Protein AF-0000000080268532 (afdb_homodimer)

Solvent-accessible surface area (backbone atoms only — not comparable to full-atom values): 33603 Å² total; per-residue (Å²): 131,53,47,67,63,55,32,11,63,66,38,71,45,50,55,66,54,42,50,38,32,74,73,31,83,79,40,68,53,75,70,54,37,52,36,39,50,55,24,31,62,74,49,64,43,68,85,44,73,67,58,54,36,58,72,70,67,46,59,48,26,32,36,40,35,30,42,43,37,65,31,68,65,42,7,45,30,49,42,29,29,43,53,40,27,44,77,72,67,29,43,33,32,55,42,63,33,66,92,40,83,68,53,62,52,59,54,51,51,32,38,75,68,50,69,24,47,31,36,42,39,46,47,89,64,88,68,39,71,81,51,58,86,62,83,67,42,51,35,24,37,48,39,73,56,40,96,87,41,53,50,38,36,60,35,25,50,59,36,10,42,52,53,35,51,57,44,63,76,65,74,55,55,28,32,40,33,49,39,64,39,79,88,57,80,35,56,68,59,38,18,56,54,34,21,48,55,54,31,51,74,70,71,30,46,74,47,81,45,67,44,60,73,87,65,70,66,68,63,63,31,36,56,47,31,54,46,47,61,70,74,39,81,72,52,26,29,40,40,20,38,50,66,39,39,44,25,35,52,26,53,32,53,75,70,68,48,48,68,38,86,57,31,28,39,37,23,43,48,45,47,72,72,33,70,59,41,81,62,32,39,14,18,32,23,46,52,45,57,59,50,16,39,46,49,35,52,49,51,51,28,48,57,69,73,44,86,77,87,70,70,48,58,45,70,46,45,79,42,87,33,60,18,86,132,52,48,67,64,55,31,12,64,66,38,73,47,53,55,65,53,43,50,39,31,74,73,30,83,77,37,68,54,73,70,55,38,51,36,39,51,54,25,29,62,74,51,64,43,69,86,45,74,72,58,55,36,58,73,69,69,46,60,49,27,33,36,39,33,29,43,46,37,64,31,67,66,42,7,44,30,50,43,29,29,45,53,40,28,44,76,71,66,27,43,34,32,56,42,63,33,64,91,39,82,68,52,63,52,60,54,52,50,34,39,73,67,52,70,23,46,31,36,42,39,47,47,89,64,88,69,40,70,81,52,58,86,63,81,65,41,53,34,24,37,49,39,76,54,40,96,86,42,53,50,37,37,62,35,26,50,60,35,11,42,51,51,36,52,57,44,64,75,66,74,54,55,29,33,41,32,49,40,63,40,80,87,56,82,35,56,67,59,38,17,57,54,34,20,48,54,54,32,52,74,72,72,29,45,74,47,80,46,65,44,59,73,88,67,68,65,68,64,64,33,37,56,49,32,54,47,46,60,70,73,39,82,72,51,24,29,39,38,19,38,49,68,40,38,45,24,34,50,26,52,31,53,75,70,67,49,48,67,38,85,57,32,27,39,36,22,43,48,44,47,71,72,34,69,57,41,79,61,32,39,14,18,33,22,48,52,46,58,58,51,16,38,44,48,35,51,48,50,50,28,49,57,68,72,45,86,78,87,70,71,49,59,46,70,45,47,75,42,87,32,60,18,86

Nearest PDB structures (foldseek):
  2rgy-assembly1_A-2  TM=8.779E-01  e=1.119E-17  Paraburkholderia phymatum STM815
  2pe5-assembly2_C-2  TM=7.511E-01  e=2.180E-19  Escherichia coli
  3k9c-assembly1_A  TM=8.598E-01  e=9.599E-16  Rhodococcus jostii RHA1
  1lbi-assembly1_D  TM=8.588E-01  e=2.173E-13  Escherichia coli
  7ce1-assembly5_P  TM=7.467E-01  e=2.093E-14  Agrobacterium tumefaciens A6

InterPro domains:
  IPR000843 LacI-type HTH domain [PF00356] (3-48)
  IPR000843 LacI-type HTH domain [PS50932] (2-56)
  IPR000843 LacI-type HTH domain [SM00354] (1-71)
  IPR000843 LacI-type HTH domain [cd01392] (5-55)
  IPR010982 Lambda repressor-like, DNA-binding domain superfamily [G3DSA:1.10.260.40] (1-57)
  IPR010982 Lambda repressor-like, DNA-binding domain superfamily [SSF47413] (1-59)
  IPR028082 Periplasmic binding protein-like I [SSF53822] (58-318)
  IPR046335 Transcriptional regulator LacI/GalR-like, sensor domain [PF13377] (165-324)

Secondary structure (DSSP, 8-state):
---HHHHHHHHTS-HHHHHHHHH-TT-S-HHHHHHHHHHHHHHT----HHHHHHHH----EEEEEES-SSSHHHHHHHHHHHHHHHHTT-EEEEEE-TT-SSHHHHHHHHHHTTSSSEEEE-S--S-GGGGTT--S-EEEESS---TTS-EEEE-HHHHHHHHHHHHHTTT--EEEEEE--TTS--GGGHHHHHHHHHHHHTT-EEEEEEPPTT--SSHHHHHHHHHHHHH-TT--EEEEEHHHHHHHHHHHHHTT--TTTT-EEEEEE--GGGTSSSSPPEEEEP-HHHHHHHHHHHHHHHHTT------SEE--EEEP-S--/---HHHHHHHHTS-HHHHHHHHH-TT-S-HHHHHHHHHHHHHHT----HHHHHHHH----EEEEEES-SSSHHHHHHHHHHHHHHHHTT-EEEEEE-TT-SSHHHHHHHHHHTTSSSEEEE-S--S-GGGGTT--S-EEEESS---TTS-EEEE-HHHHHHHHHHHHHTTT--EEEEEE--TTS--GGGHHHHHHHHHHHHTT-EEEEEEPPTT--SSHHHHHHHHHHHHH-TT--EEEEEHHHHHHHHHHHHHTT--TTTT-EEEEEE--GGGTSSSSPPEEEEP-HHHHHHHHHHHHHHHHTT------SEE--EEEP-S--

Organism: Selenomonas ruminantium (NCBI:txid971)

Foldseek 3Di:
DDDLVQLCVQLVHDSVLLVCCVVPVPPDDPSSNVSSVVSCVVVVDDHPVVVSCVPVLAQLEEEEEAQDCVFQLNVLLVVLLQVLSVVVVHHYDYHHPLPHDPSVVVVLVCQVVSVHLEYEAEYDDPDLVSVPPDPGQYAYEQADRDPVHHYFYAQLLLLLQQQLVVVVVPPFAEEEEEEEDPPGDTSNCVSVVSNCVSCVVVNHHYHYDYFYHSPRDLVRLLVVLVVCVVPPVQGAEYEEALSNQVSNVVVCVVVVNDANVRHAYEHEQPGPSQCPDPWRHWYWHDPSSVSSNLSNVVSVCVSVVHDDPDDSYHYTDIDDIRRD/DDDLVQLCVQLVHDSVLLVCCVVPVPPDDPSSNVSSVVSCVVVVDDHPVVVSCVPVLAQLEEEEEAQDCVFQLNVLLVVLLQVLSVVVVHHYDYHHPLPHDPSVVVVLVCQVVSVHLEYEAEYDDPDLVSVPPDPGQYAYEQADRDPVHHYFYAQLLLLLQQQLVVVVVPPFAEEEEEEEDPPGDTSNCVSVVSNCVSCVVVNHHYHYDYFYHSPRDLVRLLVVLVVCVVPPVQGAEYEEALSNQVSNVVVCVVVVNDANVRHAYEHEQPGPSQCPDPWRHWYWHDPSSVSSNLSNVVSVCVSVVHDDPDDSYHYTDIDDIRRD

pLDDT: mean 88.11, std 12.93, range [36.73, 98.7]

Radius of gyration: 26.65 Å; Cα contacts (8 Å, |Δi|>4): 1306; chains: 2; bounding box: 67×79×65 Å

Structure (mmCIF, N/CA/C/O backbone):
data_AF-0000000080268532-model_v1
#
loop_
_entity.id
_entity.type
_entity.pdbx_description
1 polymer 'LacI family transcriptional regulator, sucrose operon repressor'
#
loop_
_atom_site.group_PDB
_atom_site.id
_atom_site.type_symbol
_atom_site.label_atom_id
_atom_site.label_alt_id
_atom_site.label_comp_id
_atom_site.label_asym_id
_atom_site.label_entity_id
_atom_site.label_seq_id
_atom_site.pdbx_PDB_ins_code
_atom_site.Cartn_x
_atom_site.Cartn_y
_atom_site.Cartn_z
_atom_site.occupancy
_atom_site.B_iso_or_equiv
_atom_site.auth_seq_id
_atom_site.auth_comp_id
_atom_site.auth_asym_id
_atom_site.auth_atom_id
_atom_site.pdbx_PDB_model_num
ATOM 1 N N . MET A 1 1 ? -0.477 46.621 8.264 1 51.6 1 MET A N 1
ATOM 2 C CA . MET A 1 1 ? 0.072 45.659 7.312 1 51.6 1 MET A CA 1
ATOM 3 C C . MET A 1 1 ? -1.036 45.03 6.473 1 51.6 1 MET A C 1
ATOM 5 O O . MET A 1 1 ? -2.129 44.767 6.977 1 51.6 1 MET A O 1
ATOM 9 N N . ALA A 1 2 ? -0.918 45.035 5.126 1 69.19 2 ALA A N 1
ATOM 10 C CA . ALA A 1 2 ? -1.992 44.594 4.239 1 69.19 2 ALA A CA 1
ATOM 11 C C . ALA A 1 2 ? -2.305 43.115 4.452 1 69.19 2 ALA A C 1
ATOM 13 O O . ALA A 1 2 ? -1.406 42.316 4.723 1 69.19 2 ALA A O 1
ATOM 14 N N . LYS A 1 3 ? -3.586 42.818 4.543 1 71.73 3 LYS A N 1
ATOM 15 C CA . LYS A 1 3 ? -4.045 41.437 4.666 1 71.73 3 LYS A CA 1
ATOM 16 C C . LYS A 1 3 ? -4.452 40.871 3.309 1 71.73 3 LYS A C 1
ATOM 18 O O . LYS A 1 3 ? -4.599 41.616 2.338 1 71.73 3 LYS A O 1
ATOM 23 N N . ILE A 1 4 ? -4.563 39.564 3.24 1 72.36 4 ILE A N 1
ATOM 24 C CA . ILE A 1 4 ? -4.87 38.932 1.961 1 72.36 4 ILE A CA 1
ATOM 25 C C . ILE A 1 4 ? -6.196 39.467 1.426 1 72.36 4 ILE A C 1
ATOM 27 O O . ILE A 1 4 ? -6.381 39.584 0.212 1 72.36 4 ILE A O 1
ATOM 31 N N . ARG A 1 5 ? -7.161 39.885 2.339 1 77.02 5 ARG A N 1
ATOM 32 C CA . ARG A 1 5 ? -8.431 40.462 1.91 1 77.02 5 ARG A CA 1
ATOM 33 C C . ARG A 1 5 ? -8.217 41.797 1.206 1 77.02 5 ARG A C 1
ATOM 35 O O . ARG A 1 5 ? -8.937 42.131 0.263 1 77.02 5 ARG A O 1
ATOM 42 N N . ASP A 1 6 ? -7.205 42.492 1.658 1 79.15 6 ASP A N 1
ATOM 43 C CA . ASP A 1 6 ? -6.899 43.778 1.039 1 79.15 6 ASP A CA 1
ATOM 44 C C . ASP A 1 6 ? -6.367 43.591 -0.38 1 79.15 6 ASP A C 1
ATOM 46 O O . ASP A 1 6 ? -6.705 44.361 -1.282 1 79.15 6 ASP A O 1
ATOM 50 N N . VAL A 1 7 ? -5.647 42.468 -0.566 1 80.1 7 VAL A N 1
ATOM 51 C CA . VAL A 1 7 ? -5.098 42.136 -1.876 1 80.1 7 VAL A CA 1
ATOM 52 C C . VAL A 1 7 ? -6.223 41.7 -2.812 1 80.1 7 VAL A C 1
ATOM 54 O O . VAL A 1 7 ? -6.263 42.105 -3.976 1 80.1 7 VAL A O 1
ATOM 57 N N . ALA A 1 8 ? -7.114 40.939 -2.292 1 79.76 8 ALA A N 1
ATOM 58 C CA . ALA A 1 8 ? -8.259 40.463 -3.063 1 79.76 8 ALA A CA 1
ATOM 59 C C . ALA A 1 8 ? -9.134 41.626 -3.521 1 79.76 8 ALA A C 1
ATOM 61 O O . ALA A 1 8 ? -9.563 41.671 -4.676 1 79.76 8 ALA A O 1
ATOM 62 N N . GLN A 1 9 ? -9.354 42.49 -2.626 1 82.6 9 GLN A N 1
ATOM 63 C CA . GLN A 1 9 ? -10.146 43.677 -2.931 1 82.6 9 GLN A CA 1
ATOM 64 C C . GLN A 1 9 ? -9.454 44.546 -3.978 1 82.6 9 GLN A C 1
ATOM 66 O O . GLN A 1 9 ? -10.094 45.024 -4.917 1 82.6 9 GLN A O 1
ATOM 71 N N . GLU A 1 10 ? -8.184 44.642 -3.862 1 83.65 10 GLU A N 1
ATOM 72 C CA . GLU A 1 10 ? -7.402 45.458 -4.786 1 83.65 10 GLU A CA 1
ATOM 73 C C . GLU A 1 10 ? -7.332 44.812 -6.167 1 83.65 10 GLU A C 1
ATOM 75 O O . GLU A 1 10 ? -7.402 45.504 -7.186 1 83.65 10 GLU A O 1
ATOM 80 N N . ALA A 1 11 ? -7.264 43.44 -6.227 1 82.87 11 ALA A N 1
ATOM 81 C CA . ALA A 1 11 ? -7.112 42.689 -7.471 1 82.87 11 ALA A CA 1
ATOM 82 C C . ALA A 1 11 ? -8.47 42.387 -8.099 1 82.87 11 ALA A C 1
ATOM 84 O O . ALA A 1 11 ? -8.547 41.989 -9.263 1 82.87 11 ALA A O 1
ATOM 85 N N . GLY A 1 12 ? -9.546 42.557 -7.322 1 82.56 12 GLY A N 1
ATOM 86 C CA . GLY A 1 12 ? -10.886 42.276 -7.813 1 82.56 12 GLY A CA 1
ATOM 87 C C . GLY A 1 12 ? -11.17 40.793 -7.957 1 82.56 12 GLY A C 1
ATOM 88 O O . GLY A 1 12 ? -11.857 40.375 -8.891 1 82.56 12 GLY A O 1
ATOM 89 N N . VAL A 1 13 ? -10.468 40.062 -7.192 1 78.99 13 VAL A N 1
ATOM 90 C CA . VAL A 1 13 ? -10.648 38.615 -7.239 1 78.99 13 VAL A CA 1
ATOM 91 C C . VAL A 1 13 ? -10.982 38.09 -5.845 1 78.99 13 VAL A C 1
ATOM 93 O O . VAL A 1 13 ? -10.943 38.84 -4.866 1 78.99 13 VAL A O 1
ATOM 96 N N . SER A 1 14 ? -11.365 36.901 -5.763 1 74.77 14 SER A N 1
ATOM 97 C CA . SER A 1 14 ? -11.672 36.304 -4.468 1 74.77 14 SER A CA 1
ATOM 98 C C . SER A 1 14 ? -10.403 36.063 -3.656 1 74.77 14 SER A C 1
ATOM 100 O O . SER A 1 14 ? -9.308 35.984 -4.216 1 74.77 14 SER A O 1
ATOM 102 N N . VAL A 1 15 ? -10.469 35.997 -2.385 1 72.24 15 VAL A N 1
ATOM 103 C CA . VAL A 1 15 ? -9.357 35.678 -1.496 1 72.24 15 VAL A CA 1
ATOM 104 C C . VAL A 1 15 ? -8.747 34.336 -1.892 1 72.24 15 VAL A C 1
ATOM 106 O O . VAL A 1 15 ? -7.525 34.172 -1.873 1 72.24 15 VAL A O 1
ATOM 109 N N . GLY A 1 16 ? -9.519 33.339 -2.337 1 68.62 16 GLY A N 1
ATOM 110 C CA . GLY A 1 16 ? -9.041 32.046 -2.799 1 68.62 16 GLY A CA 1
ATOM 111 C C . GLY A 1 16 ? -8.171 32.138 -4.038 1 68.62 16 GLY A C 1
ATOM 112 O O . GLY A 1 16 ? -7.141 31.467 -4.132 1 68.62 16 GLY A O 1
ATOM 113 N N . THR A 1 17 ? -8.666 33.015 -4.929 1 71.6 17 THR A N 1
ATOM 114 C CA . THR A 1 17 ? -7.904 33.219 -6.156 1 71.6 17 THR A CA 1
ATOM 115 C C . THR A 1 17 ? -6.537 33.826 -5.849 1 71.6 17 THR A C 1
ATOM 117 O O . THR A 1 17 ? -5.527 33.418 -6.427 1 71.6 17 THR A O 1
ATOM 120 N N . VAL A 1 18 ? -6.513 34.843 -4.914 1 72.23 18 VAL A N 1
ATOM 121 C CA . VAL A 1 18 ? -5.239 35.445 -4.533 1 72.23 18 VAL A CA 1
ATOM 122 C C . VAL A 1 18 ? -4.335 34.387 -3.905 1 72.23 18 VAL A C 1
ATOM 124 O O . VAL A 1 18 ? -3.155 34.285 -4.251 1 72.23 18 VAL A O 1
ATOM 127 N N . SER A 1 19 ? -4.882 33.621 -3.139 1 66.61 19 SER A N 1
ATOM 128 C CA . SER A 1 19 ? -4.128 32.568 -2.467 1 66.61 19 SER A CA 1
ATOM 129 C C . SER A 1 19 ? -3.573 31.561 -3.468 1 66.61 19 SER A C 1
ATOM 131 O O . SER A 1 19 ? -2.405 31.175 -3.386 1 66.61 19 SER A O 1
ATOM 133 N N . MET A 1 20 ? -4.377 31.204 -4.405 1 68.8 20 MET A N 1
ATOM 134 C CA . MET A 1 20 ? -3.967 30.251 -5.433 1 68.8 20 MET A CA 1
ATOM 135 C C . MET A 1 20 ? -2.879 30.844 -6.321 1 68.8 20 MET A C 1
ATOM 137 O O . MET A 1 20 ? -1.898 30.171 -6.641 1 68.8 20 MET A O 1
ATOM 141 N N . VAL A 1 21 ? -3.098 32.012 -6.718 1 70.54 21 VAL A N 1
ATOM 142 C CA . VAL A 1 21 ? -2.147 32.683 -7.598 1 70.54 21 VAL A CA 1
ATOM 143 C C . VAL A 1 21 ? -0.814 32.865 -6.876 1 70.54 21 VAL A C 1
ATOM 145 O O . VAL A 1 21 ? 0.251 32.692 -7.473 1 70.54 21 VAL A O 1
ATOM 148 N N . LEU A 1 22 ? -0.936 33.112 -5.589 1 68.89 22 LEU A N 1
ATOM 149 C CA . LEU A 1 22 ? 0.287 33.39 -4.843 1 68.89 22 LEU A CA 1
ATOM 150 C C . LEU A 1 22 ? 1.009 32.097 -4.482 1 68.89 22 LEU A C 1
ATOM 152 O O . LEU A 1 22 ? 2.236 32.079 -4.361 1 68.89 22 LEU A O 1
ATOM 156 N N . ASN A 1 23 ? 0.26 31.017 -4.485 1 60.58 23 ASN A N 1
ATOM 157 C CA . ASN A 1 23 ? 0.846 29.756 -4.043 1 60.58 23 ASN A CA 1
ATOM 158 C C . ASN A 1 23 ? 1.116 28.821 -5.219 1 60.58 23 ASN A C 1
ATOM 160 O O . ASN A 1 23 ? 1.874 27.858 -5.09 1 60.58 23 ASN A O 1
ATOM 164 N N . HIS A 1 24 ? 0.387 29.053 -6.273 1 59.04 24 HIS A N 1
ATOM 165 C CA . HIS A 1 24 ? 0.552 28.326 -7.527 1 59.04 24 HIS A CA 1
ATOM 166 C C . HIS A 1 24 ? 0.766 29.284 -8.694 1 59.04 24 HIS A C 1
ATOM 168 O O . HIS A 1 24 ? -0.194 29.853 -9.219 1 59.04 24 HIS A O 1
ATOM 174 N N . PRO A 1 25 ? 1.986 29.429 -9.069 1 57.28 25 PRO A N 1
ATOM 175 C CA . PRO A 1 25 ? 2.27 30.42 -10.109 1 57.28 25 PRO A CA 1
ATOM 176 C C . PRO A 1 25 ? 1.497 30.158 -11.4 1 57.28 25 PRO A C 1
ATOM 178 O O . PRO A 1 25 ? 1.244 31.087 -12.171 1 57.28 25 PRO A O 1
ATOM 181 N N . ASP A 1 26 ? 1.113 28.982 -11.588 1 61.54 26 ASP A N 1
ATOM 182 C CA . ASP A 1 26 ? 0.465 28.696 -12.864 1 61.54 26 ASP A CA 1
ATOM 183 C C . ASP A 1 26 ? -1.052 28.632 -12.707 1 61.54 26 ASP A C 1
ATOM 185 O O . ASP A 1 26 ? -1.766 28.302 -13.657 1 61.54 26 ASP A O 1
ATOM 189 N N . TYR A 1 27 ? -1.509 29.033 -11.672 1 64.35 27 TYR A N 1
ATOM 190 C CA . TYR A 1 27 ? -2.948 29.042 -11.433 1 64.35 27 TYR A CA 1
ATOM 191 C C . TYR A 1 27 ? -3.588 30.303 -12.002 1 64.35 27 TYR A C 1
ATOM 193 O O . TYR A 1 27 ? -3.058 31.404 -11.837 1 64.35 27 TYR A O 1
ATOM 201 N N . GLY A 1 28 ? -4.611 30.103 -12.751 1 64.69 28 GLY A N 1
ATOM 202 C CA . GLY A 1 28 ? -5.366 31.219 -13.298 1 64.69 28 GLY A CA 1
ATOM 203 C C . GLY A 1 28 ? -4.848 31.686 -14.645 1 64.69 28 GLY A C 1
ATOM 204 O O . GLY A 1 28 ? -3.752 31.305 -15.061 1 64.69 28 GLY A O 1
ATOM 205 N N . SER A 1 29 ? -5.605 32.365 -15.294 1 74.27 29 SER A N 1
ATOM 206 C CA . SER A 1 29 ? -5.206 32.977 -16.557 1 74.27 29 SER A CA 1
ATOM 207 C C . SER A 1 29 ? -4.101 34.007 -16.347 1 74.27 29 SER A C 1
ATOM 209 O O . SER A 1 29 ? -3.944 34.542 -15.248 1 74.27 29 SER A O 1
ATOM 211 N N . PRO A 1 30 ? -3.301 34.209 -17.347 1 77.98 30 PRO A N 1
ATOM 212 C CA . PRO A 1 30 ? -2.265 35.239 -17.238 1 77.98 30 PRO A CA 1
ATOM 213 C C . PRO A 1 30 ? -2.812 36.575 -16.74 1 77.98 30 PRO A C 1
ATOM 215 O O . PRO A 1 30 ? -2.137 37.281 -15.986 1 77.98 30 PRO A O 1
ATOM 218 N N . ALA A 1 31 ? -4.021 36.955 -17.099 1 80.2 31 ALA A N 1
ATOM 219 C CA . ALA A 1 31 ? -4.653 38.212 -16.705 1 80.2 31 ALA A CA 1
ATOM 220 C C . ALA A 1 31 ? -4.909 38.249 -15.201 1 80.2 31 ALA A C 1
ATOM 222 O O . ALA A 1 31 ? -4.641 39.258 -14.544 1 80.2 31 ALA A O 1
ATOM 223 N N . ILE A 1 32 ? -5.26 37.096 -14.632 1 78.89 32 ILE A N 1
ATOM 224 C CA . ILE A 1 32 ? -5.58 37.015 -13.211 1 78.89 32 ILE A CA 1
ATOM 225 C C . ILE A 1 32 ? -4.292 37.031 -12.391 1 78.89 32 ILE A C 1
ATOM 227 O O . ILE A 1 32 ? -4.215 37.702 -11.359 1 78.89 32 ILE A O 1
ATOM 231 N N . ARG A 1 33 ? -3.321 36.482 -12.828 1 80.8 33 ARG A N 1
ATOM 232 C CA . ARG A 1 33 ? -2.027 36.437 -12.155 1 80.8 33 ARG A CA 1
ATOM 233 C C . ARG A 1 33 ? -1.412 37.829 -12.06 1 80.8 33 ARG A C 1
ATOM 235 O O . ARG A 1 33 ? -0.872 38.205 -11.017 1 80.8 33 ARG A O 1
ATOM 242 N N . GLN A 1 34 ? -1.507 38.492 -13.158 1 81.3 34 GLN A N 1
ATOM 243 C CA . GLN A 1 34 ? -0.946 39.838 -13.215 1 81.3 34 GLN A CA 1
ATOM 244 C C . GLN A 1 34 ? -1.674 40.778 -12.259 1 81.3 34 GLN A C 1
ATOM 246 O O . GLN A 1 34 ? -1.046 41.609 -11.598 1 81.3 34 GLN A O 1
ATOM 251 N N . LYS A 1 35 ? -2.978 40.664 -12.144 1 83.18 35 LYS A N 1
ATOM 252 C CA . LYS A 1 35 ? -3.777 41.499 -11.251 1 83.18 35 LYS A CA 1
ATOM 253 C C . LYS A 1 35 ? -3.403 41.257 -9.791 1 83.18 35 LYS A C 1
ATOM 255 O O . LYS A 1 35 ? -3.259 42.205 -9.017 1 83.18 35 LYS A O 1
ATOM 260 N N . VAL A 1 36 ? -3.177 40.004 -9.484 1 80.92 36 VAL A N 1
ATOM 261 C CA . VAL A 1 36 ? -2.867 39.628 -8.109 1 80.92 36 VAL A CA 1
ATOM 262 C C . VAL A 1 36 ? -1.453 40.082 -7.755 1 80.92 36 VAL A C 1
ATOM 264 O O . VAL A 1 36 ? -1.224 40.641 -6.68 1 80.92 36 VAL A O 1
ATOM 267 N N . GLN A 1 37 ? -0.579 39.902 -8.633 1 79.95 37 GLN A N 1
ATOM 268 C CA . GLN A 1 37 ? 0.8 40.311 -8.392 1 79.95 37 GLN A CA 1
ATOM 269 C C . GLN A 1 37 ? 0.904 41.824 -8.224 1 79.95 37 GLN A C 1
ATOM 271 O O . GLN A 1 37 ? 1.648 42.31 -7.37 1 79.95 37 GLN A O 1
ATOM 276 N N . ALA A 1 38 ? 0.263 42.606 -9.033 1 81.78 38 ALA A N 1
ATOM 277 C CA . ALA A 1 38 ? 0.26 44.065 -8.962 1 81.78 38 ALA A CA 1
ATOM 278 C C . ALA A 1 38 ? -0.302 44.548 -7.628 1 81.78 38 ALA A C 1
ATOM 280 O O . ALA A 1 38 ? 0.216 45.498 -7.037 1 81.78 38 ALA A O 1
ATOM 281 N N . ALA A 1 39 ? -1.312 43.85 -7.094 1 81.98 39 ALA A N 1
ATOM 282 C CA . ALA A 1 39 ? -1.927 44.206 -5.818 1 81.98 39 ALA A CA 1
ATOM 283 C C . ALA A 1 39 ? -0.986 43.912 -4.654 1 81.98 39 ALA A C 1
ATOM 285 O O . ALA A 1 39 ? -0.893 44.699 -3.709 1 81.98 39 ALA A O 1
ATOM 286 N N . VAL A 1 40 ? -0.246 42.841 -4.753 1 75.6 40 VAL A N 1
ATOM 287 C CA . VAL A 1 40 ? 0.72 42.432 -3.739 1 75.6 40 VAL A CA 1
ATOM 288 C C . VAL A 1 40 ? 1.838 43.468 -3.643 1 75.6 40 VAL A C 1
ATOM 290 O O . VAL A 1 40 ? 2.238 43.859 -2.544 1 75.6 40 VAL A O 1
ATOM 293 N N . GLU A 1 41 ? 2.29 43.82 -4.69 1 76.18 41 GLU A N 1
ATOM 294 C CA . GLU A 1 41 ? 3.358 44.814 -4.749 1 76.18 41 GLU A CA 1
ATOM 295 C C . GLU A 1 41 ? 2.885 46.164 -4.218 1 76.18 41 GLU A C 1
ATOM 297 O O . GLU A 1 41 ? 3.593 46.816 -3.448 1 76.18 41 GLU A O 1
ATOM 302 N N . LYS A 1 42 ? 1.727 46.559 -4.603 1 79.31 42 LYS A N 1
ATOM 303 C CA . LYS A 1 42 ? 1.181 47.858 -4.218 1 79.31 42 LYS A CA 1
ATOM 304 C C . LYS A 1 42 ? 0.952 47.933 -2.711 1 79.31 42 LYS A C 1
ATOM 306 O O . LYS A 1 42 ? 1.251 48.95 -2.083 1 79.31 42 LYS A O 1
ATOM 311 N N . LEU A 1 43 ? 0.525 46.767 -2.137 1 79.7 43 LEU A N 1
ATOM 312 C CA . LEU A 1 43 ? 0.151 46.775 -0.727 1 79.7 43 LEU A CA 1
ATOM 313 C C . LEU A 1 43 ? 1.3 46.277 0.143 1 79.7 43 LEU A C 1
ATOM 315 O O . LEU A 1 43 ? 1.172 46.208 1.367 1 79.7 43 LEU A O 1
ATOM 319 N N . GLN A 1 44 ? 2.435 45.92 -0.479 1 72.75 44 GLN A N 1
ATOM 320 C CA . GLN A 1 44 ? 3.575 45.322 0.207 1 72.75 44 GLN A CA 1
ATOM 321 C C . GLN A 1 44 ? 3.136 44.162 1.096 1 72.75 44 GLN A C 1
ATOM 323 O O . GLN A 1 44 ? 3.538 44.078 2.259 1 72.75 44 GLN A O 1
ATOM 328 N N . TYR A 1 45 ? 2.225 43.54 0.527 1 64.41 45 TYR A N 1
ATOM 329 C CA . TYR A 1 45 ? 1.649 42.404 1.238 1 64.41 45 TYR A CA 1
ATOM 330 C C . TYR A 1 45 ? 2.634 41.243 1.299 1 64.41 45 TYR A C 1
ATOM 332 O O . TYR A 1 45 ? 3.221 40.864 0.282 1 64.41 45 TYR A O 1
ATOM 340 N N . VAL A 1 46 ? 3.071 40.838 2.575 1 55.09 46 VAL A N 1
ATOM 341 C CA . VAL A 1 46 ? 3.862 39.632 2.798 1 55.09 46 VAL A CA 1
ATOM 342 C C . VAL A 1 46 ? 2.951 38.495 3.254 1 55.09 46 VAL A C 1
ATOM 344 O O . VAL A 1 46 ? 2.277 38.605 4.281 1 55.09 46 VAL A O 1
ATOM 347 N N . PRO A 1 47 ? 2.6 37.497 2.372 1 47.96 47 PRO A N 1
ATOM 348 C CA . PRO A 1 47 ? 1.648 36.433 2.7 1 47.96 47 PRO A CA 1
ATOM 349 C C . PRO A 1 47 ? 2.005 35.698 3.989 1 47.96 47 PRO A C 1
ATOM 351 O O . PRO A 1 47 ? 3.161 35.314 4.186 1 47.96 47 PRO A O 1
ATOM 354 N N . SER A 1 48 ? 1.582 36.038 5.101 1 43.34 48 SER A N 1
ATOM 355 C CA . SER A 1 48 ? 1.849 35.242 6.295 1 43.34 48 SER A CA 1
ATOM 356 C C . SER A 1 48 ? 1.283 33.833 6.159 1 43.34 48 SER A C 1
ATOM 358 O O . SER A 1 48 ? 0.127 33.658 5.766 1 43.34 48 SER A O 1
ATOM 360 N N . GLU A 1 49 ? 1.949 32.829 5.842 1 41.73 49 GLU A N 1
ATOM 361 C CA . GLU A 1 49 ? 1.355 31.505 5.688 1 41.73 49 GLU A CA 1
ATOM 362 C C . GLU A 1 49 ? 0.415 31.183 6.846 1 41.73 49 GLU A C 1
ATOM 364 O O . GLU A 1 49 ? -0.636 30.57 6.648 1 41.73 49 GLU A O 1
ATOM 369 N N . MET A 1 50 ? 0.771 31.358 8.123 1 37.65 50 MET A N 1
ATOM 370 C CA . MET A 1 50 ? -0.049 31.13 9.309 1 37.65 50 MET A CA 1
ATOM 371 C C . MET A 1 50 ? -1.244 32.078 9.334 1 37.65 50 MET A C 1
ATOM 373 O O . MET A 1 50 ? -2.35 31.679 9.702 1 37.65 50 MET A O 1
ATOM 377 N N . ALA A 1 51 ? -1.081 33.302 9.131 1 39.45 51 ALA A N 1
ATOM 378 C CA . ALA A 1 51 ? -2.11 34.338 9.154 1 39.45 51 ALA A CA 1
ATOM 379 C C . ALA A 1 51 ? -3.087 34.166 7.995 1 39.45 51 ALA A C 1
ATOM 381 O O . ALA A 1 51 ? -4.258 34.538 8.102 1 39.45 51 ALA A O 1
ATOM 382 N N . ARG A 1 52 ? -2.528 33.798 6.852 1 38.44 52 ARG A N 1
ATOM 383 C CA . ARG A 1 52 ? -3.428 33.534 5.734 1 38.44 52 ARG A CA 1
ATOM 384 C C . ARG A 1 52 ? -4.463 32.476 6.102 1 38.44 52 ARG A C 1
ATOM 386 O O . ARG A 1 52 ? -5.625 32.572 5.703 1 38.44 52 ARG A O 1
ATOM 393 N N . ASN A 1 53 ? -4.041 31.277 6.728 1 40.08 53 ASN A N 1
ATOM 394 C CA . ASN A 1 53 ? -4.955 30.276 7.267 1 40.08 53 ASN A CA 1
ATOM 395 C C . ASN A 1 53 ? -5.852 30.863 8.354 1 40.08 53 ASN A C 1
ATOM 397 O O . ASN A 1 53 ? -6.916 30.316 8.648 1 40.08 53 ASN A O 1
ATOM 401 N N . LEU A 1 54 ? -5.498 31.884 9.046 1 36.87 54 LEU A N 1
ATOM 402 C CA . LEU A 1 54 ? -6.324 32.479 10.092 1 36.87 54 LEU A CA 1
ATOM 403 C C . LEU A 1 54 ? -7.62 33.034 9.511 1 36.87 54 LEU A C 1
ATOM 405 O O . LEU A 1 54 ? -8.68 32.925 10.131 1 36.87 54 LEU A O 1
ATOM 409 N N . SER A 1 55 ? -7.476 33.891 8.467 1 37.5 55 SER A N 1
ATOM 410 C CA . SER A 1 55 ? -8.735 34.503 8.054 1 37.5 55 SER A CA 1
ATOM 411 C C . SER A 1 55 ? -9.643 33.489 7.365 1 37.5 55 SER A C 1
ATOM 413 O O . SER A 1 55 ? -10.868 33.608 7.42 1 37.5 55 SER A O 1
ATOM 415 N N . LEU A 1 56 ? -9.212 32.77 6.342 1 44.31 56 LEU A N 1
ATOM 416 C CA . LEU A 1 56 ? -10.136 31.931 5.586 1 44.31 56 LEU A CA 1
ATOM 417 C C . LEU A 1 56 ? -10.516 30.687 6.382 1 44.31 56 LEU A C 1
ATOM 419 O O . LEU A 1 56 ? -11.422 29.948 5.992 1 44.31 56 LEU A O 1
ATOM 423 N N . LYS A 1 57 ? -10.279 30.583 7.612 1 57.97 57 LYS A N 1
ATOM 424 C CA . LYS A 1 57 ? -10.68 29.508 8.515 1 57.97 57 LYS A CA 1
ATOM 425 C C . LYS A 1 57 ? -10.468 28.141 7.872 1 57.97 57 LYS A C 1
ATOM 427 O O . LYS A 1 57 ? -11.317 27.255 7.991 1 57.97 57 LYS A O 1
ATOM 432 N N . ARG A 1 58 ? -9.5 27.999 6.71 1 80.12 58 ARG A N 1
ATOM 433 C CA . ARG A 1 58 ? -9.3 26.699 6.078 1 80.12 58 ARG A CA 1
ATOM 434 C C . ARG A 1 58 ? -7.865 26.217 6.26 1 80.12 58 ARG A C 1
ATOM 436 O O . ARG A 1 58 ? -6.925 27.012 6.197 1 80.12 58 ARG A O 1
ATOM 443 N N . THR A 1 59 ? -7.645 24.997 6.481 1 86.4 59 THR A N 1
ATOM 444 C CA . THR A 1 59 ? -6.342 24.368 6.669 1 86.4 59 THR A CA 1
ATOM 445 C C . THR A 1 59 ? -5.858 23.728 5.372 1 86.4 59 THR A C 1
ATOM 447 O O . THR A 1 59 ? -4.685 23.37 5.25 1 86.4 59 THR A O 1
ATOM 450 N N . MET A 1 60 ? -6.699 23.603 4.342 1 92.92 60 MET A N 1
ATOM 451 C CA . MET A 1 60 ? -6.449 22.895 3.09 1 92.92 60 MET A CA 1
ATOM 452 C C . MET A 1 60 ? -5.941 21.482 3.356 1 92.92 60 MET A C 1
ATOM 454 O O . MET A 1 60 ? -5.027 21.008 2.679 1 92.92 60 MET A O 1
ATOM 458 N N . THR A 1 61 ? -6.466 20.908 4.38 1 94.89 61 THR A N 1
ATOM 459 C CA . THR A 1 61 ? -6.109 19.553 4.785 1 94.89 61 THR A CA 1
ATOM 460 C C . THR A 1 61 ? -7.349 18.666 4.856 1 94.89 61 THR A C 1
ATOM 462 O O . THR A 1 61 ? -8.383 19.077 5.386 1 94.89 61 THR A O 1
ATOM 465 N N . VAL A 1 62 ? -7.246 17.546 4.231 1 97.53 62 VAL A N 1
ATOM 466 C CA . VAL A 1 62 ? -8.304 16.545 4.308 1 97.53 62 VAL A CA 1
ATOM 467 C C . VAL A 1 62 ? -7.77 15.277 4.971 1 97.53 62 VAL A C 1
ATOM 469 O O . VAL A 1 62 ? -6.687 14.799 4.626 1 97.53 62 VAL A O 1
ATOM 472 N N . GLY A 1 63 ? -8.476 14.798 5.978 1 97.46 63 GLY A N 1
ATOM 473 C CA . GLY A 1 63 ? -8.146 13.529 6.608 1 97.46 63 GLY A CA 1
ATOM 474 C C . GLY A 1 63 ? -8.649 12.328 5.83 1 97.46 63 GLY A C 1
ATOM 475 O O . GLY A 1 63 ? -9.784 12.324 5.35 1 97.46 63 GLY A O 1
ATOM 476 N N . VAL A 1 64 ? -7.794 11.391 5.644 1 97.87 64 VAL A N 1
ATOM 477 C CA . VAL A 1 64 ? -8.145 10.117 5.025 1 97.87 64 VAL A CA 1
ATOM 478 C C . VAL A 1 64 ? -7.958 8.985 6.033 1 97.87 64 VAL A C 1
ATOM 480 O O . VAL A 1 64 ? -6.848 8.753 6.516 1 97.87 64 VAL A O 1
ATOM 483 N N . ILE A 1 65 ? -9.027 8.287 6.335 1 96.11 65 ILE A N 1
ATOM 484 C CA . ILE A 1 65 ? -9.025 7.222 7.332 1 96.11 65 ILE A CA 1
ATOM 485 C C . ILE A 1 65 ? -9.297 5.881 6.654 1 96.11 65 ILE A C 1
ATOM 487 O O . ILE A 1 65 ? -10.34 5.698 6.023 1 96.11 65 ILE A O 1
ATOM 491 N N . VAL A 1 66 ? -8.372 4.984 6.741 1 95.56 66 VAL A N 1
ATOM 492 C CA . VAL A 1 66 ? -8.497 3.642 6.18 1 95.56 66 VAL A CA 1
ATOM 493 C C . VAL A 1 66 ? -7.995 2.611 7.188 1 95.56 66 VAL A C 1
ATOM 495 O O . VAL A 1 66 ? -7.303 2.958 8.148 1 95.56 66 VAL A O 1
ATOM 498 N N . PRO A 1 67 ? -8.305 1.368 6.992 1 93.19 67 PRO A N 1
ATOM 499 C CA . PRO A 1 67 ? -7.786 0.366 7.925 1 93.19 67 PRO A CA 1
ATOM 500 C C . PRO A 1 67 ? -6.268 0.222 7.853 1 93.19 67 PRO A C 1
ATOM 502 O O . PRO A 1 67 ? -5.604 0.114 8.887 1 93.19 67 PRO A O 1
ATOM 505 N N . THR A 1 68 ? -5.781 0.171 6.651 1 93.92 68 THR A N 1
ATOM 506 C CA . THR A 1 68 ? -4.356 -0.02 6.406 1 93.92 68 THR A CA 1
ATOM 507 C C . THR A 1 68 ? -3.994 0.382 4.979 1 93.92 68 THR A C 1
ATOM 509 O O . THR A 1 68 ? -4.805 0.236 4.063 1 93.92 68 THR A O 1
ATOM 512 N N . VAL A 1 69 ? -2.791 0.817 4.771 1 94.91 69 VAL A N 1
ATOM 513 C CA . VAL A 1 69 ? -2.338 1.098 3.413 1 94.91 69 VAL A CA 1
ATOM 514 C C . VAL A 1 69 ? -1.495 -0.067 2.897 1 94.91 69 VAL A C 1
ATOM 516 O O . VAL A 1 69 ? -1.02 -0.042 1.76 1 94.91 69 VAL A O 1
ATOM 519 N N . ALA A 1 70 ? -1.377 -1.102 3.727 1 92.75 70 ALA A N 1
ATOM 520 C CA . ALA A 1 70 ? -0.614 -2.277 3.316 1 92.75 70 ALA A CA 1
ATOM 521 C C . ALA A 1 70 ? -1.47 -3.223 2.478 1 92.75 70 ALA A C 1
ATOM 523 O O . ALA A 1 70 ? -0.948 -4.13 1.827 1 92.75 70 ALA A O 1
ATOM 524 N N . HIS A 1 71 ? -2.722 -3.057 2.582 1 92.91 71 HIS A N 1
ATOM 525 C CA . HIS A 1 71 ? -3.633 -3.809 1.727 1 92.91 71 HIS A CA 1
ATOM 526 C C . HIS A 1 71 ? -3.74 -3.176 0.344 1 92.91 71 HIS A C 1
ATOM 528 O O . HIS A 1 71 ? -3.935 -1.964 0.224 1 92.91 71 HIS A O 1
ATOM 534 N N . PRO A 1 72 ? -3.672 -3.997 -0.685 1 93.25 72 PRO A N 1
ATOM 535 C CA . PRO A 1 72 ? -3.582 -3.458 -2.044 1 93.25 72 PRO A CA 1
ATOM 536 C C . PRO A 1 72 ? -4.76 -2.555 -2.4 1 93.25 72 PRO A C 1
ATOM 538 O O . PRO A 1 72 ? -4.583 -1.543 -3.083 1 93.25 72 PRO A O 1
ATOM 541 N N . PHE A 1 73 ? -5.943 -2.877 -1.973 1 94.86 73 PHE A N 1
ATOM 542 C CA . PHE A 1 73 ? -7.109 -2.061 -2.291 1 94.86 73 PHE A CA 1
ATOM 543 C C . PHE A 1 73 ? -6.979 -0.67 -1.682 1 94.86 73 PHE A C 1
ATOM 545 O O . PHE A 1 73 ? -7.147 0.335 -2.376 1 94.86 73 PHE A O 1
ATOM 552 N N . PHE A 1 74 ? -6.627 -0.628 -0.505 1 96.11 74 PHE A N 1
ATOM 553 C CA . PHE A 1 74 ? -6.546 0.648 0.194 1 96.11 74 PHE A CA 1
ATOM 554 C C . PHE A 1 74 ? -5.308 1.425 -0.238 1 96.11 74 PHE A C 1
ATOM 556 O O . PHE A 1 74 ? -5.326 2.657 -0.286 1 96.11 74 PHE A O 1
ATOM 563 N N . ALA A 1 75 ? -4.284 0.727 -0.558 1 95.6 75 ALA A N 1
ATOM 564 C CA . ALA A 1 75 ? -3.095 1.392 -1.086 1 95.6 75 ALA A CA 1
ATOM 565 C C . ALA A 1 75 ? -3.42 2.164 -2.361 1 95.6 75 ALA A C 1
ATOM 567 O O . ALA A 1 75 ? -3.08 3.343 -2.484 1 95.6 75 ALA A O 1
ATOM 568 N N . GLU A 1 76 ? -4.105 1.498 -3.262 1 95.57 76 GLU A N 1
ATOM 569 C CA . GLU A 1 76 ? -4.507 2.138 -4.511 1 95.57 76 GLU A CA 1
ATOM 570 C C . GLU A 1 76 ? -5.462 3.3 -4.254 1 95.57 76 GLU A C 1
ATOM 572 O O . GLU A 1 76 ? -5.344 4.356 -4.878 1 95.57 76 GLU A O 1
ATOM 577 N N . LEU A 1 77 ? -6.354 3.066 -3.333 1 97.44 77 LEU A N 1
ATOM 578 C CA . LEU A 1 77 ? -7.33 4.098 -3 1 97.44 77 LEU A CA 1
ATOM 579 C C . LEU A 1 77 ? -6.64 5.338 -2.439 1 97.44 77 LEU A C 1
ATOM 581 O O . LEU A 1 77 ? -6.879 6.452 -2.909 1 97.44 77 LEU A O 1
ATOM 585 N N . VAL A 1 78 ? -5.772 5.135 -1.481 1 98.01 78 VAL A N 1
ATOM 586 C CA . VAL A 1 78 ? -5.115 6.249 -0.805 1 98.01 78 VAL A CA 1
ATOM 587 C C . VAL A 1 78 ? -4.193 6.975 -1.781 1 98.01 78 VAL A C 1
ATOM 589 O O . VAL A 1 78 ? -4.099 8.204 -1.759 1 98.01 78 VAL A O 1
ATOM 592 N N . GLU A 1 79 ? -3.544 6.258 -2.619 1 96.46 79 GLU A N 1
ATOM 593 C CA . GLU A 1 79 ? -2.721 6.887 -3.647 1 96.46 79 GLU A CA 1
ATOM 594 C C . GLU A 1 79 ? -3.555 7.806 -4.536 1 96.46 79 GLU A C 1
ATOM 596 O O . GLU A 1 79 ? -3.176 8.954 -4.78 1 96.46 79 GLU A O 1
ATOM 601 N N . GLY A 1 80 ? -4.646 7.288 -5.04 1 97.13 80 GLY A N 1
ATOM 602 C CA . GLY A 1 80 ? -5.536 8.078 -5.876 1 97.13 80 GLY A CA 1
ATOM 603 C C . GLY A 1 80 ? -6.1 9.294 -5.164 1 97.13 80 GLY A C 1
ATOM 604 O O . GLY A 1 80 ? -6.194 10.374 -5.75 1 97.13 80 GLY A O 1
ATOM 605 N N . LEU A 1 81 ? -6.472 9.093 -3.897 1 98.15 81 LEU A N 1
ATOM 606 C CA . LEU A 1 81 ? -7.002 10.196 -3.103 1 98.15 81 LEU A CA 1
ATOM 607 C C . LEU A 1 81 ? -5.948 11.28 -2.906 1 98.15 81 LEU A C 1
ATOM 609 O O . LEU A 1 81 ? -6.232 12.467 -3.08 1 98.15 81 LEU A O 1
ATOM 613 N N . GLU A 1 82 ? -4.753 10.828 -2.516 1 97.66 82 GLU A N 1
ATOM 614 C CA . GLU A 1 82 ? -3.667 11.776 -2.286 1 97.66 82 GLU A CA 1
ATOM 615 C C . GLU A 1 82 ? -3.363 12.583 -3.545 1 97.66 82 GLU A C 1
ATOM 617 O O . GLU A 1 82 ? -3.22 13.806 -3.486 1 97.66 82 GLU A O 1
ATOM 622 N N . GLU A 1 83 ? -3.31 11.935 -4.657 1 95.71 83 GLU A N 1
ATOM 623 C CA . GLU A 1 83 ? -3.032 12.605 -5.924 1 95.71 83 GLU A CA 1
ATOM 624 C C . GLU A 1 83 ? -4.139 13.593 -6.28 1 95.71 83 GLU A C 1
ATOM 626 O O . GLU A 1 83 ? -3.862 14.737 -6.647 1 95.71 83 GLU A O 1
ATOM 631 N N . SER A 1 84 ? -5.342 13.19 -6.179 1 97.05 84 SER A N 1
ATOM 632 C CA . SER A 1 84 ? -6.481 14.026 -6.543 1 97.05 84 SER A CA 1
ATOM 633 C C . SER A 1 84 ? -6.589 15.242 -5.629 1 97.05 84 SER A C 1
ATOM 635 O O . SER A 1 84 ? -6.811 16.36 -6.098 1 97.05 84 SER A O 1
ATOM 637 N N . LEU A 1 85 ? -6.442 15 -4.334 1 96.81 85 LEU A N 1
ATOM 638 C CA . LEU A 1 85 ? -6.503 16.098 -3.375 1 96.81 85 LEU A CA 1
ATOM 639 C C . LEU A 1 85 ? -5.371 17.092 -3.614 1 96.81 85 LEU A C 1
ATOM 641 O O . LEU A 1 85 ? -5.576 18.304 -3.529 1 96.81 85 LEU A O 1
ATOM 645 N N . TYR A 1 86 ? -4.2 16.543 -3.932 1 94.22 86 TYR A N 1
ATOM 646 C CA . TYR A 1 86 ? -3.059 17.395 -4.249 1 94.22 86 TYR A CA 1
ATOM 647 C C . TYR A 1 86 ? -3.387 18.339 -5.399 1 94.22 86 TYR A C 1
ATOM 649 O O . TYR A 1 86 ? -3.143 19.545 -5.31 1 94.22 86 TYR A O 1
ATOM 657 N N . HIS A 1 87 ? -3.975 17.825 -6.424 1 93.97 87 HIS A N 1
ATOM 658 C CA . HIS A 1 87 ? -4.282 18.611 -7.613 1 93.97 87 HIS A CA 1
ATOM 659 C C . HIS A 1 87 ? -5.399 19.613 -7.337 1 93.97 87 HIS A C 1
ATOM 661 O O . HIS A 1 87 ? -5.56 20.588 -8.076 1 93.97 87 HIS A O 1
ATOM 667 N N . LEU A 1 88 ? -6.139 19.385 -6.266 1 94.14 88 LEU A N 1
ATOM 668 C CA . LEU A 1 88 ? -7.194 20.312 -5.87 1 94.14 88 LEU A CA 1
ATOM 669 C C . LEU A 1 88 ? -6.682 21.308 -4.835 1 94.14 88 LEU A C 1
ATOM 671 O O . LEU A 1 88 ? -7.451 22.122 -4.317 1 94.14 88 LEU A O 1
ATOM 675 N N . GLY A 1 89 ? -5.371 21.17 -4.501 1 92.32 89 GLY A N 1
ATOM 676 C CA . GLY A 1 89 ? -4.737 22.129 -3.611 1 92.32 89 GLY A CA 1
ATOM 677 C C . GLY A 1 89 ? -4.803 21.721 -2.151 1 92.32 89 GLY A C 1
ATOM 678 O O . GLY A 1 89 ? -4.567 22.541 -1.261 1 92.32 89 GLY A O 1
ATOM 679 N N . TYR A 1 90 ? -5.163 20.468 -1.866 1 94.51 90 TYR A N 1
ATOM 680 C CA . TYR A 1 90 ? -5.307 19.996 -0.493 1 94.51 90 TYR A CA 1
ATOM 681 C C . TYR A 1 90 ? -4.188 19.027 -0.13 1 94.51 90 TYR A C 1
ATOM 683 O O . TYR A 1 90 ? -3.661 18.325 -0.996 1 94.51 90 TYR A O 1
ATOM 691 N N . LYS A 1 91 ? -3.879 18.972 1.175 1 95.02 91 LYS A N 1
ATOM 692 C CA . LYS A 1 91 ? -2.962 17.985 1.736 1 95.02 91 LYS A CA 1
ATOM 693 C C . LYS A 1 91 ? -3.724 16.823 2.367 1 95.02 91 LYS A C 1
ATOM 695 O O . LYS A 1 91 ? -4.853 16.993 2.831 1 95.02 91 LYS A O 1
ATOM 700 N N . THR A 1 92 ? -3.052 15.742 2.358 1 97.48 92 THR A N 1
ATOM 701 C CA . THR A 1 92 ? -3.676 14.534 2.885 1 97.48 92 THR A CA 1
ATOM 702 C C . THR A 1 92 ? -3.083 14.166 4.242 1 97.48 92 THR A C 1
ATOM 704 O O . THR A 1 92 ? -1.873 13.963 4.362 1 97.48 92 THR A O 1
ATOM 707 N N . MET A 1 93 ? -3.899 14.11 5.227 1 97.58 93 MET A N 1
ATOM 708 C CA . MET A 1 93 ? -3.518 13.547 6.518 1 97.58 93 MET A CA 1
ATOM 709 C C . MET A 1 93 ? -4.044 12.123 6.667 1 97.58 93 MET A C 1
ATOM 711 O O . MET A 1 93 ? -5.25 11.889 6.573 1 97.58 93 MET A O 1
ATOM 715 N N . LEU A 1 94 ? -3.148 11.186 6.926 1 97.68 94 LEU A N 1
ATOM 716 C CA . LEU A 1 94 ? -3.467 9.763 6.873 1 97.68 94 LEU A CA 1
ATOM 717 C C . LEU A 1 94 ? -3.679 9.201 8.274 1 97.68 94 LEU A C 1
ATOM 719 O O . LEU A 1 94 ? -2.919 9.511 9.194 1 97.68 94 LEU A O 1
ATOM 723 N N . CYS A 1 95 ? -4.704 8.39 8.412 1 95.2 95 CYS A N 1
ATOM 724 C CA . CYS A 1 95 ? -4.957 7.623 9.627 1 95.2 95 CYS A CA 1
ATOM 725 C C . CYS A 1 95 ? -5.281 6.171 9.296 1 95.2 95 CYS A C 1
ATOM 727 O O . CYS A 1 95 ? -6.274 5.889 8.623 1 95.2 95 CYS A O 1
ATOM 729 N N . CYS A 1 96 ? -4.461 5.286 9.759 1 93.42 96 CYS A N 1
ATOM 730 C CA . CYS A 1 96 ? -4.729 3.855 9.661 1 93.42 96 CYS A CA 1
ATOM 731 C C . CYS A 1 96 ? -5.314 3.32 10.962 1 93.42 96 CYS A C 1
ATOM 733 O O . CYS A 1 96 ? -4.731 3.505 12.032 1 93.42 96 CYS A O 1
ATOM 735 N N . THR A 1 97 ? -6.404 2.51 10.878 1 89.88 97 THR A N 1
ATOM 736 C CA . THR A 1 97 ? -7.155 2.221 12.095 1 89.88 97 THR A CA 1
ATOM 737 C C . THR A 1 97 ? -6.964 0.767 12.516 1 89.88 97 THR A C 1
ATOM 739 O O . THR A 1 97 ? -7.325 0.385 13.631 1 89.88 97 THR A O 1
ATOM 742 N N . GLN A 1 98 ? -6.478 -0.058 11.647 1 82.26 98 GLN A N 1
ATOM 743 C CA . GLN A 1 98 ? -6.473 -1.498 11.88 1 82.26 98 GLN A CA 1
ATOM 744 C C . GLN A 1 98 ? -5.885 -1.833 13.248 1 82.26 98 GLN A C 1
ATOM 746 O O . GLN A 1 98 ? -6.403 -2.696 13.958 1 82.26 98 GLN A O 1
ATOM 751 N N . GLN A 1 99 ? -4.862 -1.156 13.739 1 72.93 99 GLN A N 1
ATOM 752 C CA . GLN A 1 99 ? -4.211 -1.517 14.994 1 72.93 99 GLN A CA 1
ATOM 753 C C . GLN A 1 99 ? -4.494 -0.481 16.078 1 72.93 99 GLN A C 1
ATOM 755 O O . GLN A 1 99 ? -3.751 -0.381 17.057 1 72.93 99 GLN A O 1
ATOM 760 N N . LYS A 1 100 ? -5.548 0.261 15.825 1 76.43 100 LYS A N 1
ATOM 761 C CA . LYS A 1 100 ? -5.828 1.361 16.743 1 76.43 100 LYS A CA 1
ATOM 762 C C . LYS A 1 100 ? -7.301 1.384 17.141 1 76.43 100 LYS A C 1
ATOM 764 O O . LYS A 1 100 ? -8.182 1.301 16.284 1 76.43 100 LYS A O 1
ATOM 769 N N . GLU A 1 101 ? -7.417 1.455 18.37 1 72.49 101 GLU A N 1
ATOM 770 C CA . GLU A 1 101 ? -8.789 1.654 18.828 1 72.49 101 GLU A CA 1
ATOM 771 C C . GLU A 1 101 ? -9.182 3.127 18.77 1 72.49 101 GLU A C 1
ATOM 773 O O . GLU A 1 101 ? -8.433 3.993 19.226 1 72.49 101 GLU A O 1
ATOM 778 N N . ASN A 1 102 ? -10.175 3.472 18.18 1 69.22 102 ASN A N 1
ATOM 779 C CA . ASN A 1 102 ? -10.814 4.784 18.203 1 69.22 102 ASN A CA 1
ATOM 780 C C . ASN A 1 102 ? -9.928 5.851 17.568 1 69.22 102 ASN A C 1
ATOM 782 O O . ASN A 1 102 ? -9.974 7.018 17.963 1 69.22 102 ASN A O 1
ATOM 786 N N . ALA A 1 103 ? -9.025 5.5 16.713 1 78.82 103 ALA A N 1
ATOM 787 C CA . ALA A 1 103 ? -8.134 6.465 16.076 1 78.82 103 ALA A CA 1
ATOM 788 C C . ALA A 1 103 ? -8.925 7.515 15.3 1 78.82 103 ALA A C 1
ATOM 790 O O . ALA A 1 103 ? -8.494 8.664 15.181 1 78.82 103 ALA A O 1
ATOM 791 N N . GLU A 1 104 ? -10.069 7.168 14.919 1 85.33 104 GLU A N 1
ATOM 792 C CA . GLU A 1 104 ? -10.9 8.085 14.143 1 85.33 104 GLU A CA 1
ATOM 793 C C . GLU A 1 104 ? -11.37 9.259 14.997 1 85.33 104 GLU A C 1
ATOM 795 O O . GLU A 1 104 ? -11.63 10.347 14.477 1 85.33 104 GLU A O 1
ATOM 800 N N . HIS A 1 105 ? -11.398 9.061 16.282 1 84.02 105 HIS A N 1
ATOM 801 C CA . HIS A 1 105 ? -11.867 10.102 17.19 1 84.02 105 HIS A CA 1
ATOM 802 C C . HIS A 1 105 ? -10.977 11.338 17.118 1 84.02 105 HIS A C 1
ATOM 804 O O . HIS A 1 105 ? -11.473 12.466 17.12 1 84.02 105 HIS A O 1
ATOM 810 N N . VAL A 1 106 ? -9.77 11.066 17.047 1 83.89 106 VAL A N 1
ATOM 811 C CA . VAL A 1 106 ? -8.81 12.164 17.009 1 83.89 106 VAL A CA 1
ATOM 812 C C . VAL A 1 106 ? -9.041 13.01 15.76 1 83.89 106 VAL A C 1
ATOM 814 O O . VAL A 1 106 ? -8.999 14.241 15.82 1 83.89 106 VAL A O 1
ATOM 817 N N . PHE A 1 107 ? -9.338 12.418 14.702 1 89.03 107 PHE A N 1
ATOM 818 C CA . PHE A 1 107 ? -9.554 13.13 13.448 1 89.03 107 PHE A CA 1
ATOM 819 C C . PHE A 1 107 ? -10.871 13.895 13.479 1 89.03 107 PHE A C 1
ATOM 821 O O . PHE A 1 107 ? -10.955 15.018 12.979 1 89.03 107 PHE A O 1
ATOM 828 N N . ILE A 1 108 ? -11.833 13.295 14.07 1 87.96 108 ILE A N 1
ATOM 829 C CA . ILE A 1 108 ? -13.131 13.95 14.19 1 87.96 108 ILE A CA 1
ATOM 830 C C . ILE A 1 108 ? -13.004 15.189 15.074 1 87.96 108 ILE A C 1
ATOM 832 O O . ILE A 1 108 ? -13.559 16.244 14.758 1 87.96 108 ILE A O 1
ATOM 836 N N . GLU A 1 109 ? -12.273 15.013 16.087 1 85.05 109 GLU A N 1
ATOM 837 C CA . GLU A 1 109 ? -12.035 16.153 16.968 1 85.05 109 GLU A CA 1
ATOM 838 C C . GLU A 1 109 ? -11.306 17.275 16.235 1 85.05 109 GLU A C 1
ATOM 840 O O . GLU A 1 109 ? -11.649 18.449 16.387 1 85.05 109 GLU A O 1
ATOM 845 N N . MET A 1 110 ? -10.345 16.919 15.481 1 86.91 110 MET A N 1
ATOM 846 C CA . MET A 1 110 ? -9.608 17.905 14.697 1 86.91 110 MET A CA 1
ATOM 847 C C . MET A 1 110 ? -10.53 18.619 13.715 1 86.91 110 MET A C 1
ATOM 849 O O . MET A 1 110 ? -10.407 19.828 13.507 1 86.91 110 MET A O 1
ATOM 853 N N . LEU A 1 111 ? -11.358 17.879 13.154 1 88.91 111 LEU A N 1
ATOM 854 C CA . LEU A 1 111 ? -12.321 18.448 12.219 1 88.91 111 LEU A CA 1
ATOM 855 C C . LEU A 1 111 ? -13.249 19.431 12.925 1 88.91 111 LEU A C 1
ATOM 857 O O . LEU A 1 111 ? -13.493 20.53 12.423 1 88.91 111 LEU A O 1
ATOM 861 N N . GLN A 1 112 ? -13.664 19.076 14.047 1 85.55 112 GLN A N 1
ATOM 862 C CA . GLN A 1 112 ? -14.567 19.913 14.829 1 85.55 112 GLN A CA 1
ATOM 863 C C . GLN A 1 112 ? -13.875 21.196 15.282 1 85.55 112 GLN A C 1
ATOM 865 O O . GLN A 1 112 ? -14.51 22.248 15.38 1 85.55 112 GLN A O 1
ATOM 870 N N . ARG A 1 113 ? -12.618 21.081 15.455 1 82.26 113 ARG A N 1
ATOM 871 C CA . ARG A 1 113 ? -11.834 22.224 15.911 1 82.26 113 ARG A CA 1
ATOM 872 C C . ARG A 1 113 ? -11.312 23.036 14.731 1 82.26 113 ARG A C 1
ATOM 874 O O . ARG A 1 113 ? -10.521 23.964 14.91 1 82.26 113 ARG A O 1
ATOM 881 N N . GLN A 1 114 ? -11.629 22.577 13.544 1 83.81 114 GLN A N 1
ATOM 882 C CA . GLN A 1 114 ? -11.294 23.269 12.304 1 83.81 114 GLN A CA 1
ATOM 883 C C . GLN A 1 114 ? -9.791 23.233 12.043 1 83.81 114 GLN A C 1
ATOM 885 O O . GLN A 1 114 ? -9.224 24.19 11.512 1 83.81 114 GLN A O 1
ATOM 890 N N . ASN A 1 115 ? -9.187 22.187 12.584 1 84.4 115 ASN A N 1
ATOM 891 C CA . ASN A 1 115 ? -7.794 21.908 12.255 1 84.4 115 ASN A CA 1
ATOM 892 C C . ASN A 1 115 ? -7.675 21.086 10.974 1 84.4 115 ASN A C 1
ATOM 894 O O . ASN A 1 115 ? -6.571 20.72 10.567 1 84.4 115 ASN A O 1
ATOM 898 N N . MET A 1 116 ? -8.777 20.826 10.417 1 91.38 116 MET A N 1
ATOM 899 C CA . MET A 1 116 ? -8.946 20.091 9.167 1 91.38 116 MET A CA 1
ATOM 900 C C . MET A 1 116 ? -10.23 20.511 8.459 1 91.38 116 MET A C 1
ATOM 902 O O . MET A 1 116 ? -11.193 20.926 9.106 1 91.38 116 MET A O 1
ATOM 906 N N . ASP A 1 117 ? -10.17 20.366 7.168 1 94.69 117 ASP A N 1
ATOM 907 C CA . ASP A 1 117 ? -11.302 20.926 6.438 1 94.69 117 ASP A CA 1
ATOM 908 C C . ASP A 1 117 ? -12.335 19.85 6.115 1 94.69 117 ASP A C 1
ATOM 910 O O . ASP A 1 117 ? -13.497 20.159 5.842 1 94.69 117 ASP A O 1
ATOM 914 N N . GLY A 1 118 ? -11.935 18.622 6.081 1 96.61 118 GLY A N 1
ATOM 915 C CA . GLY A 1 118 ? -12.829 17.523 5.755 1 96.61 118 GLY A CA 1
ATOM 916 C C . GLY A 1 118 ? -12.216 16.159 6.013 1 96.61 118 GLY A C 1
ATOM 917 O O . GLY A 1 118 ? -11.023 16.054 6.306 1 96.61 118 GLY A O 1
ATOM 918 N N . ILE A 1 119 ? -13.074 15.108 5.996 1 96.78 119 ILE A N 1
ATOM 919 C CA . ILE A 1 119 ? -12.624 13.74 6.226 1 96.78 119 ILE A CA 1
ATOM 920 C C . ILE A 1 119 ? -13.247 12.81 5.188 1 96.78 119 ILE A C 1
ATOM 922 O O . ILE A 1 119 ? -14.433 12.928 4.871 1 96.78 119 ILE A O 1
ATOM 926 N N . ILE A 1 120 ? -12.427 12.027 4.623 1 97.55 120 ILE A N 1
ATOM 927 C CA . ILE A 1 120 ? -12.89 10.848 3.898 1 97.55 120 ILE A CA 1
ATOM 928 C C . ILE A 1 120 ? -12.689 9.602 4.757 1 97.55 120 ILE A C 1
ATOM 930 O O . ILE A 1 120 ? -11.555 9.228 5.063 1 97.55 120 ILE A O 1
ATOM 934 N N . MET A 1 121 ? -13.766 8.934 5.104 1 94.13 121 MET A N 1
ATOM 935 C CA . MET A 1 121 ? -13.743 7.825 6.054 1 94.13 121 MET A CA 1
ATOM 936 C C . MET A 1 121 ? -13.99 6.497 5.345 1 94.13 121 MET A C 1
ATOM 938 O O . MET A 1 121 ? -15.113 6.213 4.923 1 94.13 121 MET A O 1
ATOM 942 N N . GLY A 1 122 ? -12.883 5.718 5.271 1 89.97 122 GLY A N 1
ATOM 943 C CA . GLY A 1 122 ? -12.996 4.409 4.649 1 89.97 122 GLY A CA 1
ATOM 944 C C . GLY A 1 122 ? -12.735 3.266 5.611 1 89.97 122 GLY A C 1
ATOM 945 O O . GLY A 1 122 ? -12.378 2.163 5.192 1 89.97 122 GLY A O 1
ATOM 946 N N . ALA A 1 123 ? -12.777 3.497 6.956 1 76.55 123 ALA A N 1
ATOM 947 C CA . ALA A 1 123 ? -12.512 2.438 7.926 1 76.55 123 ALA A CA 1
ATOM 948 C C . ALA A 1 123 ? -13.799 1.986 8.611 1 76.55 123 ALA A C 1
ATOM 950 O O . ALA A 1 123 ? -14.794 2.714 8.619 1 76.55 123 ALA A O 1
ATOM 951 N N . HIS A 1 124 ? -13.668 0.803 9.062 1 68.23 124 HIS A N 1
ATOM 952 C CA . HIS A 1 124 ? -14.854 0.216 9.674 1 68.23 124 HIS A CA 1
ATOM 953 C C . HIS A 1 124 ? -14.905 0.509 11.17 1 68.23 124 HIS A C 1
ATOM 955 O O . HIS A 1 124 ? -14.064 0.023 11.93 1 68.23 124 HIS A O 1
ATOM 961 N N . SER A 1 125 ? -15.588 1.483 11.443 1 66.63 125 SER A N 1
ATOM 962 C CA . SER A 1 125 ? -15.821 1.754 12.858 1 66.63 125 SER A CA 1
ATOM 963 C C . SER A 1 125 ? -17.048 1.007 13.37 1 66.63 125 SER A C 1
ATOM 965 O O . SER A 1 125 ? -18.062 0.919 12.674 1 66.63 125 SER A O 1
ATOM 967 N N . LEU A 1 126 ? -16.779 0.473 14.453 1 65.16 126 LEU A N 1
ATOM 968 C CA . LEU A 1 126 ? -17.926 -0.217 15.034 1 65.16 126 LEU A CA 1
ATOM 969 C C . LEU A 1 126 ? -18.888 0.775 15.678 1 65.16 126 LEU A C 1
ATOM 971 O O . LEU A 1 126 ? -20.105 0.574 15.648 1 65.16 126 LEU A O 1
ATOM 975 N N . ASP A 1 127 ? -18.303 1.83 16.105 1 73.27 127 ASP A N 1
ATOM 976 C CA . ASP A 1 127 ? -19.139 2.832 16.76 1 73.27 127 ASP A CA 1
ATOM 977 C C . ASP A 1 127 ? -19.409 4.014 15.832 1 73.27 127 ASP A C 1
ATOM 979 O O . ASP A 1 127 ? -18.566 4.902 15.687 1 73.27 127 ASP A O 1
ATOM 983 N N . THR A 1 128 ? -20.623 4.01 15.27 1 79.32 128 THR A N 1
ATOM 984 C CA . THR A 1 128 ? -20.977 5.058 14.319 1 79.32 128 THR A CA 1
ATOM 985 C C . THR A 1 128 ? -21.651 6.228 15.029 1 79.32 128 THR A C 1
ATOM 987 O O . THR A 1 128 ? -22.005 7.225 14.396 1 79.32 128 THR A O 1
ATOM 990 N N . SER A 1 129 ? -21.756 6.085 16.329 1 80.28 129 SER A N 1
ATOM 991 C CA . SER A 1 129 ? -22.415 7.146 17.083 1 80.28 129 SER A CA 1
ATOM 992 C C . SER A 1 129 ? -21.603 8.436 17.048 1 80.28 129 SER A C 1
ATOM 994 O O . SER A 1 129 ? -22.16 9.53 17.168 1 80.28 129 SER A O 1
ATOM 996 N N . LEU A 1 130 ? -20.369 8.29 16.839 1 79.68 130 LEU A N 1
ATOM 997 C CA . LEU A 1 130 ? -19.468 9.437 16.808 1 79.68 130 LEU A CA 1
ATOM 998 C C . LEU A 1 130 ? -19.791 10.35 15.63 1 79.68 130 LEU A C 1
ATOM 1000 O O . LEU A 1 130 ? -19.425 11.527 15.633 1 79.68 130 LEU A O 1
ATOM 1004 N N . TYR A 1 131 ? -20.513 9.839 14.697 1 85.76 131 TYR A N 1
ATOM 1005 C CA . TYR A 1 131 ? -20.733 10.578 13.459 1 85.76 131 TYR A CA 1
ATOM 1006 C C . TYR A 1 131 ? -22.123 11.203 13.435 1 85.76 131 TYR A C 1
ATOM 1008 O O . TYR A 1 131 ? -22.45 11.971 12.527 1 85.76 131 TYR A O 1
ATOM 1016 N N . GLN A 1 132 ? -22.845 10.88 14.374 1 84.58 132 GLN A N 1
ATOM 1017 C CA . GLN A 1 132 ? -24.217 11.374 14.403 1 84.58 132 GLN A CA 1
ATOM 1018 C C . GLN A 1 132 ? -24.256 12.875 14.674 1 84.58 132 GLN A C 1
ATOM 1020 O O . GLN A 1 132 ? -23.621 13.359 15.613 1 84.58 132 GLN A O 1
ATOM 1025 N N . GLY A 1 133 ? -24.884 13.532 13.863 1 81.79 133 GLY A N 1
ATOM 1026 C CA . GLY A 1 133 ? -25.143 14.946 14.079 1 81.79 133 GLY A CA 1
ATOM 1027 C C . GLY A 1 133 ? -23.979 15.834 13.681 1 81.79 133 GLY A C 1
ATOM 1028 O O . GLY A 1 133 ? -24.009 17.045 13.909 1 81.79 133 GLY A O 1
ATOM 1029 N N . LEU A 1 134 ? -22.984 15.206 13.137 1 84.61 134 LEU A N 1
ATOM 1030 C CA . LEU A 1 134 ? -21.846 16.01 12.704 1 84.61 134 LEU A CA 1
ATOM 1031 C C . LEU A 1 134 ? -22.198 16.824 11.463 1 84.61 134 LEU A C 1
ATOM 1033 O O . LEU A 1 134 ? -22.829 16.311 10.537 1 84.61 134 LEU A O 1
ATOM 1037 N N . LYS A 1 135 ? -21.905 18.095 11.479 1 84.83 135 LYS A N 1
ATOM 1038 C CA . LYS A 1 135 ? -22.205 18.994 10.368 1 84.83 135 LYS A CA 1
ATOM 1039 C C . LYS A 1 135 ? -20.955 19.284 9.543 1 84.83 135 LYS A C 1
ATOM 1041 O O . LYS A 1 135 ? -21.035 19.912 8.485 1 84.83 135 LYS A O 1
ATOM 1046 N N . GLN A 1 136 ? -19.898 18.803 9.982 1 89.41 136 GLN A N 1
ATOM 1047 C CA . GLN A 1 136 ? -18.626 19.022 9.302 1 89.41 136 GLN A CA 1
ATOM 1048 C C . GLN A 1 136 ? -18.549 18.219 8.006 1 89.41 136 GLN A C 1
ATOM 1050 O O . GLN A 1 136 ? -19.33 17.288 7.8 1 89.41 136 GLN A O 1
ATOM 1055 N N . PRO A 1 137 ? -17.732 18.633 7.078 1 95.11 137 PRO A N 1
ATOM 1056 C CA . PRO A 1 137 ? -17.581 17.917 5.81 1 95.11 137 PRO A CA 1
ATOM 1057 C C . PRO A 1 137 ? -16.976 16.526 5.986 1 95.11 137 PRO A C 1
ATOM 1059 O O . PRO A 1 137 ? -15.78 16.4 6.263 1 95.11 137 PRO A O 1
ATOM 1062 N N . ILE A 1 138 ? -17.792 15.509 5.893 1 95.55 138 ILE A N 1
ATOM 1063 C CA . ILE A 1 138 ? -17.389 14.109 5.967 1 95.55 138 ILE A CA 1
ATOM 1064 C C . ILE A 1 138 ? -18.066 13.318 4.85 1 95.55 138 ILE A C 1
ATOM 1066 O O . ILE A 1 138 ? -19.259 13.493 4.592 1 95.55 138 ILE A O 1
ATOM 1070 N N . ILE A 1 139 ? -17.297 12.558 4.18 1 96.06 139 ILE A N 1
ATOM 1071 C CA . ILE A 1 139 ? -17.913 11.556 3.317 1 96.06 139 ILE A CA 1
ATOM 1072 C C . ILE A 1 139 ? -17.425 10.164 3.711 1 96.06 139 ILE A C 1
ATOM 1074 O O . ILE A 1 139 ? -16.319 10.013 4.236 1 96.06 139 ILE A O 1
ATOM 1078 N N . ALA A 1 140 ? -18.262 9.236 3.538 1 95.07 140 ALA A N 1
ATOM 1079 C CA . ALA A 1 140 ? -17.928 7.834 3.777 1 95.07 140 ALA A CA 1
ATOM 1080 C C . ALA A 1 140 ? -17.512 7.14 2.483 1 95.07 140 ALA A C 1
ATOM 1082 O O . ALA A 1 140 ? -18.05 7.434 1.413 1 95.07 140 ALA A O 1
ATOM 1083 N N . PHE A 1 141 ? -16.545 6.321 2.607 1 95.55 141 PHE A N 1
ATOM 1084 C CA . PHE A 1 141 ? -16.174 5.445 1.502 1 95.55 141 PHE A CA 1
ATOM 1085 C C . PHE A 1 141 ? -16.567 4.003 1.799 1 95.55 141 PHE A C 1
ATOM 1087 O O . PHE A 1 141 ? -15.956 3.349 2.648 1 95.55 141 PHE A O 1
ATOM 1094 N N . ASP A 1 142 ? -17.538 3.569 1.159 1 93.4 142 ASP A N 1
ATOM 1095 C CA . ASP A 1 142 ? -17.985 2.18 1.185 1 93.4 142 ASP A CA 1
ATOM 1096 C C . ASP A 1 142 ? -18.369 1.753 2.6 1 93.4 142 ASP A C 1
ATOM 1098 O O . ASP A 1 142 ? -18.039 0.646 3.031 1 93.4 142 ASP A O 1
ATOM 1102 N N . ARG A 1 143 ? -18.954 2.666 3.333 1 90.55 143 ARG A N 1
ATOM 1103 C CA . ARG A 1 143 ? -19.372 2.435 4.712 1 90.55 143 ARG A CA 1
ATOM 1104 C C . ARG A 1 143 ? -20.613 3.252 5.053 1 90.55 143 ARG A C 1
ATOM 1106 O O . ARG A 1 143 ? -20.738 4.405 4.634 1 90.55 143 ARG A O 1
ATOM 1113 N N . TYR A 1 144 ? -21.422 2.585 5.854 1 89.45 144 TYR A N 1
ATOM 1114 C CA . TYR A 1 144 ? -22.549 3.321 6.415 1 89.45 144 TYR A CA 1
ATOM 1115 C C . TYR A 1 144 ? -22.173 3.965 7.744 1 89.45 144 TYR A C 1
ATOM 1117 O O . TYR A 1 144 ? -21.873 3.268 8.716 1 89.45 144 TYR A O 1
ATOM 1125 N N . LEU A 1 145 ? -22.149 5.25 7.791 1 88.69 145 LEU A N 1
ATOM 1126 C CA . LEU A 1 145 ? -21.799 5.945 9.025 1 88.69 145 LEU A CA 1
ATOM 1127 C C . LEU A 1 145 ? -23.03 6.586 9.655 1 88.69 145 LEU A C 1
ATOM 1129 O O . LEU A 1 145 ? -23.275 6.424 10.853 1 88.69 145 LEU A O 1
ATOM 1133 N N . SER A 1 146 ? -23.764 7.319 8.884 1 88.9 146 SER A N 1
ATOM 1134 C CA . SER A 1 146 ? -24.991 8.023 9.243 1 88.9 146 SER A CA 1
ATOM 1135 C C . SER A 1 146 ? -25.82 8.355 8.007 1 88.9 146 SER A C 1
ATOM 1137 O O . SER A 1 146 ? -25.288 8.428 6.897 1 88.9 146 SER A O 1
ATOM 1139 N N . PRO A 1 147 ? -27.08 8.48 8.202 1 87.76 147 PRO A N 1
ATOM 1140 C CA . PRO A 1 147 ? -27.924 8.821 7.054 1 87.76 147 PRO A CA 1
ATOM 1141 C C . PRO A 1 147 ? -27.549 10.159 6.422 1 87.76 147 PRO A C 1
ATOM 1143 O O . PRO A 1 147 ? -27.85 10.397 5.249 1 87.76 147 PRO A O 1
ATOM 1146 N N . ASP A 1 148 ? -26.877 10.982 7.163 1 89.97 148 ASP A N 1
ATOM 1147 C CA . ASP A 1 148 ? -26.593 12.336 6.698 1 89.97 148 ASP A CA 1
ATOM 1148 C C . ASP A 1 148 ? -25.227 12.409 6.02 1 89.97 148 ASP A C 1
ATOM 1150 O O . ASP A 1 148 ? -24.874 13.433 5.431 1 89.97 148 ASP A O 1
ATOM 1154 N N . ILE A 1 149 ? -24.496 11.343 6.106 1 93.11 149 ILE A N 1
ATOM 1155 C CA . ILE A 1 149 ? -23.162 11.324 5.516 1 93.11 149 ILE A CA 1
ATOM 1156 C C . ILE A 1 149 ? -23.196 10.571 4.188 1 93.11 149 ILE A C 1
ATOM 1158 O O . ILE A 1 149 ? -23.484 9.372 4.154 1 93.11 149 ILE A O 1
ATOM 1162 N N . PRO A 1 150 ? -22.94 11.283 3.079 1 94.53 150 PRO A N 1
ATOM 1163 C CA . PRO A 1 150 ? -22.978 10.608 1.779 1 94.53 150 PRO A CA 1
ATOM 1164 C C . PRO A 1 150 ? -21.872 9.567 1.622 1 94.53 150 PRO A C 1
ATOM 1166 O O . PRO A 1 150 ? -20.84 9.652 2.293 1 94.53 150 PRO A O 1
ATOM 1169 N N . ILE A 1 151 ? -22.136 8.635 0.736 1 95.82 151 ILE A N 1
ATOM 1170 C CA . ILE A 1 151 ? -21.241 7.493 0.586 1 95.82 151 ILE A CA 1
ATOM 1171 C C . ILE A 1 151 ? -20.8 7.37 -0.871 1 95.82 151 ILE A C 1
ATOM 1173 O O . ILE A 1 151 ? -21.634 7.366 -1.78 1 95.82 151 ILE A O 1
ATOM 1177 N N . VAL A 1 152 ? -19.51 7.35 -1.105 1 97.62 152 VAL A N 1
ATOM 1178 C CA . VAL A 1 152 ? -18.935 6.983 -2.395 1 97.62 152 VAL A CA 1
ATOM 1179 C C . VAL A 1 152 ? -18.591 5.496 -2.404 1 97.62 152 VAL A C 1
ATOM 1181 O O . VAL A 1 152 ? -17.941 4.997 -1.483 1 97.62 152 VAL A O 1
ATOM 1184 N N . HIS A 1 153 ? -19.092 4.772 -3.349 1 97.39 153 HIS A N 1
ATOM 1185 C CA . HIS A 1 153 ? -18.757 3.355 -3.426 1 97.39 153 HIS A CA 1
ATOM 1186 C C . HIS A 1 153 ? -19.03 2.799 -4.819 1 97.39 153 HIS A C 1
ATOM 1188 O O . HIS A 1 153 ? -19.604 3.488 -5.666 1 97.39 153 HIS A O 1
ATOM 1194 N N . THR A 1 154 ? -18.595 1.681 -5.087 1 98.05 154 THR A N 1
ATOM 1195 C CA . THR A 1 154 ? -18.876 0.936 -6.309 1 98.05 154 THR A CA 1
ATOM 1196 C C . THR A 1 154 ? -20.291 0.365 -6.282 1 98.05 154 THR A C 1
ATOM 1198 O O . THR A 1 154 ? -20.831 0.081 -5.21 1 98.05 154 THR A O 1
ATOM 1201 N N . ASP A 1 155 ? -20.907 0.239 -7.434 1 98.21 155 ASP A N 1
ATOM 1202 C CA . ASP A 1 155 ? -22.171 -0.484 -7.528 1 98.21 155 ASP A CA 1
ATOM 1203 C C . ASP A 1 155 ? -21.968 -1.979 -7.291 1 98.21 155 ASP A C 1
ATOM 1205 O O . ASP A 1 155 ? -21.814 -2.749 -8.241 1 98.21 155 ASP A O 1
ATOM 1209 N N . HIS A 1 156 ? -22.063 -2.314 -6.081 1 97.72 156 HIS A N 1
ATOM 1210 C CA . HIS A 1 156 ? -21.744 -3.679 -5.679 1 97.72 156 HIS A CA 1
ATOM 1211 C C . HIS A 1 156 ? -22.816 -4.657 -6.148 1 97.72 156 HIS A C 1
ATOM 1213 O O . HIS A 1 156 ? -22.543 -5.847 -6.322 1 97.72 156 HIS A O 1
ATOM 1219 N N . MET A 1 157 ? -24.02 -4.191 -6.356 1 97.83 157 MET A N 1
ATOM 1220 C CA . MET A 1 157 ? -25.055 -5.056 -6.913 1 97.83 157 MET A CA 1
ATOM 1221 C C . MET A 1 157 ? -24.683 -5.512 -8.32 1 97.83 157 MET A C 1
ATOM 1223 O O . MET A 1 157 ? -24.774 -6.7 -8.637 1 97.83 157 MET A O 1
ATOM 1227 N N . VAL A 1 158 ? -24.193 -4.546 -9.06 1 98.43 158 VAL A N 1
ATOM 1228 C CA . VAL A 1 158 ? -23.719 -4.876 -10.399 1 98.43 158 VAL A CA 1
ATOM 1229 C C . VAL A 1 158 ? -22.496 -5.786 -10.305 1 98.43 158 VAL A C 1
ATOM 1231 O O . VAL A 1 158 ? -22.368 -6.745 -11.069 1 98.43 158 VAL A O 1
ATOM 1234 N N . GLY A 1 159 ? -21.633 -5.511 -9.361 1 98.56 159 GLY A N 1
ATOM 1235 C CA . GLY A 1 159 ? -20.442 -6.325 -9.172 1 98.56 159 GLY A CA 1
ATOM 1236 C C . GLY A 1 159 ? -20.754 -7.774 -8.85 1 98.56 159 GLY A C 1
ATOM 1237 O O . GLY A 1 159 ? -20.112 -8.684 -9.377 1 98.56 159 GLY A O 1
ATOM 1238 N N . GLY A 1 160 ? -21.733 -7.956 -7.941 1 98.3 160 GLY A N 1
ATOM 1239 C CA . GLY A 1 160 ? -22.143 -9.309 -7.603 1 98.3 160 GLY A CA 1
ATOM 1240 C C . GLY A 1 160 ? -22.701 -10.077 -8.787 1 98.3 160 GLY A C 1
ATOM 1241 O O . GLY A 1 160 ? -22.424 -11.267 -8.948 1 98.3 160 GLY A O 1
ATOM 1242 N N . ARG A 1 161 ? -23.435 -9.395 -9.65 1 98.28 161 ARG A N 1
ATOM 1243 C CA . ARG A 1 161 ? -24.005 -10.014 -10.841 1 98.28 161 ARG A CA 1
ATOM 1244 C C . ARG A 1 161 ? -22.914 -10.399 -11.835 1 98.28 161 ARG A C 1
ATOM 1246 O O . ARG A 1 161 ? -22.969 -11.47 -12.443 1 98.28 161 ARG A O 1
ATOM 1253 N N . LEU A 1 162 ? -21.942 -9.522 -12.01 1 98.29 162 LEU A N 1
ATOM 1254 C CA . LEU A 1 162 ? -20.819 -9.804 -12.898 1 98.29 162 LEU A CA 1
ATOM 1255 C C . LEU A 1 162 ? -20.055 -11.039 -12.433 1 98.29 162 LEU A C 1
ATOM 1257 O O . LEU A 1 162 ? -19.674 -11.882 -13.249 1 98.29 162 LEU A O 1
ATOM 1261 N N . ALA A 1 163 ? -19.892 -11.109 -11.096 1 98.11 163 ALA A N 1
ATOM 1262 C CA . ALA A 1 163 ? -19.207 -12.277 -10.545 1 98.11 163 ALA A CA 1
ATOM 1263 C C . ALA A 1 163 ? -19.988 -13.556 -10.832 1 98.11 163 ALA A C 1
ATOM 1265 O O . ALA A 1 163 ? -19.408 -14.57 -11.225 1 98.11 163 ALA A O 1
ATOM 1266 N N . ALA A 1 164 ? -21.277 -13.499 -10.636 1 97.73 164 ALA A N 1
ATOM 1267 C CA . ALA A 1 164 ? -22.134 -14.655 -10.885 1 97.73 164 ALA A CA 1
ATOM 1268 C C . ALA A 1 164 ? -22.064 -15.086 -12.347 1 97.73 164 ALA A C 1
ATOM 1270 O O . ALA A 1 164 ? -21.924 -16.275 -12.644 1 97.73 164 ALA A O 1
ATOM 1271 N N . GLU A 1 165 ? -22.115 -14.111 -13.179 1 95.86 165 GLU A N 1
ATOM 1272 C CA . GLU A 1 165 ? -22.069 -14.389 -14.611 1 95.86 165 GLU A CA 1
ATOM 1273 C C . GLU A 1 165 ? -20.766 -15.083 -14.997 1 95.86 165 GLU A C 1
ATOM 1275 O O . GLU A 1 165 ? -20.758 -15.965 -15.858 1 95.86 165 GLU A O 1
ATOM 1280 N N . ALA A 1 166 ? -19.722 -14.703 -14.387 1 96.52 166 ALA A N 1
ATOM 1281 C CA . ALA A 1 166 ? -18.426 -15.317 -14.664 1 96.52 166 ALA A CA 1
ATOM 1282 C C . ALA A 1 166 ? -18.444 -16.807 -14.337 1 96.52 166 ALA A C 1
ATOM 1284 O O . ALA A 1 166 ? -17.915 -17.622 -15.097 1 96.52 166 ALA A O 1
ATOM 1285 N N . PHE A 1 167 ? -19.061 -17.204 -13.251 1 97.04 167 PHE A N 1
ATOM 1286 C CA . PHE A 1 167 ? -19.121 -18.6 -12.835 1 97.04 167 PHE A CA 1
ATOM 1287 C C . PHE A 1 167 ? -20.092 -19.384 -13.709 1 97.04 167 PHE A C 1
ATOM 1289 O O . PHE A 1 167 ? -19.834 -20.541 -14.049 1 97.04 167 PHE A O 1
ATOM 1296 N N . LEU A 1 168 ? -21.182 -18.793 -14.073 1 94.73 168 LEU A N 1
ATOM 1297 C CA . LEU A 1 168 ? -22.248 -19.471 -14.803 1 94.73 168 LEU A CA 1
ATOM 1298 C C . LEU A 1 168 ? -21.794 -19.838 -16.212 1 94.73 168 LEU A C 1
ATOM 1300 O O . LEU A 1 168 ? -22.337 -20.761 -16.824 1 94.73 168 LEU A O 1
ATOM 1304 N N . GLN A 1 169 ? -20.813 -19.107 -16.679 1 93.35 169 GLN A N 1
ATOM 1305 C CA . GLN A 1 169 ? -20.26 -19.429 -17.99 1 93.35 169 GLN A CA 1
ATOM 1306 C C . GLN A 1 169 ? -19.516 -20.761 -17.961 1 93.35 169 GLN A C 1
ATOM 1308 O O . GLN A 1 169 ? -19.236 -21.346 -19.01 1 93.35 169 GLN A O 1
ATOM 1313 N N . HIS A 1 170 ? -19.215 -21.345 -16.755 1 90.13 170 HIS A N 1
ATOM 1314 C CA . HIS A 1 170 ? -18.346 -22.512 -16.658 1 90.13 170 HIS A CA 1
ATOM 1315 C C . HIS A 1 170 ? -19.014 -23.634 -15.871 1 90.13 170 HIS A C 1
ATOM 1317 O O . HIS A 1 170 ? -18.346 -24.569 -15.426 1 90.13 170 HIS A O 1
ATOM 1323 N N . ASP A 1 171 ? -20.32 -23.747 -15.723 1 85.61 171 ASP A N 1
ATOM 1324 C CA . ASP A 1 171 ? -21.132 -24.817 -15.153 1 85.61 171 ASP A CA 1
ATOM 1325 C C . ASP A 1 171 ? -20.682 -25.151 -13.733 1 85.61 171 ASP A C 1
ATOM 1327 O O . ASP A 1 171 ? -20.486 -26.321 -13.398 1 85.61 171 ASP A O 1
ATOM 1331 N N . CYS A 1 172 ? -20.234 -24.252 -12.879 1 93.17 172 CYS A N 1
ATOM 1332 C CA . CYS A 1 172 ? -19.962 -24.468 -11.463 1 93.17 172 CYS A CA 1
ATOM 1333 C C . CYS A 1 172 ? -21.216 -24.932 -10.731 1 93.17 172 CYS A C 1
ATOM 1335 O O . CYS A 1 172 ? -22.323 -24.491 -11.047 1 93.17 172 CYS A O 1
ATOM 1337 N N . HIS A 1 173 ? -21.03 -25.798 -9.739 1 94.82 173 HIS A N 1
ATOM 1338 C CA . HIS A 1 173 ? -22.182 -26.362 -9.043 1 94.82 173 HIS A CA 1
ATOM 1339 C C . HIS A 1 173 ? -22.171 -25.986 -7.566 1 94.82 173 HIS A C 1
ATOM 1341 O O . HIS A 1 173 ? -23.224 -25.944 -6.924 1 94.82 173 HIS A O 1
ATOM 1347 N N . HIS A 1 174 ? -20.974 -25.776 -6.973 1 97.93 174 HIS A N 1
ATOM 1348 C CA . HIS A 1 174 ? -20.842 -25.428 -5.563 1 97.93 174 HIS A CA 1
ATOM 1349 C C . HIS A 1 174 ? -19.789 -24.344 -5.359 1 97.93 174 HIS A C 1
ATOM 1351 O O . HIS A 1 174 ? -18.59 -24.608 -5.475 1 97.93 174 HIS A O 1
ATOM 1357 N N . ILE A 1 175 ? -20.277 -23.176 -4.954 1 98.23 175 ILE A N 1
ATOM 1358 C CA . ILE A 1 175 ? -19.378 -22.034 -4.825 1 98.23 175 ILE A CA 1
ATOM 1359 C C . ILE A 1 175 ? -19.294 -21.607 -3.361 1 98.23 175 ILE A C 1
ATOM 1361 O O . ILE A 1 175 ? -20.318 -21.483 -2.685 1 98.23 175 ILE A O 1
ATOM 1365 N N . VAL A 1 176 ? -18.057 -21.414 -2.875 1 98.51 176 VAL A N 1
ATOM 1366 C CA . VAL A 1 176 ? -17.836 -20.853 -1.547 1 98.51 176 VAL A CA 1
ATOM 1367 C C . VAL A 1 176 ? -17.455 -19.379 -1.665 1 98.51 176 VAL A C 1
ATOM 1369 O O . VAL A 1 176 ? -16.556 -19.023 -2.431 1 98.51 176 VAL A O 1
ATOM 1372 N N . GLU A 1 177 ? -18.178 -18.572 -0.969 1 97.76 177 GLU A N 1
ATOM 1373 C CA . GLU A 1 177 ? -17.894 -17.142 -0.886 1 97.76 177 GLU A CA 1
ATOM 1374 C C . GLU A 1 177 ? -17.136 -16.804 0.395 1 97.76 177 GLU A C 1
ATOM 1376 O O . GLU A 1 177 ? -17.542 -17.206 1.487 1 97.76 177 GLU A O 1
ATOM 1381 N N . ILE A 1 178 ? -16.07 -16.082 0.19 1 96.78 178 ILE A N 1
ATOM 1382 C CA . ILE A 1 178 ? -15.334 -15.572 1.342 1 96.78 178 ILE A CA 1
ATOM 1383 C C . ILE A 1 178 ? -15.744 -14.127 1.618 1 96.78 178 ILE A C 1
ATOM 1385 O O . ILE A 1 178 ? -15.525 -13.244 0.786 1 96.78 178 ILE A O 1
ATOM 1389 N N . SER A 1 179 ? -16.313 -13.897 2.733 1 92.67 179 SER A N 1
ATOM 1390 C CA . SER A 1 179 ? -16.804 -12.567 3.079 1 92.67 179 SER A CA 1
ATOM 1391 C C . SER A 1 179 ? -16.04 -11.987 4.264 1 92.67 179 SER A C 1
ATOM 1393 O O . SER A 1 179 ? -15.322 -12.707 4.96 1 92.67 179 SER A O 1
ATOM 1395 N N . GLY A 1 180 ? -16.089 -10.629 4.346 1 86.34 180 GLY A N 1
ATOM 1396 C CA . GLY A 1 180 ? -15.649 -10.024 5.593 1 86.34 180 GLY A CA 1
ATOM 1397 C C . GLY A 1 180 ? -16.591 -10.291 6.751 1 86.34 180 GLY A C 1
ATOM 1398 O O . GLY A 1 180 ? -17.608 -10.97 6.587 1 86.34 180 GLY A O 1
ATOM 1399 N N . SER A 1 181 ? -16.251 -9.67 7.839 1 78.6 181 SER A N 1
ATOM 1400 C CA . SER A 1 181 ? -17.092 -9.862 9.016 1 78.6 181 SER A CA 1
ATOM 1401 C C . SER A 1 181 ? -18.532 -9.439 8.741 1 78.6 181 SER A C 1
ATOM 1403 O O . SER A 1 181 ? -18.772 -8.41 8.107 1 78.6 181 SER A O 1
ATOM 1405 N N . GLN A 1 182 ? -19.444 -10.18 9.171 1 73.99 182 GLN A N 1
ATOM 1406 C CA . GLN A 1 182 ? -20.863 -9.939 8.934 1 73.99 182 GLN A CA 1
ATOM 1407 C C . GLN A 1 182 ? -21.471 -9.093 10.049 1 73.99 182 GLN A C 1
ATOM 1409 O O . GLN A 1 182 ? -22.661 -8.774 10.014 1 73.99 182 GLN A O 1
ATOM 1414 N N . MET A 1 183 ? -20.626 -8.705 10.942 1 71.48 183 MET A N 1
ATOM 1415 C CA . MET A 1 183 ? -21.124 -7.943 12.084 1 71.48 183 MET A CA 1
ATOM 1416 C C . MET A 1 183 ? -21.486 -6.52 11.672 1 71.48 183 MET A C 1
ATOM 1418 O O . MET A 1 183 ? -22.297 -5.866 12.329 1 71.48 183 MET A O 1
ATOM 1422 N N . VAL A 1 184 ? -20.9 -6.108 10.643 1 72.6 184 VAL A N 1
ATOM 1423 C CA . VAL A 1 184 ? -21.134 -4.737 10.204 1 72.6 184 VAL A CA 1
ATOM 1424 C C . VAL A 1 184 ? -21.626 -4.734 8.758 1 72.6 184 VAL A C 1
ATOM 1426 O O . VAL A 1 184 ? -21.062 -5.422 7.903 1 72.6 184 VAL A O 1
ATOM 1429 N N . LYS A 1 185 ? -22.715 -4.075 8.587 1 78.68 185 LYS A N 1
ATOM 1430 C CA . LYS A 1 185 ? -23.232 -3.942 7.228 1 78.68 185 LYS A CA 1
ATOM 1431 C C . LYS A 1 185 ? -22.514 -2.826 6.474 1 78.68 185 LYS A C 1
ATOM 1433 O O . LYS A 1 185 ? -22.381 -1.712 6.984 1 78.68 185 LYS A O 1
ATOM 1438 N N . THR A 1 186 ? -21.97 -3.186 5.345 1 87.08 186 THR A N 1
ATOM 1439 C CA . THR A 1 186 ? -21.323 -2.23 4.454 1 87.08 186 THR A CA 1
ATOM 1440 C C . THR A 1 186 ? -21.858 -2.369 3.031 1 87.08 186 THR A C 1
ATOM 1442 O O . THR A 1 186 ? -22.397 -3.416 2.665 1 87.08 186 THR A O 1
ATOM 1445 N N . PRO A 1 187 ? -21.76 -1.356 2.234 1 90.62 187 PRO A N 1
ATOM 1446 C CA . PRO A 1 187 ? -22.134 -1.504 0.826 1 90.62 187 PRO A CA 1
ATOM 1447 C C . PRO A 1 187 ? -21.426 -2.674 0.147 1 90.62 187 PRO A C 1
ATOM 1449 O O . PRO A 1 187 ? -22.033 -3.385 -0.659 1 90.62 187 PRO A O 1
ATOM 1452 N N . ALA A 1 188 ? -20.245 -2.909 0.5 1 88.35 188 ALA A N 1
ATOM 1453 C CA . ALA A 1 188 ? -19.452 -3.963 -0.126 1 88.35 188 ALA A CA 1
ATOM 1454 C C . ALA A 1 188 ? -20.086 -5.333 0.098 1 88.35 188 ALA A C 1
ATOM 1456 O O . ALA A 1 188 ? -19.939 -6.235 -0.73 1 88.35 188 ALA A O 1
ATOM 1457 N N . GLY A 1 189 ? -20.722 -5.456 1.168 1 88.18 189 GLY A N 1
ATOM 1458 C CA . GLY A 1 189 ? -21.374 -6.725 1.45 1 88.18 189 GLY A CA 1
ATOM 1459 C C . GLY A 1 189 ? -22.51 -7.037 0.494 1 88.18 189 GLY A C 1
ATOM 1460 O O . GLY A 1 189 ? -22.939 -8.188 0.387 1 88.18 189 GLY A O 1
ATOM 1461 N N . GLU A 1 190 ? -22.959 -6.075 -0.238 1 92.05 190 GLU A N 1
ATOM 1462 C CA . GLU A 1 190 ? -24.119 -6.215 -1.114 1 92.05 190 GLU A CA 1
ATOM 1463 C C . GLU A 1 190 ? -23.793 -7.078 -2.329 1 92.05 190 GLU A C 1
ATOM 1465 O O . GLU A 1 190 ? -24.693 -7.632 -2.963 1 92.05 190 GLU A O 1
ATOM 1470 N N . TYR A 1 191 ? -22.497 -7.122 -2.653 1 95.04 191 TYR A N 1
ATOM 1471 C CA . TYR A 1 191 ? -22.196 -7.93 -3.829 1 95.04 191 TYR A CA 1
ATOM 1472 C C . TYR A 1 191 ? -22.452 -9.407 -3.555 1 95.04 191 TYR A C 1
ATOM 1474 O O . TYR A 1 191 ? -22.789 -10.165 -4.468 1 95.04 191 TYR A O 1
ATOM 1482 N N . HIS A 1 192 ? -22.394 -9.834 -2.283 1 94.95 192 HIS A N 1
ATOM 1483 C CA . HIS A 1 192 ? -22.727 -11.208 -1.923 1 94.95 192 HIS A CA 1
ATOM 1484 C C . HIS A 1 192 ? -24.211 -11.489 -2.132 1 94.95 192 HIS A C 1
ATOM 1486 O O . HIS A 1 192 ? -24.583 -12.573 -2.587 1 94.95 192 HIS A O 1
ATOM 1492 N N . GLN A 1 193 ? -25.02 -10.539 -1.771 1 94.26 193 GLN A N 1
ATOM 1493 C CA . GLN A 1 193 ? -26.461 -10.686 -1.946 1 94.26 193 GLN A CA 1
ATOM 1494 C C . GLN A 1 193 ? -26.822 -10.856 -3.419 1 94.26 193 GLN A C 1
ATOM 1496 O O . GLN A 1 193 ? -27.536 -11.792 -3.785 1 94.26 193 GLN A O 1
ATOM 1501 N N . ALA A 1 194 ? -26.32 -9.924 -4.22 1 97.42 194 ALA A N 1
ATOM 1502 C CA . ALA A 1 194 ? -26.597 -9.979 -5.653 1 97.42 194 ALA A CA 1
ATOM 1503 C C . ALA A 1 194 ? -26.072 -11.275 -6.264 1 97.42 194 ALA A C 1
ATOM 1505 O O . ALA A 1 194 ? -26.745 -11.898 -7.088 1 97.42 194 ALA A O 1
ATOM 1506 N N . PHE A 1 195 ? -24.925 -11.67 -5.844 1 98.11 195 PHE A N 1
ATOM 1507 C CA . PHE A 1 195 ? -24.31 -12.908 -6.308 1 98.11 195 PHE A CA 1
ATOM 1508 C C . PHE A 1 195 ? -25.188 -14.107 -5.974 1 98.11 195 PHE A C 1
ATOM 1510 O O . PHE A 1 195 ? -25.495 -14.921 -6.847 1 98.11 195 PHE A O 1
ATOM 1517 N N . ASN A 1 196 ? -25.594 -14.209 -4.784 1 97.26 196 ASN A N 1
ATOM 1518 C CA . ASN A 1 196 ? -26.393 -15.336 -4.315 1 97.26 196 ASN A CA 1
ATOM 1519 C C . ASN A 1 196 ? -27.746 -15.395 -5.019 1 97.26 196 ASN A C 1
ATOM 1521 O O . ASN A 1 196 ? -28.233 -16.478 -5.347 1 97.26 196 ASN A O 1
ATOM 1525 N N . GLU A 1 197 ? -28.332 -14.265 -5.201 1 97.32 197 GLU A N 1
ATOM 1526 C CA . GLU A 1 197 ? -29.613 -14.212 -5.899 1 97.32 197 GLU A CA 1
ATOM 1527 C C . GLU A 1 197 ? -29.508 -14.821 -7.294 1 97.32 197 GLU A C 1
ATOM 1529 O O . GLU A 1 197 ? -30.342 -15.64 -7.684 1 97.32 197 GLU A O 1
ATOM 1534 N N . VAL A 1 198 ? -28.471 -14.438 -8.014 1 97.39 198 VAL A N 1
ATOM 1535 C CA . VAL A 1 198 ? -28.274 -14.928 -9.374 1 97.39 198 VAL A CA 1
ATOM 1536 C C . VAL A 1 198 ? -27.953 -16.421 -9.344 1 97.39 198 VAL A C 1
ATOM 1538 O O . VAL A 1 198 ? -28.524 -17.2 -10.111 1 97.39 198 VAL A O 1
ATOM 1541 N N . MET A 1 199 ? -27.121 -16.837 -8.442 1 97.31 199 MET A N 1
ATOM 1542 C CA . MET A 1 199 ? -26.698 -18.233 -8.374 1 97.31 199 MET A CA 1
ATOM 1543 C C . MET A 1 199 ? -27.869 -19.139 -8.008 1 97.31 199 MET A C 1
ATOM 1545 O O . MET A 1 199 ? -28.056 -20.195 -8.614 1 97.31 199 MET A O 1
ATOM 1549 N N . HIS A 1 200 ? -28.614 -18.716 -7.039 1 96.35 200 HIS A N 1
ATOM 1550 C CA . HIS A 1 200 ? -29.778 -19.485 -6.613 1 96.35 200 HIS A CA 1
ATOM 1551 C C . HIS A 1 200 ? -30.789 -19.627 -7.747 1 96.35 200 HIS A C 1
ATOM 1553 O O . HIS A 1 200 ? -31.387 -20.691 -7.92 1 96.35 200 HIS A O 1
ATOM 1559 N N . ALA A 1 201 ? -30.948 -18.592 -8.477 1 96.66 201 ALA A N 1
ATOM 1560 C CA . ALA A 1 201 ? -31.877 -18.615 -9.603 1 96.66 201 ALA A CA 1
ATOM 1561 C C . ALA A 1 201 ? -31.449 -19.641 -10.648 1 96.66 201 ALA A C 1
ATOM 1563 O O . ALA A 1 201 ? -32.277 -20.139 -11.414 1 96.66 201 ALA A O 1
ATOM 1564 N N . HIS A 1 202 ? -30.253 -20 -10.69 1 96.04 202 HIS A N 1
ATOM 1565 C CA . HIS A 1 202 ? -29.74 -20.942 -11.678 1 96.04 202 HIS A CA 1
ATOM 1566 C C . HIS A 1 202 ? -29.462 -22.303 -11.05 1 96.04 202 HIS A C 1
ATOM 1568 O O . HIS A 1 202 ? -28.815 -23.155 -11.664 1 96.04 202 HIS A O 1
ATOM 1574 N N . GLY A 1 203 ? -29.752 -22.461 -9.766 1 96.07 203 GLY A N 1
ATOM 1575 C CA . GLY A 1 203 ? -29.687 -23.749 -9.094 1 96.07 203 GLY A CA 1
ATOM 1576 C C . GLY A 1 203 ? -28.293 -24.101 -8.611 1 96.07 203 GLY A C 1
ATOM 1577 O O . GLY A 1 203 ? -27.974 -25.276 -8.421 1 96.07 203 GLY A O 1
ATOM 1578 N N . VAL A 1 204 ? -27.451 -23.085 -8.43 1 97.04 204 VAL A N 1
ATOM 1579 C CA . VAL A 1 204 ? -26.086 -23.312 -7.966 1 97.04 204 VAL A CA 1
ATOM 1580 C C . VAL A 1 204 ? -26.027 -23.173 -6.447 1 97.04 204 VAL A C 1
ATOM 1582 O O . VAL A 1 204 ? -26.577 -22.225 -5.882 1 97.04 204 VAL A O 1
ATOM 1585 N N . GLN A 1 205 ? -25.413 -24.086 -5.777 1 97.33 205 GLN A N 1
ATOM 1586 C CA . GLN A 1 205 ? -25.235 -24.039 -4.33 1 97.33 205 GLN A CA 1
ATOM 1587 C C . GLN A 1 205 ? -24.161 -23.028 -3.94 1 97.33 205 GLN A C 1
ATOM 1589 O O . GLN A 1 205 ? -23.105 -22.961 -4.572 1 97.33 205 GLN A O 1
ATOM 1594 N N . THR A 1 206 ? -24.487 -22.242 -2.904 1 97.84 206 THR A N 1
ATOM 1595 C CA . THR A 1 206 ? -23.5 -21.295 -2.397 1 97.84 206 THR A CA 1
ATOM 1596 C C . THR A 1 206 ? -23.381 -21.398 -0.879 1 97.84 206 THR A C 1
ATOM 1598 O O . THR A 1 206 ? -24.379 -21.609 -0.186 1 97.84 206 THR A O 1
ATOM 1601 N N . ASP A 1 20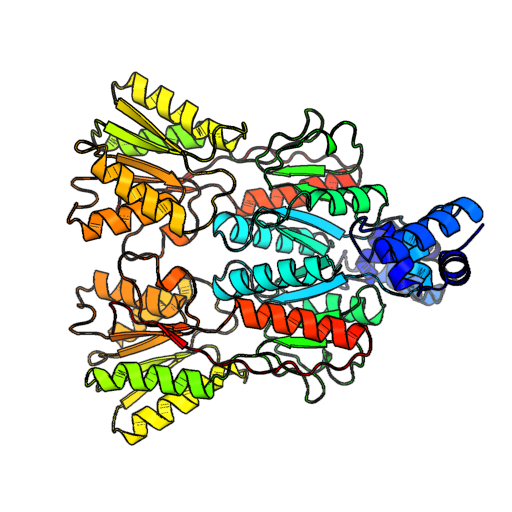7 ? -22.168 -21.383 -0.35 1 97.55 207 ASP A N 1
ATOM 1602 C CA . ASP A 1 207 ? -21.866 -21.273 1.073 1 97.55 207 ASP A CA 1
ATOM 1603 C C . ASP A 1 207 ? -21.017 -20.037 1.361 1 97.55 207 ASP A C 1
ATOM 1605 O O . ASP A 1 207 ? -20.274 -19.572 0.494 1 97.55 207 ASP A O 1
ATOM 1609 N N . ILE A 1 208 ? -21.167 -19.526 2.545 1 95.41 208 ILE A N 1
ATOM 1610 C CA . ILE A 1 208 ? -20.424 -18.332 2.931 1 95.41 208 ILE A CA 1
ATOM 1611 C C . ILE A 1 208 ? -19.52 -18.648 4.12 1 95.41 208 ILE A C 1
ATOM 1613 O O . ILE A 1 208 ? -19.963 -19.25 5.101 1 95.41 208 ILE A O 1
ATOM 1617 N N . VAL A 1 209 ? -18.249 -18.306 3.934 1 95.64 209 VAL A N 1
ATOM 1618 C CA . VAL A 1 209 ? -17.29 -18.33 5.034 1 95.64 209 VAL A CA 1
ATOM 1619 C C . VAL A 1 209 ? -16.775 -16.917 5.301 1 95.64 209 VAL A C 1
ATOM 1621 O O . VAL A 1 209 ? -16.557 -16.142 4.367 1 95.64 209 VAL A O 1
ATOM 1624 N N . SER A 1 210 ? -16.587 -16.604 6.561 1 92.23 210 SER A N 1
ATOM 1625 C CA . SER A 1 210 ? -16.269 -15.221 6.901 1 92.23 210 SER A CA 1
ATOM 1626 C C . SER 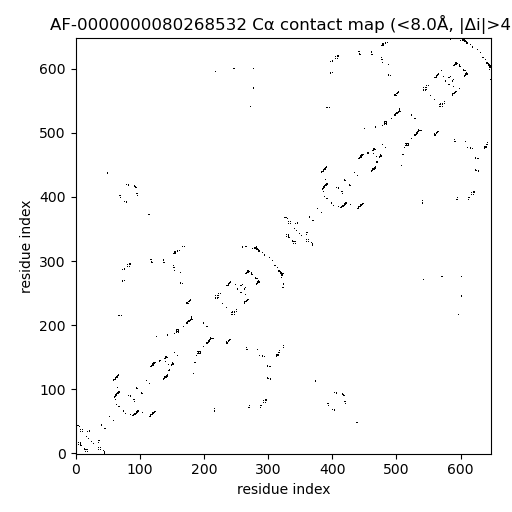A 1 210 ? -14.878 -15.108 7.514 1 92.23 210 SER A C 1
ATOM 1628 O O . SER A 1 210 ? -14.466 -15.968 8.296 1 92.23 210 SER A O 1
ATOM 1630 N N . LEU A 1 211 ? -14.174 -14.083 7.111 1 91.4 211 LEU A N 1
ATOM 1631 C CA . LEU A 1 211 ? -12.951 -13.68 7.796 1 91.4 211 LEU A CA 1
ATOM 1632 C C . LEU A 1 211 ? -13.272 -12.921 9.079 1 91.4 211 LEU A C 1
ATOM 1634 O O . LEU A 1 211 ? -14.352 -12.34 9.208 1 91.4 211 LEU A O 1
ATOM 1638 N N . PRO A 1 212 ? -12.306 -12.94 9.988 1 84.86 212 PRO A N 1
ATOM 1639 C CA . PRO A 1 212 ? -12.517 -12.137 11.194 1 84.86 212 PRO A CA 1
ATOM 1640 C C . PRO A 1 212 ? -12.591 -10.64 10.901 1 84.86 212 PRO A C 1
ATOM 1642 O O . PRO A 1 212 ? -12.152 -10.193 9.838 1 84.86 212 PRO A O 1
ATOM 1645 N N . TRP A 1 213 ? -13.13 -10.019 11.868 1 79.66 213 TRP A N 1
ATOM 1646 C CA . TRP A 1 213 ? -13.248 -8.569 11.753 1 79.66 213 TRP A CA 1
ATOM 1647 C C . TRP A 1 213 ? -11.875 -7.921 11.607 1 79.66 213 TRP A C 1
ATOM 1649 O O . TRP A 1 213 ? -10.918 -8.323 12.272 1 79.66 213 TRP A O 1
ATOM 1659 N N . ASN A 1 214 ? -11.786 -6.945 10.663 1 77.67 214 ASN A N 1
ATOM 1660 C CA . ASN A 1 214 ? -10.581 -6.145 10.469 1 77.67 214 ASN A CA 1
ATOM 1661 C C . ASN A 1 214 ? -9.395 -7.011 10.055 1 77.67 214 ASN A C 1
ATOM 1663 O O . ASN A 1 214 ? -8.265 -6.77 10.484 1 77.67 214 ASN A O 1
ATOM 1667 N N . SER A 1 215 ? -9.686 -8.135 9.358 1 82.73 215 SER A N 1
ATOM 1668 C CA . SER A 1 215 ? -8.634 -9.003 8.839 1 82.73 215 SER A CA 1
ATOM 1669 C C . SER A 1 215 ? -8.196 -8.568 7.445 1 82.73 215 SER A C 1
ATOM 1671 O O . SER A 1 215 ? -8.804 -8.959 6.447 1 82.73 215 SER A O 1
ATOM 1673 N N . PHE A 1 216 ? -7.129 -7.82 7.356 1 83.53 216 PHE A N 1
ATOM 1674 C CA . PHE A 1 216 ? -6.644 -7.3 6.083 1 83.53 216 PHE A CA 1
ATOM 1675 C C . PHE A 1 216 ? -5.246 -7.826 5.78 1 83.53 216 PHE A C 1
ATOM 1677 O O . PHE A 1 216 ? -4.603 -7.381 4.827 1 83.53 216 PHE A O 1
ATOM 1684 N N . GLY A 1 217 ? -4.868 -8.774 6.598 1 84.08 217 GLY A N 1
ATOM 1685 C CA . GLY A 1 217 ? -3.561 -9.373 6.38 1 84.08 217 GLY A CA 1
ATOM 1686 C C . GLY A 1 217 ? -3.6 -10.569 5.448 1 84.08 217 GLY A C 1
ATOM 1687 O O . GLY A 1 217 ? -4.615 -10.82 4.795 1 84.08 217 GLY A O 1
ATOM 1688 N N . PHE A 1 218 ? -2.513 -11.282 5.372 1 86.84 218 PHE A N 1
ATOM 1689 C CA . PHE A 1 218 ? -2.38 -12.384 4.427 1 86.84 218 PHE A CA 1
ATOM 1690 C C . PHE A 1 218 ? -2.419 -13.725 5.151 1 86.84 218 PHE A C 1
ATOM 1692 O O . PHE A 1 218 ? -2.617 -14.769 4.525 1 86.84 218 PHE A O 1
ATOM 1699 N N . GLU A 1 219 ? -2.288 -13.658 6.422 1 87.73 219 GLU A N 1
ATOM 1700 C CA . GLU A 1 219 ? -2.253 -14.898 7.192 1 87.73 219 GLU A CA 1
ATOM 1701 C C . GLU A 1 219 ? -3.649 -15.497 7.337 1 87.73 219 GLU A C 1
ATOM 1703 O O . GLU A 1 219 ? -3.84 -16.697 7.128 1 87.73 219 GLU A O 1
ATOM 1708 N N . GLU A 1 220 ? -4.577 -14.704 7.622 1 91.61 220 GLU A N 1
ATOM 1709 C CA . GLU A 1 220 ? -5.936 -15.178 7.868 1 91.61 220 GLU A CA 1
ATOM 1710 C C . GLU A 1 220 ? -6.555 -15.762 6.602 1 91.61 220 GLU A C 1
ATOM 1712 O O . GLU A 1 220 ? -7.161 -16.835 6.639 1 91.61 220 GLU A O 1
ATOM 1717 N N . PRO A 1 221 ? -6.357 -15.147 5.489 1 93.64 221 PRO A N 1
ATOM 1718 C CA . PRO A 1 221 ? -6.89 -15.723 4.252 1 93.64 221 PRO A CA 1
ATOM 1719 C C . PRO A 1 221 ? -6.277 -17.083 3.923 1 93.64 221 PRO A C 1
ATOM 1721 O O . PRO A 1 221 ? -6.965 -17.965 3.403 1 93.64 221 PRO A O 1
ATOM 1724 N N . LEU A 1 222 ? -5.034 -17.23 4.241 1 93.17 222 LEU A N 1
ATOM 1725 C CA . LEU A 1 222 ? -4.379 -18.505 3.972 1 93.17 222 LEU A CA 1
ATOM 1726 C C . LEU A 1 222 ? -4.961 -19.611 4.846 1 93.17 222 LEU A C 1
ATOM 1728 O O . LEU A 1 222 ? -5.252 -20.705 4.358 1 93.17 222 LEU A O 1
ATOM 1732 N N . LEU A 1 223 ? -5.101 -19.328 6.089 1 94.75 223 LEU A N 1
ATOM 1733 C CA . LEU A 1 223 ? -5.68 -20.293 7.017 1 94.75 223 LEU A CA 1
ATOM 1734 C C . LEU A 1 223 ? -7.109 -20.644 6.614 1 94.75 223 LEU A C 1
ATOM 1736 O O . LEU A 1 223 ? -7.505 -21.81 6.667 1 94.75 223 LEU A O 1
ATOM 1740 N N . LEU A 1 224 ? -7.788 -19.669 6.193 1 96.21 224 LEU A N 1
ATOM 1741 C CA . LEU A 1 224 ? -9.167 -19.885 5.771 1 96.21 224 LEU A CA 1
ATOM 1742 C C . LEU A 1 224 ? -9.221 -20.733 4.504 1 96.21 224 LEU A C 1
ATOM 1744 O O . LEU A 1 224 ? -10.101 -21.585 4.36 1 96.21 224 LEU A O 1
ATOM 1748 N N . ALA A 1 225 ? -8.37 -20.481 3.579 1 96.67 225 ALA A N 1
ATOM 1749 C CA . ALA A 1 225 ? -8.298 -21.268 2.351 1 96.67 225 ALA A CA 1
ATOM 1750 C C . ALA A 1 225 ? -8.093 -22.748 2.66 1 96.67 225 ALA A C 1
ATOM 1752 O O . ALA A 1 225 ? -8.774 -23.607 2.094 1 96.67 225 ALA A O 1
ATOM 1753 N N . GLU A 1 226 ? -7.191 -22.993 3.6 1 96.91 226 GLU A N 1
ATOM 1754 C CA . GLU A 1 226 ? -6.958 -24.374 4.012 1 96.91 226 GLU A CA 1
ATOM 1755 C C . GLU A 1 226 ? -8.236 -25.014 4.548 1 96.91 226 GLU A C 1
ATOM 1757 O O . GLU A 1 226 ? -8.578 -26.137 4.173 1 96.91 226 GLU A O 1
ATOM 1762 N N . LYS A 1 227 ? -8.888 -24.286 5.331 1 97.57 227 LYS A N 1
ATOM 1763 C CA . LYS A 1 227 ? -10.122 -24.772 5.941 1 97.57 227 LYS A CA 1
ATOM 1764 C C . LYS A 1 227 ? -11.193 -25.03 4.886 1 97.57 227 LYS A C 1
ATOM 1766 O O . LYS A 1 227 ? -11.932 -26.013 4.971 1 97.57 227 LYS A O 1
ATOM 1771 N N . ILE A 1 228 ? -11.305 -24.194 3.91 1 98.06 228 ILE A N 1
ATOM 1772 C CA . ILE A 1 228 ? -12.297 -24.331 2.85 1 98.06 228 ILE A CA 1
ATOM 1773 C C . ILE A 1 228 ? -12.086 -25.652 2.112 1 98.06 228 ILE A C 1
ATOM 1775 O O . ILE A 1 228 ? -13.035 -26.41 1.9 1 98.06 228 ILE A O 1
ATOM 1779 N N . PHE A 1 229 ? -10.871 -25.97 1.758 1 97.69 229 PHE A N 1
ATOM 1780 C CA . PHE A 1 229 ? -10.582 -27.174 0.988 1 97.69 229 PHE A CA 1
ATOM 1781 C C . PHE A 1 229 ? -10.748 -28.42 1.85 1 97.69 229 PHE A C 1
ATOM 1783 O O . PHE A 1 229 ? -11.037 -29.502 1.335 1 97.69 229 PHE A O 1
ATOM 1790 N N . ASP A 1 230 ? -10.618 -28.223 3.173 1 97.53 230 ASP A N 1
ATOM 1791 C CA . ASP A 1 230 ? -10.845 -29.336 4.09 1 97.53 230 ASP A CA 1
ATOM 1792 C C . ASP A 1 230 ? -12.338 -29.581 4.298 1 97.53 230 ASP A C 1
ATOM 1794 O O . ASP A 1 230 ? -12.776 -30.729 4.393 1 97.53 230 ASP A O 1
ATOM 1798 N N . ASP A 1 231 ? -13.076 -28.53 4.337 1 97.6 231 ASP A N 1
ATOM 1799 C CA . ASP A 1 231 ? -14.472 -28.605 4.758 1 97.6 231 ASP A CA 1
ATOM 1800 C C . ASP A 1 231 ? -15.394 -28.85 3.566 1 97.6 231 ASP A C 1
ATOM 1802 O O . ASP A 1 231 ? -16.492 -29.387 3.724 1 97.6 231 ASP A O 1
ATOM 1806 N N . PHE A 1 232 ? -14.97 -28.419 2.39 1 97.52 232 PHE A N 1
ATOM 1807 C CA . PHE A 1 232 ? -15.807 -28.515 1.2 1 97.52 232 PHE A CA 1
ATOM 1808 C C . PHE A 1 232 ? -15.106 -29.313 0.107 1 97.52 232 PHE A C 1
ATOM 1810 O O . PHE A 1 232 ? -14.489 -28.736 -0.791 1 97.52 232 PHE A O 1
ATOM 1817 N N . SER A 1 233 ? -15.313 -30.546 0.031 1 94.28 233 SER A N 1
ATOM 1818 C CA . SER A 1 233 ? -14.598 -31.431 -0.883 1 94.28 233 SER A CA 1
ATOM 1819 C C . SER A 1 233 ? -15.12 -31.292 -2.309 1 94.28 233 SER A C 1
ATOM 1821 O O . SER A 1 233 ? -14.422 -31.631 -3.267 1 94.28 233 SER A O 1
ATOM 1823 N N . ASP A 1 234 ? -16.315 -30.762 -2.454 1 96.21 234 ASP A N 1
ATOM 1824 C CA . ASP A 1 234 ? -16.932 -30.713 -3.776 1 96.21 234 ASP A CA 1
ATOM 1825 C C . ASP A 1 234 ? -16.94 -29.288 -4.325 1 96.21 234 ASP A C 1
ATOM 1827 O O . ASP A 1 234 ? -17.607 -29.005 -5.323 1 96.21 234 ASP A O 1
ATOM 1831 N N . VAL A 1 235 ? -16.223 -28.393 -3.663 1 97.75 235 VAL A N 1
ATOM 1832 C CA . VAL A 1 235 ? -16.194 -27.002 -4.105 1 97.75 235 VAL A CA 1
ATOM 1833 C C . VAL A 1 235 ? -15.537 -26.912 -5.48 1 97.75 235 VAL A C 1
ATOM 1835 O O . VAL A 1 235 ? -14.488 -27.516 -5.715 1 97.75 235 VAL A O 1
ATOM 1838 N N . ASP A 1 236 ? -16.172 -26.216 -6.348 1 97.95 236 ASP A N 1
ATOM 1839 C CA . ASP A 1 236 ? -15.574 -26.058 -7.671 1 97.95 236 ASP A CA 1
ATOM 1840 C C . ASP A 1 236 ? -15.535 -24.589 -8.084 1 97.95 236 ASP A C 1
ATOM 1842 O O . ASP A 1 236 ? -15.214 -24.269 -9.23 1 97.95 236 ASP A O 1
ATOM 1846 N N . GLY A 1 237 ? -15.862 -23.627 -7.145 1 98.32 237 GLY A N 1
ATOM 1847 C CA . GLY A 1 237 ? -15.74 -22.189 -7.324 1 98.32 237 GLY A CA 1
ATOM 1848 C C . GLY A 1 237 ? -15.511 -21.443 -6.023 1 98.32 237 GLY A C 1
ATOM 1849 O O . GLY A 1 237 ? -16.057 -21.817 -4.983 1 98.32 237 GLY A O 1
ATOM 1850 N N . ILE A 1 238 ? -14.731 -20.436 -6.046 1 98.69 238 ILE A N 1
ATOM 1851 C CA . ILE A 1 238 ? -14.517 -19.593 -4.875 1 98.69 238 ILE A CA 1
ATOM 1852 C C . ILE A 1 238 ? -14.574 -18.122 -5.281 1 98.69 238 ILE A C 1
ATOM 1854 O O . ILE A 1 238 ? -13.954 -17.719 -6.268 1 98.69 238 ILE A O 1
ATOM 1858 N N . LEU A 1 239 ? -15.374 -17.38 -4.584 1 98.49 239 LEU A N 1
ATOM 1859 C CA . LEU A 1 239 ? -15.479 -15.931 -4.716 1 98.49 239 LEU A CA 1
ATOM 1860 C C . LEU A 1 239 ? -14.975 -15.232 -3.458 1 98.49 239 LEU A C 1
ATOM 1862 O O . LEU A 1 239 ? -15.327 -15.623 -2.342 1 98.49 239 LEU A O 1
ATOM 1866 N N . GLY A 1 240 ? -14.136 -14.226 -3.618 1 97.09 240 GLY A N 1
ATOM 1867 C CA . GLY A 1 240 ? -13.643 -13.463 -2.482 1 97.09 240 GLY A CA 1
ATOM 1868 C C . GLY A 1 240 ? -12.804 -12.265 -2.887 1 97.09 240 GLY A C 1
ATOM 1869 O O . GLY A 1 240 ? -12.702 -11.944 -4.073 1 97.09 240 GLY A O 1
ATOM 1870 N N . SER A 1 241 ? -12.311 -11.55 -1.972 1 95.64 241 SER A N 1
ATOM 1871 C CA . SER A 1 241 ? -11.394 -10.451 -2.256 1 95.64 241 SER A CA 1
ATOM 1872 C C . SER A 1 241 ? -10.139 -10.948 -2.966 1 95.64 241 SER A C 1
ATOM 1874 O O . SER A 1 241 ? -9.869 -12.151 -2.992 1 95.64 241 SER A O 1
ATOM 1876 N N . ASP A 1 242 ? -9.376 -10.05 -3.505 1 95.46 242 ASP A N 1
ATOM 1877 C CA . ASP A 1 242 ? -8.162 -10.401 -4.236 1 95.46 242 ASP A CA 1
ATOM 1878 C C . ASP A 1 242 ? -7.222 -11.237 -3.37 1 95.46 242 ASP A C 1
ATOM 1880 O O . ASP A 1 242 ? -6.723 -12.275 -3.81 1 95.46 242 ASP A O 1
ATOM 1884 N N . VAL A 1 243 ? -7.054 -10.83 -2.139 1 93.93 243 VAL A N 1
ATOM 1885 C CA . VAL A 1 243 ? -6.106 -11.481 -1.24 1 93.93 243 VAL A CA 1
ATOM 1886 C C . VAL A 1 243 ? -6.621 -12.868 -0.863 1 93.93 243 VAL A C 1
ATOM 1888 O O . VAL A 1 243 ? -5.852 -13.83 -0.814 1 93.93 243 VAL A O 1
ATOM 1891 N N . SER A 1 244 ? -7.882 -12.987 -0.652 1 95.57 244 SER A N 1
ATOM 1892 C CA . SER A 1 244 ? -8.482 -14.267 -0.291 1 95.57 244 SER A CA 1
ATOM 1893 C C . SER A 1 244 ? -8.385 -15.267 -1.439 1 95.57 244 SER A C 1
ATOM 1895 O O . SER A 1 244 ? -8.033 -16.429 -1.228 1 95.57 244 SER A O 1
ATOM 1897 N N . VAL A 1 245 ? -8.702 -14.807 -2.616 1 96.62 245 VAL A N 1
ATOM 1898 C CA . VAL A 1 245 ? -8.687 -15.683 -3.782 1 96.62 245 VAL A CA 1
ATOM 1899 C C . VAL A 1 245 ? -7.252 -16.094 -4.103 1 96.62 245 VAL A C 1
ATOM 1901 O O . VAL A 1 245 ? -6.997 -17.239 -4.483 1 96.62 245 VAL A O 1
ATOM 1904 N N . MET A 1 246 ? -6.332 -15.153 -3.928 1 94.08 246 MET A N 1
ATOM 1905 C CA . MET A 1 246 ? -4.924 -15.482 -4.13 1 94.08 246 MET A CA 1
ATOM 1906 C C . MET A 1 246 ? -4.475 -16.568 -3.158 1 94.08 246 MET A C 1
ATOM 1908 O O . MET A 1 246 ? -3.726 -17.472 -3.533 1 94.08 246 MET A O 1
ATOM 1912 N N . ALA A 1 247 ? -4.907 -16.463 -1.924 1 94.71 247 ALA A N 1
ATOM 1913 C CA . ALA A 1 247 ? -4.591 -17.484 -0.929 1 94.71 247 ALA A CA 1
ATOM 1914 C C . ALA A 1 247 ? -5.161 -18.84 -1.334 1 94.71 247 ALA A C 1
ATOM 1916 O O . ALA A 1 247 ? -4.492 -19.867 -1.201 1 94.71 247 ALA A O 1
ATOM 1917 N N . CYS A 1 248 ? -6.354 -18.843 -1.84 1 97 248 CYS A N 1
ATOM 1918 C CA . CYS A 1 248 ? -6.983 -20.078 -2.296 1 97 248 CYS A CA 1
ATOM 1919 C C . CYS A 1 248 ? -6.219 -20.677 -3.471 1 97 248 CYS A C 1
ATOM 1921 O O . CYS A 1 248 ? -6.054 -21.896 -3.552 1 97 248 CYS A O 1
ATOM 1923 N N . LEU A 1 249 ? -5.794 -19.794 -4.394 1 95.97 249 LEU A N 1
ATOM 1924 C CA . LEU A 1 249 ? -4.993 -20.262 -5.52 1 95.97 249 LEU A CA 1
ATOM 1925 C C . LEU A 1 249 ? -3.712 -20.931 -5.034 1 95.97 249 LEU A C 1
ATOM 1927 O O . LEU A 1 249 ? -3.337 -21.997 -5.528 1 95.97 249 LEU A O 1
ATOM 1931 N N . GLN A 1 250 ? -3.06 -20.307 -4.073 1 93.25 250 GLN A N 1
ATOM 1932 C CA . GLN A 1 250 ? -1.828 -20.85 -3.509 1 93.25 250 GLN A CA 1
ATOM 1933 C C . GLN A 1 250 ? -2.059 -22.238 -2.918 1 93.25 250 GLN A C 1
ATOM 1935 O O . GLN A 1 250 ? -1.312 -23.174 -3.209 1 93.25 250 GLN A O 1
ATOM 1940 N N . VAL A 1 251 ? -3.073 -22.375 -2.125 1 95.68 251 VAL A N 1
ATOM 1941 C CA . VAL A 1 251 ? -3.366 -23.636 -1.453 1 95.68 251 VAL A CA 1
ATOM 1942 C C . VAL A 1 251 ? -3.783 -24.686 -2.481 1 95.68 251 VAL A C 1
ATOM 1944 O O . VAL A 1 251 ? -3.366 -25.844 -2.398 1 95.68 251 VAL A O 1
ATOM 1947 N N . ALA A 1 252 ? -4.588 -24.289 -3.483 1 96.46 252 ALA A N 1
ATOM 1948 C CA . ALA A 1 252 ? -5.027 -25.209 -4.529 1 96.46 252 ALA A CA 1
ATOM 1949 C C . ALA A 1 252 ? -3.834 -25.806 -5.27 1 96.46 252 ALA A C 1
ATOM 1951 O O . ALA A 1 252 ? -3.753 -27.023 -5.45 1 96.46 252 ALA A O 1
ATOM 1952 N N . VAL A 1 253 ? -2.922 -24.949 -5.639 1 92.4 253 VAL A N 1
ATOM 1953 C CA . VAL A 1 253 ? -1.743 -25.386 -6.38 1 92.4 253 VAL A CA 1
ATOM 1954 C C . VAL A 1 253 ? -0.917 -26.341 -5.52 1 92.4 253 VAL A C 1
ATOM 1956 O O . VAL A 1 253 ? -0.475 -27.389 -5.996 1 92.4 253 VAL A O 1
ATOM 1959 N N . ARG A 1 254 ? -0.769 -26.008 -4.29 1 91.44 254 ARG A N 1
ATOM 1960 C CA . ARG A 1 254 ? 0.003 -26.841 -3.372 1 91.44 254 ARG A CA 1
ATOM 1961 C C . ARG A 1 254 ? -0.644 -28.211 -3.2 1 91.44 254 ARG A C 1
ATOM 1963 O O . ARG A 1 254 ? 0.051 -29.212 -3.015 1 91.44 254 ARG A O 1
ATOM 1970 N N . ARG A 1 255 ? -1.926 -28.256 -3.329 1 95.21 255 ARG A N 1
ATOM 1971 C CA . ARG A 1 255 ? -2.668 -29.497 -3.125 1 95.21 255 ARG A CA 1
ATOM 1972 C C . ARG A 1 255 ? -2.865 -30.239 -4.442 1 95.21 255 ARG A C 1
ATOM 1974 O O . ARG A 1 255 ? -3.503 -31.294 -4.477 1 95.21 255 ARG A O 1
ATOM 1981 N N . GLY A 1 256 ? -2.452 -29.649 -5.487 1 94.88 256 GLY A N 1
ATOM 1982 C CA . GLY A 1 256 ? -2.534 -30.299 -6.786 1 94.88 256 GLY A CA 1
ATOM 1983 C C . GLY A 1 256 ? -3.884 -30.125 -7.456 1 94.88 256 GLY A C 1
ATOM 1984 O O . GLY A 1 256 ? -4.228 -30.873 -8.373 1 94.88 256 GLY A O 1
ATOM 1985 N N . ILE A 1 257 ? -4.66 -29.18 -6.966 1 96.54 257 ILE A N 1
ATOM 1986 C CA . ILE A 1 257 ? -5.948 -28.87 -7.576 1 96.54 257 ILE A CA 1
ATOM 1987 C C . ILE A 1 257 ? -5.739 -27.985 -8.803 1 96.54 257 ILE A C 1
ATOM 1989 O O . ILE A 1 257 ? -5.143 -26.909 -8.706 1 96.54 257 ILE A O 1
ATOM 1993 N N . LYS A 1 258 ? -6.204 -28.403 -9.943 1 95.65 258 LYS A N 1
ATOM 1994 C CA . LYS A 1 258 ? -5.979 -27.679 -11.191 1 95.65 258 LYS A CA 1
ATOM 1995 C C . LYS A 1 258 ? -6.916 -26.481 -11.309 1 95.65 258 LYS A C 1
ATOM 1997 O O . LYS A 1 258 ? -8.13 -26.616 -11.139 1 95.65 258 LYS A O 1
ATOM 2002 N N . VAL A 1 259 ? -6.434 -25.404 -11.609 1 95.53 259 VAL A N 1
ATOM 2003 C CA . VAL A 1 259 ? -7.168 -24.174 -11.887 1 95.53 259 VAL A CA 1
ATOM 2004 C C . VAL A 1 259 ? -6.91 -23.731 -13.325 1 95.53 259 VAL A C 1
ATOM 2006 O O . VAL A 1 259 ? -5.758 -23.574 -13.736 1 95.53 259 VAL A O 1
ATOM 2009 N N . PRO A 1 260 ? -7.95 -23.592 -14.049 1 95.56 260 PRO A N 1
ATOM 2010 C CA . PRO A 1 260 ? -9.375 -23.509 -13.721 1 95.56 260 PRO A CA 1
ATOM 2011 C C . PRO A 1 260 ? -10.113 -24.825 -13.956 1 95.56 260 PRO A C 1
ATOM 2013 O O . PRO A 1 260 ? -11.34 -24.879 -13.836 1 95.56 260 PRO A O 1
ATOM 2016 N N . GLU A 1 261 ? -9.474 -25.845 -14.32 1 95.88 261 GLU A N 1
ATOM 2017 C CA . GLU A 1 261 ? -10.126 -27.068 -14.779 1 95.88 261 GLU A CA 1
ATOM 2018 C C . GLU A 1 261 ? -11.007 -27.667 -13.686 1 95.88 261 GLU A C 1
ATOM 2020 O O . GLU A 1 261 ? -12.125 -28.111 -13.956 1 95.88 261 GLU A O 1
ATOM 2025 N N . GLN A 1 262 ? -10.553 -27.677 -12.438 1 96.51 262 GLN A N 1
ATOM 2026 C CA . GLN A 1 262 ? -11.264 -28.309 -11.331 1 96.51 262 GLN A CA 1
ATOM 2027 C C . GLN A 1 262 ? -11.852 -27.263 -10.388 1 96.51 262 GLN A C 1
ATOM 2029 O O . GLN A 1 262 ? -12.817 -27.539 -9.672 1 96.51 262 GLN A O 1
ATOM 2034 N N . LEU A 1 263 ? -11.25 -26.092 -10.386 1 97.79 263 LEU A N 1
ATOM 2035 C CA . LEU A 1 263 ? -11.642 -25.02 -9.478 1 97.79 263 LEU A CA 1
ATOM 2036 C C . LEU A 1 263 ? -11.596 -23.667 -10.181 1 97.79 263 LEU A C 1
ATOM 2038 O O . LEU A 1 263 ? -10.584 -23.315 -10.792 1 97.79 263 LEU A O 1
ATOM 2042 N N . LYS A 1 264 ? -12.686 -22.997 -10.165 1 98.34 264 LYS A N 1
ATOM 2043 C CA . LYS A 1 264 ? -12.749 -21.641 -10.702 1 98.34 264 LYS A CA 1
ATOM 2044 C C . LYS A 1 264 ? -12.631 -20.603 -9.589 1 98.34 264 LYS A C 1
ATOM 2046 O O . LYS A 1 264 ? -13.178 -20.787 -8.5 1 98.34 264 LYS A O 1
ATOM 2051 N N . LEU A 1 265 ? -11.865 -19.584 -9.848 1 98.09 265 LEU A N 1
ATOM 2052 C CA . LEU A 1 265 ? -11.626 -18.523 -8.876 1 98.09 265 LEU A CA 1
ATOM 2053 C C . LEU A 1 265 ? -11.994 -17.161 -9.456 1 98.09 265 LEU A C 1
ATOM 2055 O O . LEU A 1 265 ? -11.574 -16.82 -10.564 1 98.09 265 LEU A O 1
ATOM 2059 N N . VAL A 1 266 ? -12.775 -16.402 -8.756 1 98.47 266 VAL A N 1
ATOM 2060 C CA . VAL A 1 266 ? -13.107 -15.032 -9.134 1 98.47 266 VAL A CA 1
ATOM 2061 C C . VAL A 1 266 ? -12.801 -14.087 -7.974 1 9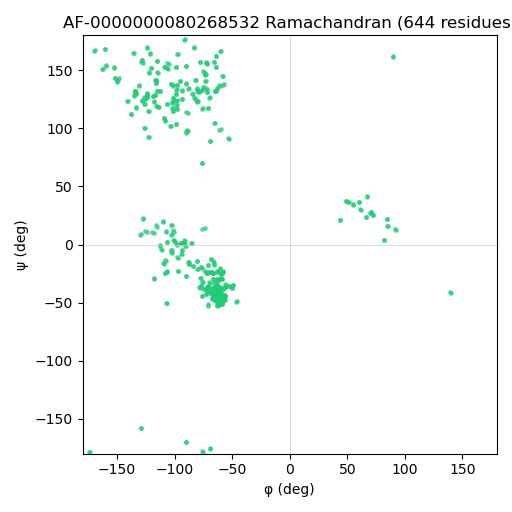8.47 266 VAL A C 1
ATOM 2063 O O . VAL A 1 266 ? -13.324 -14.26 -6.87 1 98.47 266 VAL A O 1
ATOM 2066 N N . ALA A 1 267 ? -11.954 -13.157 -8.24 1 98.06 267 ALA A N 1
ATOM 2067 C CA . ALA A 1 267 ? -11.592 -12.157 -7.239 1 98.06 267 ALA A CA 1
ATOM 2068 C C . ALA A 1 267 ? -12.513 -10.942 -7.321 1 98.06 267 ALA A C 1
ATOM 2070 O O . ALA A 1 267 ? -13.105 -10.673 -8.369 1 98.06 267 ALA A O 1
ATOM 2071 N N . TYR A 1 268 ? -12.647 -10.279 -6.183 1 97.72 268 TYR A N 1
ATOM 2072 C CA . TYR A 1 268 ? -13.445 -9.061 -6.102 1 97.72 268 TYR A CA 1
ATOM 2073 C C . TYR A 1 268 ? -12.608 -7.893 -5.594 1 97.72 268 TYR A C 1
ATOM 2075 O O . TYR A 1 268 ? -12.159 -7.896 -4.446 1 97.72 268 TYR A O 1
ATOM 2083 N N . ASP A 1 269 ? -12.325 -6.834 -6.312 1 96.7 269 ASP A N 1
ATOM 2084 C CA . ASP A 1 269 ? -11.624 -5.562 -6.166 1 96.7 269 ASP A CA 1
ATOM 2085 C C . ASP A 1 269 ? -10.815 -5.233 -7.418 1 96.7 269 ASP A C 1
ATOM 2087 O O . ASP A 1 269 ? -10.734 -4.072 -7.825 1 96.7 269 ASP A O 1
ATOM 2091 N N . GLY A 1 270 ? -10.153 -6.377 -7.959 1 96.65 270 GLY A N 1
ATOM 2092 C CA . GLY A 1 270 ? -9.44 -6.231 -9.218 1 96.65 270 GLY A CA 1
ATOM 2093 C C . GLY A 1 270 ? -8.227 -5.325 -9.115 1 96.65 270 GLY A C 1
ATOM 2094 O O . GLY A 1 270 ? -7.985 -4.501 -9.999 1 96.65 270 GLY A O 1
ATOM 2095 N N . THR A 1 271 ? -7.5 -5.477 -8.022 1 94.6 271 THR A N 1
ATOM 2096 C CA . THR A 1 271 ? -6.293 -4.676 -7.849 1 94.6 271 THR A CA 1
ATOM 2097 C C . THR A 1 271 ? -5.161 -5.206 -8.725 1 94.6 271 THR A C 1
ATOM 2099 O O . THR A 1 271 ? -5.349 -6.163 -9.479 1 94.6 271 THR A O 1
ATOM 2102 N N . ILE A 1 272 ? -4.06 -4.602 -8.625 1 85.45 272 ILE A N 1
ATOM 2103 C CA . ILE A 1 272 ? -2.901 -4.955 -9.439 1 85.45 272 ILE A CA 1
ATOM 2104 C C . ILE A 1 272 ? -2.468 -6.385 -9.127 1 85.45 272 ILE A C 1
ATOM 2106 O O . ILE A 1 272 ? -1.864 -7.055 -9.969 1 85.45 272 ILE A O 1
ATOM 2110 N N . LEU A 1 273 ? -2.8 -6.861 -7.987 1 85.94 273 LEU A N 1
ATOM 2111 C CA . LEU A 1 273 ? -2.444 -8.21 -7.56 1 85.94 273 LEU A CA 1
ATOM 2112 C C . LEU A 1 273 ? -3.033 -9.252 -8.505 1 85.94 273 LEU A C 1
ATOM 2114 O O . LEU A 1 273 ? -2.447 -10.32 -8.701 1 85.94 273 LEU A O 1
ATOM 2118 N N . THR A 1 274 ? -4.128 -8.962 -9.117 1 92.32 274 THR A N 1
ATOM 2119 C CA . THR A 1 274 ? -4.853 -9.947 -9.911 1 92.32 274 THR A CA 1
ATOM 2120 C C . THR A 1 274 ? -4.224 -10.098 -11.293 1 92.32 274 THR A C 1
ATOM 2122 O O . THR A 1 274 ? -4.474 -11.083 -11.991 1 92.32 274 THR A O 1
ATOM 2125 N N . GLN A 1 275 ? -3.36 -9.151 -11.635 1 86.73 275 GLN A N 1
ATOM 2126 C CA . GLN A 1 275 ? -2.833 -9.146 -12.995 1 86.73 275 GLN A CA 1
ATOM 2127 C C . GLN A 1 275 ? -1.342 -9.469 -13.009 1 86.73 275 GLN A C 1
ATOM 2129 O O . GLN A 1 275 ? -0.747 -9.635 -14.076 1 86.73 275 GLN A O 1
ATOM 2134 N N . ASN A 1 276 ? -0.746 -9.688 -11.858 1 78.89 276 ASN A N 1
ATOM 2135 C CA . ASN A 1 276 ? 0.712 -9.729 -11.823 1 78.89 276 ASN A CA 1
ATOM 2136 C C . ASN A 1 276 ? 1.221 -11.024 -11.196 1 78.89 276 ASN A C 1
ATOM 2138 O O . ASN A 1 276 ? 2.416 -11.161 -10.93 1 78.89 276 ASN A O 1
ATOM 2142 N N . GLY A 1 277 ? 0.475 -11.935 -11.005 1 81.43 277 GLY A N 1
ATOM 2143 C CA . GLY A 1 277 ? 0.905 -13.235 -10.516 1 81.43 277 GLY A CA 1
ATOM 2144 C C . GLY A 1 277 ? 1.232 -14.213 -11.628 1 81.43 277 GLY A C 1
ATOM 2145 O O . GLY A 1 277 ? 1.172 -13.862 -12.808 1 81.43 277 GLY A O 1
ATOM 2146 N N . ILE A 1 278 ? 1.688 -15.356 -11.219 1 84.55 278 ILE A N 1
ATOM 2147 C CA . ILE A 1 278 ? 1.996 -16.433 -12.153 1 84.55 278 ILE A CA 1
ATOM 2148 C C . ILE A 1 278 ? 0.768 -16.743 -13.007 1 84.55 278 ILE A C 1
ATOM 2150 O O . ILE A 1 278 ? 0.892 -17.063 -14.191 1 84.55 278 ILE A O 1
ATOM 2154 N N . ARG A 1 279 ? -0.343 -16.617 -12.375 1 89.54 279 ARG A N 1
ATOM 2155 C CA . ARG A 1 279 ? -1.631 -16.754 -13.048 1 89.54 279 ARG A CA 1
ATOM 2156 C C . ARG A 1 279 ? -2.492 -15.512 -12.841 1 89.54 279 ARG A C 1
ATOM 2158 O O . ARG A 1 279 ? -2.698 -15.074 -11.707 1 89.54 279 ARG A O 1
ATOM 2165 N N . LYS A 1 280 ? -2.938 -14.978 -13.92 1 91.81 280 LYS A N 1
ATOM 2166 C CA . LYS A 1 280 ? -3.837 -13.832 -13.817 1 91.81 280 LYS A CA 1
ATOM 2167 C C . LYS A 1 280 ? -5.216 -14.257 -13.321 1 91.81 280 LYS A C 1
ATOM 2169 O O . LYS A 1 280 ? -5.799 -15.212 -13.838 1 91.81 280 LYS A O 1
ATOM 2174 N N . LEU A 1 281 ? -5.738 -13.569 -12.406 1 95.85 281 LEU A N 1
ATOM 2175 C CA . LEU A 1 281 ? -7.028 -13.923 -11.825 1 95.85 281 LEU A CA 1
ATOM 2176 C C . LEU A 1 281 ? -8.169 -13.261 -12.59 1 95.85 281 LEU A C 1
ATOM 2178 O O . LEU A 1 281 ? -8.054 -12.107 -13.008 1 95.85 281 LEU A O 1
ATOM 2182 N N . THR A 1 282 ? -9.259 -13.953 -12.843 1 97.79 282 THR A N 1
ATOM 2183 C CA . THR A 1 282 ? -10.525 -13.313 -13.184 1 97.79 282 THR A CA 1
ATOM 2184 C C . THR A 1 282 ? -11.042 -12.481 -12.013 1 97.79 282 THR A C 1
ATOM 2186 O O . THR A 1 282 ? -11.026 -12.935 -10.867 1 97.79 282 THR A O 1
ATOM 2189 N N . ALA A 1 283 ? -11.425 -11.253 -12.331 1 98.41 283 ALA A N 1
ATOM 2190 C CA . ALA A 1 283 ? -11.753 -10.389 -11.2 1 98.41 283 ALA A CA 1
ATOM 2191 C C . ALA A 1 283 ? -12.814 -9.362 -11.585 1 98.41 283 ALA A C 1
ATOM 2193 O O . ALA A 1 283 ? -12.827 -8.868 -12.715 1 98.41 283 ALA A O 1
ATOM 2194 N N . VAL A 1 284 ? -13.725 -9.116 -10.677 1 98.53 284 VAL A N 1
ATOM 2195 C CA . VAL A 1 284 ? -14.523 -7.897 -10.738 1 98.53 284 VAL A CA 1
ATOM 2196 C C . VAL A 1 284 ? -13.689 -6.709 -10.263 1 98.53 284 VAL A C 1
ATOM 2198 O O . VAL A 1 284 ? -13.235 -6.68 -9.117 1 98.53 284 VAL A O 1
ATOM 2201 N N . ARG A 1 285 ? -13.473 -5.837 -11.118 1 98.32 285 ARG A N 1
ATOM 2202 C CA . ARG A 1 285 ? -12.623 -4.696 -10.796 1 98.32 285 ARG A CA 1
ATOM 2203 C C . ARG A 1 285 ? -13.459 -3.479 -10.415 1 98.32 285 ARG A C 1
ATOM 2205 O O . ARG A 1 285 ? -14.319 -3.045 -11.185 1 98.32 285 ARG A O 1
ATOM 2212 N N . GLN A 1 286 ? -13.256 -3.007 -9.233 1 98.15 286 GLN A N 1
ATOM 2213 C CA . GLN A 1 286 ? -13.777 -1.698 -8.855 1 98.15 286 GLN A CA 1
ATOM 2214 C C . GLN A 1 286 ? -12.982 -0.577 -9.518 1 98.15 286 GLN A C 1
ATOM 2216 O O . GLN A 1 286 ? -11.768 -0.694 -9.7 1 98.15 286 GLN A O 1
ATOM 2221 N N . PRO A 1 287 ? -13.619 0.456 -9.955 1 98.02 287 PRO A N 1
ATOM 2222 C CA . PRO A 1 287 ? -12.89 1.59 -10.527 1 98.02 287 PRO A CA 1
ATOM 2223 C C . PRO A 1 287 ? -12.221 2.459 -9.464 1 98.02 287 PRO A C 1
ATOM 2225 O O . PRO A 1 287 ? -12.589 3.624 -9.293 1 98.02 287 PRO A O 1
ATOM 2228 N N . ILE A 1 288 ? -11.236 1.984 -8.851 1 97.48 288 ILE A N 1
ATOM 2229 C CA . ILE A 1 288 ? -10.633 2.523 -7.637 1 97.48 288 ILE A CA 1
ATOM 2230 C C . ILE A 1 288 ? -10.115 3.935 -7.902 1 97.48 288 ILE A C 1
ATOM 2232 O O . ILE A 1 288 ? -10.355 4.849 -7.109 1 97.48 288 ILE A O 1
ATOM 2236 N N . ASP A 1 289 ? -9.41 4.119 -9.035 1 96.15 289 ASP A N 1
ATOM 2237 C CA . ASP A 1 289 ? -8.876 5.433 -9.381 1 96.15 289 ASP A CA 1
ATOM 2238 C C . ASP A 1 289 ? -9.997 6.459 -9.532 1 96.15 289 ASP A C 1
ATOM 2240 O O . ASP A 1 289 ? -9.892 7.579 -9.028 1 96.15 289 ASP A O 1
ATOM 2244 N N . GLU A 1 290 ? -10.996 6.046 -10.214 1 98.02 290 GLU A N 1
ATOM 2245 C CA . GLU A 1 290 ? -12.129 6.942 -10.422 1 98.02 290 GLU A CA 1
ATOM 2246 C C . GLU A 1 290 ? -12.874 7.202 -9.115 1 98.02 290 GLU A C 1
ATOM 2248 O O . GLU A 1 290 ? -13.337 8.318 -8.87 1 98.02 290 GLU A O 1
ATOM 2253 N N . LEU A 1 291 ? -13.029 6.195 -8.318 1 98.23 291 LEU A N 1
ATOM 2254 C CA . LEU A 1 291 ? -13.653 6.356 -7.009 1 98.23 291 LEU A CA 1
ATOM 2255 C C . LEU A 1 291 ? -12.887 7.367 -6.162 1 98.23 291 LEU A C 1
ATOM 2257 O O . LEU A 1 291 ? -13.491 8.226 -5.517 1 98.23 291 LEU A O 1
ATOM 2261 N N . ALA A 1 292 ? -11.607 7.246 -6.209 1 98.05 292 ALA A N 1
ATOM 2262 C CA . ALA A 1 292 ? -10.764 8.175 -5.461 1 98.05 292 ALA A CA 1
ATOM 2263 C C . ALA A 1 292 ? -10.942 9.604 -5.966 1 98.05 292 ALA A C 1
ATOM 2265 O O . ALA A 1 292 ? -11.08 10.537 -5.171 1 98.05 292 ALA A O 1
ATOM 2266 N N . LYS A 1 293 ? -10.911 9.767 -7.258 1 97.73 293 LYS A N 1
ATOM 2267 C CA . LYS A 1 293 ? -11.085 11.08 -7.873 1 97.73 293 LYS A CA 1
ATOM 2268 C C . LYS A 1 293 ? -12.424 11.698 -7.48 1 97.73 293 LYS A C 1
ATOM 2270 O O . LYS A 1 293 ? -12.484 12.864 -7.085 1 97.73 293 LYS A O 1
ATOM 2275 N N . VAL A 1 294 ? -13.469 10.911 -7.551 1 98.07 294 VAL A N 1
ATOM 2276 C CA . VAL A 1 294 ? -14.814 11.377 -7.232 1 98.07 294 VAL A CA 1
ATOM 2277 C C . VAL A 1 294 ? -14.897 11.741 -5.751 1 98.07 294 VAL A C 1
ATOM 2279 O O . VAL A 1 294 ? -15.441 12.788 -5.392 1 98.07 294 VAL A O 1
ATOM 2282 N N . ALA A 1 295 ? -14.338 10.913 -4.902 1 98.15 295 ALA A N 1
ATOM 2283 C CA . ALA A 1 295 ? -14.366 11.182 -3.467 1 98.15 295 ALA A CA 1
ATOM 2284 C C . ALA A 1 295 ? -13.647 12.488 -3.14 1 98.15 295 ALA A C 1
ATOM 2286 O O . ALA A 1 295 ? -14.14 13.293 -2.346 1 98.15 295 ALA A O 1
ATOM 2287 N N . ALA A 1 296 ? -12.513 12.686 -3.753 1 97.88 296 ALA A N 1
ATOM 2288 C CA . ALA A 1 296 ? -11.74 13.907 -3.538 1 97.88 296 ALA A CA 1
ATOM 2289 C C . ALA A 1 296 ? -12.517 15.137 -3.999 1 97.88 296 ALA A C 1
ATOM 2291 O O . ALA A 1 296 ? -12.604 16.131 -3.274 1 97.88 296 ALA A O 1
ATOM 2292 N N . GLN A 1 297 ? -13.075 15.053 -5.17 1 97.69 297 GLN A N 1
ATOM 2293 C CA . GLN A 1 297 ? -13.838 16.171 -5.715 1 97.69 297 GLN A CA 1
ATOM 2294 C C . GLN A 1 297 ? -15.067 16.466 -4.86 1 97.69 297 GLN A C 1
ATOM 2296 O O . GLN A 1 297 ? -15.382 17.628 -4.595 1 97.69 297 GLN A O 1
ATOM 2301 N N . LYS A 1 298 ? -15.692 15.434 -4.435 1 97.64 298 LYS A N 1
ATOM 2302 C CA . LYS A 1 298 ? -16.906 15.585 -3.638 1 97.64 298 LYS A CA 1
ATOM 2303 C C . LYS A 1 298 ? -16.605 16.249 -2.297 1 97.64 298 LYS A C 1
ATOM 2305 O O . LYS A 1 298 ? -17.306 17.175 -1.885 1 97.64 298 LYS A O 1
ATOM 2310 N N . ILE A 1 299 ? -15.567 15.774 -1.586 1 97.45 299 ILE A N 1
ATOM 2311 C CA . ILE A 1 299 ? -15.265 16.332 -0.272 1 97.45 299 ILE A CA 1
ATOM 2312 C C . ILE A 1 299 ? -14.878 17.802 -0.412 1 97.45 299 ILE A C 1
ATOM 2314 O O . ILE A 1 299 ? -15.263 18.633 0.414 1 97.45 299 ILE A O 1
ATOM 2318 N N . VAL A 1 300 ? -14.162 18.132 -1.45 1 96.21 300 VAL A N 1
ATOM 2319 C CA . VAL A 1 300 ? -13.742 19.511 -1.674 1 96.21 300 VAL A CA 1
ATOM 2320 C C . VAL A 1 300 ? -14.958 20.375 -2.001 1 96.21 300 VAL A C 1
ATOM 2322 O O . VAL A 1 300 ? -15.06 21.514 -1.539 1 96.21 300 VAL A O 1
ATOM 2325 N N . SER A 1 301 ? -15.859 19.82 -2.805 1 96.05 301 SER A N 1
ATOM 2326 C CA . SER A 1 301 ? -17.095 20.536 -3.104 1 96.05 301 SER A CA 1
ATOM 2327 C C . SER A 1 301 ? -17.883 20.833 -1.833 1 96.05 301 SER A C 1
ATOM 2329 O O . SER A 1 301 ? -18.373 21.948 -1.646 1 96.05 301 SER A O 1
ATOM 2331 N N . ILE A 1 302 ? -17.978 19.873 -0.96 1 95.2 302 ILE A N 1
ATOM 2332 C CA . ILE A 1 302 ? -18.706 20.035 0.294 1 95.2 302 ILE A CA 1
ATOM 2333 C C . ILE A 1 302 ? -18.023 21.096 1.154 1 95.2 302 ILE A C 1
ATOM 2335 O O . ILE A 1 302 ? -18.687 21.972 1.714 1 95.2 302 ILE A O 1
ATOM 2339 N N . ILE A 1 303 ? -16.712 20.997 1.244 1 94.24 303 ILE A N 1
ATOM 2340 C CA . ILE A 1 303 ? -15.926 21.952 2.018 1 94.24 303 ILE A CA 1
ATOM 2341 C C . ILE A 1 303 ? -16.2 23.37 1.52 1 94.24 303 ILE A C 1
ATOM 2343 O O . ILE A 1 303 ? -16.324 24.301 2.318 1 94.24 303 ILE A O 1
ATOM 2347 N N . ASN A 1 304 ? -16.373 23.493 0.217 1 92.6 304 ASN A N 1
ATOM 2348 C CA . ASN A 1 304 ? -16.523 24.807 -0.399 1 92.6 304 ASN A CA 1
ATOM 2349 C C . ASN A 1 304 ? -17.992 25.2 -0.533 1 92.6 304 ASN A C 1
ATOM 2351 O O . ASN A 1 304 ? -18.311 26.229 -1.13 1 92.6 304 ASN A O 1
ATOM 2355 N N . GLY A 1 305 ? -18.844 24.369 -0.083 1 91.84 305 GLY A N 1
ATOM 2356 C CA . GLY A 1 305 ? -20.266 24.667 -0.149 1 91.84 305 GLY A CA 1
ATOM 2357 C C . GLY A 1 305 ? -20.822 24.618 -1.559 1 91.84 305 GLY A C 1
ATOM 2358 O O . GLY A 1 305 ? -21.73 25.379 -1.901 1 91.84 305 GLY A O 1
ATOM 2359 N N . LYS A 1 306 ? -20.167 23.798 -2.345 1 91.12 306 LYS A N 1
ATOM 2360 C CA . LYS A 1 306 ? -20.597 23.644 -3.732 1 91.12 306 LYS A CA 1
ATOM 2361 C C . LYS A 1 306 ? -21.299 22.306 -3.944 1 91.12 306 LYS A C 1
ATOM 2363 O O . LYS A 1 306 ? -21.118 21.373 -3.159 1 91.12 306 LYS A O 1
ATOM 2368 N N . GLN A 1 307 ? -22.165 22.389 -4.9 1 87.6 307 GLN A N 1
ATOM 2369 C CA . GLN A 1 307 ? -22.785 21.149 -5.355 1 87.6 307 GLN A CA 1
ATOM 2370 C C . GLN A 1 307 ? -22.178 20.683 -6.675 1 87.6 307 GLN A C 1
ATOM 2372 O O . GLN A 1 307 ? -21.741 21.502 -7.487 1 87.6 307 GLN A O 1
ATOM 2377 N N . ASP A 1 308 ? -21.951 19.315 -6.727 1 85.05 308 ASP A N 1
ATOM 2378 C CA . ASP A 1 308 ? -21.5 18.764 -8.001 1 85.05 308 ASP A CA 1
ATOM 2379 C C . ASP A 1 308 ? -22.468 17.7 -8.512 1 85.05 308 ASP A C 1
ATOM 2381 O O . ASP A 1 308 ? -23.378 17.283 -7.792 1 85.05 308 ASP A O 1
ATOM 2385 N N . ASP A 1 309 ? -22.301 17.389 -9.784 1 89.09 309 ASP A N 1
ATOM 2386 C CA . ASP A 1 309 ? -23.188 16.41 -10.405 1 89.09 309 ASP A CA 1
ATOM 2387 C C . ASP A 1 309 ? -22.494 15.059 -10.557 1 89.09 309 ASP A C 1
ATOM 2389 O O . ASP A 1 309 ? -22.918 14.223 -11.358 1 89.09 309 ASP A O 1
ATOM 2393 N N . LEU A 1 310 ? -21.473 14.944 -9.859 1 89.11 310 LEU A N 1
ATOM 2394 C CA . LEU A 1 310 ? -20.765 13.673 -9.962 1 89.11 310 LEU A CA 1
ATOM 2395 C C . LEU A 1 310 ? -21.543 12.56 -9.268 1 89.11 310 LEU A C 1
ATOM 2397 O O . LEU A 1 310 ? -22.188 12.793 -8.243 1 89.11 310 LEU A O 1
ATOM 2401 N N . SER A 1 311 ? -21.407 11.41 -9.84 1 92.52 311 SER A N 1
ATOM 2402 C CA . SER A 1 311 ? -22.092 10.268 -9.244 1 92.52 311 SER A CA 1
ATOM 2403 C C . SER A 1 311 ? -21.403 9.818 -7.96 1 92.52 311 SER A C 1
ATOM 2405 O O . SER A 1 311 ? -20.176 9.872 -7.856 1 92.52 311 SER A O 1
ATOM 2407 N N . TRP A 1 312 ? -22.175 9.344 -7.032 1 95.27 312 TRP A N 1
ATOM 2408 C CA . TRP A 1 312 ? -21.68 8.785 -5.778 1 95.27 312 TRP A CA 1
ATOM 2409 C C . TRP A 1 312 ? -21.377 7.298 -5.926 1 95.27 312 TRP A C 1
ATOM 2411 O O . TRP A 1 312 ? -20.701 6.709 -5.08 1 95.27 312 TRP A O 1
ATOM 2421 N N . VAL A 1 313 ? -21.915 6.701 -6.994 1 97.76 313 VAL A N 1
ATOM 2422 C CA . VAL A 1 313 ? -21.807 5.266 -7.233 1 97.76 313 VAL A CA 1
ATOM 2423 C C . VAL A 1 313 ? -21.274 5.016 -8.643 1 97.76 313 VAL A C 1
ATOM 2425 O O . VAL A 1 313 ? -21.78 5.585 -9.614 1 97.76 313 VAL A O 1
ATOM 2428 N N . LEU A 1 314 ? -20.202 4.292 -8.799 1 98.28 314 LEU A N 1
ATOM 2429 C CA . LEU A 1 314 ? -19.594 3.994 -10.091 1 98.28 314 LEU A CA 1
ATOM 2430 C C . LEU A 1 314 ? -19.671 2.501 -10.397 1 98.28 314 LEU A C 1
ATOM 2432 O O . LEU A 1 314 ? -19.562 1.672 -9.491 1 98.28 314 LEU A O 1
ATOM 2436 N N . PRO A 1 315 ? -19.778 2.115 -11.604 1 98.06 315 PRO A N 1
ATOM 2437 C CA . PRO A 1 315 ? -19.907 0.702 -11.967 1 98.06 315 PRO A CA 1
ATOM 2438 C C . PRO A 1 315 ? -18.563 -0.02 -12.015 1 98.06 315 PRO A C 1
ATOM 2440 O O . PRO A 1 315 ? -17.561 0.56 -12.442 1 98.06 315 PRO A O 1
ATOM 2443 N N . PRO A 1 316 ? -18.576 -1.263 -11.552 1 98.37 316 PRO A N 1
ATOM 2444 C CA . PRO A 1 316 ? -17.4 -2.115 -11.739 1 98.37 316 PRO A CA 1
ATOM 2445 C C . PRO A 1 316 ? -17.363 -2.777 -13.115 1 98.37 316 PRO A C 1
ATOM 2447 O O . PRO A 1 316 ? -18.301 -2.628 -13.901 1 98.37 316 PRO A O 1
ATOM 2450 N N . THR A 1 317 ? -16.267 -3.369 -13.436 1 98.4 317 THR A N 1
ATOM 2451 C CA . THR A 1 317 ? -16.104 -4.133 -14.668 1 98.4 317 THR A CA 1
ATOM 2452 C C . THR A 1 317 ? -15.552 -5.524 -14.372 1 98.4 317 THR A C 1
ATOM 2454 O O . THR A 1 317 ? -15.017 -5.768 -13.289 1 98.4 317 THR A O 1
ATOM 2457 N N . LEU A 1 318 ? -15.77 -6.429 -15.301 1 97.96 318 LEU A N 1
ATOM 2458 C CA . LEU A 1 318 ? -15.19 -7.763 -15.199 1 97.96 318 LEU A CA 1
ATOM 2459 C C . LEU A 1 318 ? -13.917 -7.868 -16.032 1 97.96 318 LEU A C 1
ATOM 2461 O O . LEU A 1 318 ? -13.921 -7.542 -17.221 1 97.96 318 LEU A O 1
ATOM 2465 N N . ILE A 1 319 ? -12.869 -8.23 -15.391 1 97.06 319 ILE A N 1
ATOM 2466 C CA . ILE A 1 319 ? -11.61 -8.493 -16.079 1 97.06 319 ILE A CA 1
ATOM 2467 C C . ILE A 1 319 ? -11.405 -9.999 -16.223 1 97.06 319 ILE A C 1
ATOM 2469 O O . ILE A 1 319 ? -11.356 -10.723 -15.227 1 97.06 319 ILE A O 1
ATOM 2473 N N . SER A 1 320 ? -11.253 -10.413 -17.426 1 95.2 320 SER A N 1
ATOM 2474 C CA . SER A 1 320 ? -11.03 -11.833 -17.679 1 95.2 320 SER A CA 1
ATOM 2475 C C . SER A 1 320 ? -9.601 -12.238 -17.335 1 95.2 320 SER A C 1
ATOM 2477 O O . SER A 1 320 ? -8.655 -11.505 -17.63 1 95.2 320 SER A O 1
ATOM 2479 N N . GLY A 1 321 ? -9.521 -13.367 -16.601 1 94.76 321 GLY A N 1
ATOM 2480 C CA . GLY A 1 321 ? -8.23 -13.96 -16.287 1 94.76 321 GLY A CA 1
ATOM 2481 C C . GLY A 1 321 ? -8.159 -15.44 -16.611 1 94.76 321 GLY A C 1
ATOM 2482 O O . GLY A 1 321 ? -8.9 -15.929 -17.467 1 94.76 321 GLY A O 1
ATOM 2483 N N . GLU A 1 322 ? -7.22 -16.086 -15.938 1 94.6 322 GLU A N 1
ATOM 2484 C CA . GLU A 1 322 ? -6.923 -17.478 -16.261 1 94.6 322 GLU A CA 1
ATOM 2485 C C . GLU A 1 322 ? -7.54 -18.426 -15.236 1 94.6 322 GLU A C 1
ATOM 2487 O O . GLU A 1 322 ? -7.29 -19.633 -15.27 1 94.6 322 GLU A O 1
ATOM 2492 N N . THR A 1 323 ? -8.365 -17.861 -14.384 1 96.31 323 THR A N 1
ATOM 2493 C CA . THR A 1 323 ? -8.821 -18.691 -13.275 1 96.31 323 THR A CA 1
ATOM 2494 C C . THR A 1 323 ? -10.309 -19.004 -13.41 1 96.31 323 THR A C 1
ATOM 2496 O O . THR A 1 323 ? -10.888 -19.675 -12.553 1 96.31 323 THR A O 1
ATOM 2499 N N . CYS A 1 324 ? -10.885 -18.432 -14.398 1 92.56 324 CYS A N 1
ATOM 2500 C CA . CYS A 1 324 ? -12.289 -18.711 -14.679 1 92.56 324 CYS A CA 1
ATOM 2501 C C . CYS A 1 324 ? -12.574 -18.624 -16.174 1 92.56 324 CYS A C 1
ATOM 2503 O O . CYS A 1 324 ? -11.899 -17.889 -16.897 1 92.56 324 CYS A O 1
ATOM 2505 N N . MET B 1 1 ? -8.13 34.549 31.145 1 51.43 1 MET B N 1
ATOM 2506 C CA . MET B 1 1 ? -8.421 33.136 30.92 1 51.43 1 MET B CA 1
ATOM 2507 C C . MET B 1 1 ? -7.154 32.294 31.038 1 51.43 1 MET B C 1
ATOM 2509 O O . MET B 1 1 ? -6.075 32.728 30.633 1 51.43 1 MET B O 1
ATOM 2513 N N . ALA B 1 2 ? -7.15 31.205 31.841 1 69.4 2 ALA B N 1
ATOM 2514 C CA . ALA B 1 2 ? -5.946 30.429 32.129 1 69.4 2 ALA B CA 1
ATOM 2515 C C . ALA B 1 2 ? -5.394 29.782 30.863 1 69.4 2 ALA B C 1
ATOM 2517 O O . ALA B 1 2 ? -6.157 29.371 29.985 1 69.4 2 ALA B O 1
ATOM 2518 N N . LYS B 1 3 ? -4.081 29.893 30.718 1 71.77 3 LYS B N 1
ATOM 2519 C CA . LYS B 1 3 ? -3.399 29.26 29.594 1 71.77 3 LYS B CA 1
ATOM 2520 C C . LYS B 1 3 ? -2.793 27.92 30.003 1 71.77 3 LYS B C 1
ATOM 2522 O O . LYS B 1 3 ? -2.699 27.612 31.193 1 71.77 3 LYS B O 1
ATOM 2527 N N . ILE B 1 4 ? -2.454 27.117 29.01 1 72.38 4 ILE B N 1
ATOM 2528 C CA . ILE B 1 4 ? -1.941 25.785 29.311 1 72.38 4 ILE B CA 1
ATOM 2529 C C . ILE B 1 4 ? -0.687 25.898 30.175 1 72.38 4 ILE B C 1
ATOM 2531 O O . ILE B 1 4 ? -0.427 25.036 31.018 1 72.38 4 ILE B O 1
ATOM 2535 N N . ARG B 1 5 ? 0.128 27.028 30.03 1 77.26 5 ARG B N 1
ATOM 2536 C CA . ARG B 1 5 ? 1.311 27.24 30.857 1 77.26 5 ARG B CA 1
ATOM 2537 C C . ARG B 1 5 ? 0.93 27.432 32.321 1 77.26 5 ARG B C 1
ATOM 2539 O O . ARG B 1 5 ? 1.656 27.001 33.219 1 77.26 5 ARG B O 1
ATOM 2546 N N . ASP B 1 6 ? -0.215 28.013 32.512 1 79.39 6 ASP B N 1
ATOM 2547 C CA . ASP B 1 6 ? -0.687 28.226 33.876 1 79.39 6 ASP B CA 1
ATOM 2548 C C . ASP B 1 6 ? -1.065 26.903 34.539 1 79.39 6 ASP B C 1
ATOM 2550 O O . ASP B 1 6 ? -0.796 26.697 35.724 1 79.39 6 ASP B O 1
ATOM 2554 N N . VAL B 1 7 ? -1.563 25.977 33.696 1 80.16 7 VAL B N 1
ATOM 2555 C CA . VAL B 1 7 ? -1.94 24.652 34.178 1 80.16 7 VAL B CA 1
ATOM 2556 C C . VAL B 1 7 ? -0.686 23.844 34.502 1 80.16 7 VAL B C 1
ATOM 2558 O O . VAL B 1 7 ? -0.624 23.169 35.532 1 80.16 7 VAL B O 1
ATOM 2561 N N . ALA B 1 8 ? 0.272 23.961 33.665 1 79.71 8 ALA B N 1
ATOM 2562 C CA . ALA B 1 8 ? 1.54 23.262 33.857 1 79.71 8 ALA B CA 1
ATOM 2563 C C . ALA B 1 8 ? 2.235 23.729 35.133 1 79.71 8 ALA B C 1
ATOM 2565 O O . ALA B 1 8 ? 2.739 22.911 35.908 1 79.71 8 ALA B O 1
ATOM 2566 N N . GLN B 1 9 ? 2.236 24.974 35.287 1 82.42 9 GLN B N 1
ATOM 2567 C CA . GLN B 1 9 ? 2.835 25.561 36.481 1 82.42 9 GLN B CA 1
ATOM 2568 C C . GLN B 1 9 ? 2.089 25.128 37.74 1 82.42 9 GLN B C 1
ATOM 2570 O O . GLN B 1 9 ? 2.711 24.773 38.744 1 82.42 9 GLN B O 1
ATOM 2575 N N . GLU B 1 10 ? 0.82 25.066 37.639 1 83.56 10 GLU B N 1
ATOM 2576 C CA . GLU B 1 10 ? -0.016 24.683 38.773 1 83.56 10 GLU B CA 1
ATOM 2577 C C . GLU B 1 10 ? 0.136 23.199 39.095 1 83.56 10 GLU B C 1
ATOM 2579 O O . GLU B 1 10 ? 0.166 22.812 40.265 1 83.56 10 GLU B O 1
ATOM 2584 N N . ALA B 1 11 ? 0.317 22.345 38.038 1 82.81 11 ALA B N 1
ATOM 2585 C CA . ALA B 1 11 ? 0.395 20.893 38.183 1 82.81 11 ALA B CA 1
ATOM 2586 C C . ALA B 1 11 ? 1.831 20.445 38.443 1 82.81 11 ALA B C 1
ATOM 2588 O O . ALA B 1 11 ? 2.068 19.302 38.842 1 82.81 11 ALA B O 1
ATOM 2589 N N . GLY B 1 12 ? 2.79 21.331 38.205 1 82.33 12 GLY B N 1
ATOM 2590 C CA . GLY B 1 12 ? 4.193 21.001 38.394 1 82.33 12 GLY B CA 1
ATOM 2591 C C . GLY B 1 12 ? 4.735 20.065 37.33 1 82.33 12 GLY B C 1
ATOM 2592 O O . GLY B 1 12 ? 5.554 19.191 37.624 1 82.33 12 GLY B O 1
ATOM 2593 N N . VAL B 1 13 ? 4.127 20.111 36.233 1 78.94 13 VAL B N 1
ATOM 2594 C CA . VAL B 1 13 ? 4.555 19.256 35.131 1 78.94 13 VAL B CA 1
ATOM 2595 C C . VAL B 1 13 ? 4.865 20.111 33.904 1 78.94 13 VAL B C 1
ATOM 2597 O O . VAL B 1 13 ? 4.628 21.321 33.907 1 78.94 13 VAL B O 1
ATOM 2600 N N . SER B 1 14 ? 5.431 19.537 32.944 1 74.52 14 SER B N 1
ATOM 2601 C CA . SER B 1 14 ? 5.731 20.265 31.715 1 74.52 14 SER B CA 1
ATOM 2602 C C . SER B 1 14 ? 4.463 20.556 30.921 1 74.52 14 SER B C 1
ATOM 2604 O O . SER B 1 14 ? 3.443 19.888 31.103 1 74.52 14 SER B O 1
ATOM 2606 N N . VAL B 1 15 ? 4.436 21.535 30.101 1 71.9 15 VAL B N 1
ATOM 2607 C CA . VAL B 1 15 ? 3.327 21.867 29.212 1 71.9 15 VAL B CA 1
ATOM 2608 C C . VAL B 1 15 ? 2.988 20.662 28.337 1 71.9 15 VAL B C 1
ATOM 2610 O O . VAL B 1 15 ? 1.814 20.378 28.089 1 71.9 15 VAL B O 1
ATOM 2613 N N . GLY B 1 16 ? 3.945 19.859 27.876 1 68.35 16 GLY B N 1
ATOM 2614 C CA . GLY B 1 16 ? 3.731 18.655 27.089 1 68.35 16 GLY B CA 1
ATOM 2615 C C . GLY B 1 16 ? 2.961 17.583 27.836 1 68.35 16 GLY B C 1
ATOM 2616 O O . GLY B 1 16 ? 2.071 16.943 27.272 1 68.35 16 GLY B O 1
ATOM 2617 N N . THR B 1 17 ? 3.37 17.477 29.116 1 71.33 17 THR B N 1
ATOM 2618 C CA . THR B 1 17 ? 2.685 16.498 29.953 1 71.33 17 THR B CA 1
ATOM 2619 C C . THR B 1 17 ? 1.215 16.867 30.126 1 71.33 17 THR B C 1
ATOM 2621 O O . THR B 1 17 ? 0.34 16.001 30.067 1 71.33 17 THR B O 1
ATOM 2624 N N . VAL B 1 18 ? 0.937 18.195 30.362 1 72.28 18 VAL B N 1
ATOM 2625 C CA . VAL B 1 18 ? -0.448 18.637 30.491 1 72.28 18 VAL B CA 1
ATOM 2626 C C . VAL B 1 18 ? -1.203 18.357 29.194 1 72.28 18 VAL B C 1
ATOM 2628 O O . VAL B 1 18 ? -2.315 17.825 29.218 1 72.28 18 VAL B O 1
ATOM 2631 N N . SER B 1 19 ? -0.604 18.612 28.174 1 66.62 19 SER B N 1
ATOM 2632 C CA . SER B 1 19 ? -1.217 18.393 26.868 1 66.62 19 SER B CA 1
ATOM 2633 C C . SER B 1 19 ? -1.506 16.914 26.633 1 66.62 19 SER B C 1
ATOM 2635 O O . SER B 1 19 ? -2.591 16.553 26.175 1 66.62 19 SER B O 1
ATOM 2637 N N . MET B 1 20 ? -0.578 16.108 26.994 1 68.64 20 MET B N 1
ATOM 2638 C CA . MET B 1 20 ? -0.729 14.665 26.827 1 68.64 20 MET B CA 1
ATOM 2639 C C . MET B 1 20 ? -1.827 14.124 27.736 1 68.64 20 MET B C 1
ATOM 2641 O O . MET B 1 20 ? -2.646 13.308 27.309 1 68.64 20 MET B O 1
ATOM 2645 N N . VAL B 1 21 ? -1.778 14.538 28.916 1 70.34 21 VAL B N 1
ATOM 2646 C CA . VAL B 1 21 ? -2.757 14.075 29.893 1 70.34 21 VAL B CA 1
ATOM 2647 C C . VAL B 1 21 ? -4.155 14.529 29.48 1 70.34 21 VAL B C 1
ATOM 2649 O O . VAL B 1 21 ? -5.122 13.775 29.606 1 70.34 21 VAL B O 1
ATOM 2652 N N . LEU B 1 22 ? -4.183 15.724 28.922 1 69.03 22 LEU B N 1
ATOM 2653 C CA . LEU B 1 22 ? -5.491 16.272 28.58 1 69.03 22 LEU B CA 1
ATOM 2654 C C . LEU B 1 22 ? -6.006 15.677 27.274 1 69.03 22 LEU B C 1
ATOM 2656 O O . LEU B 1 22 ? -7.217 15.555 27.077 1 69.03 22 LEU B O 1
ATOM 2660 N N . ASN B 1 23 ? -5.095 15.167 26.499 1 60.67 23 ASN B N 1
ATOM 2661 C CA . ASN B 1 23 ? -5.49 14.679 25.182 1 60.67 23 ASN B CA 1
ATOM 2662 C C . ASN B 1 23 ? -5.497 13.154 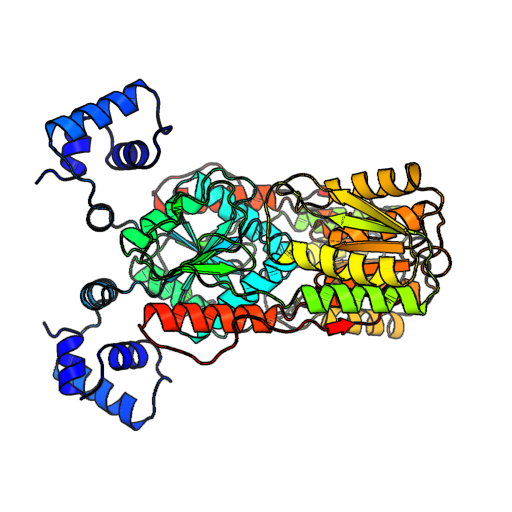25.128 1 60.67 23 ASN B C 1
ATOM 2664 O O . ASN B 1 23 ? -6.083 12.564 24.219 1 60.67 23 ASN B O 1
ATOM 2668 N N . HIS B 1 24 ? -4.735 12.586 26.026 1 58.99 24 HIS B N 1
ATOM 2669 C CA . HIS B 1 24 ? -4.673 11.139 26.193 1 58.99 24 HIS B CA 1
ATOM 2670 C C . HIS B 1 24 ? -4.951 10.738 27.638 1 58.99 24 HIS B C 1
ATOM 2672 O O . HIS B 1 24 ? -4.068 10.831 28.494 1 58.99 24 HIS B O 1
ATOM 2678 N N . PRO B 1 25 ? -6.129 10.317 27.877 1 56.82 25 PRO B N 1
ATOM 2679 C CA . PRO B 1 25 ? -6.488 10.019 29.265 1 56.82 25 PRO B CA 1
ATOM 2680 C C . PRO B 1 25 ? -5.575 8.97 29.898 1 56.82 25 PRO B C 1
ATOM 2682 O O . PRO B 1 25 ? -5.414 8.943 31.121 1 56.82 25 PRO B O 1
ATOM 2685 N N . ASP B 1 26 ? -4.986 8.197 29.117 1 61.39 26 ASP B N 1
ATOM 2686 C CA . ASP B 1 26 ? -4.195 7.125 29.713 1 61.39 26 ASP B CA 1
ATOM 2687 C C . ASP B 1 26 ? -2.708 7.471 29.707 1 61.39 26 ASP B C 1
ATOM 2689 O O . ASP B 1 26 ? -1.874 6.655 30.105 1 61.39 26 ASP B O 1
ATOM 2693 N N . TYR B 1 27 ? -2.403 8.605 29.429 1 63.88 27 TYR B N 1
ATOM 2694 C CA . TYR B 1 27 ? -1.012 9.043 29.422 1 63.88 27 TYR B CA 1
ATOM 2695 C C . TYR B 1 27 ? -0.558 9.442 30.821 1 63.88 27 TYR B C 1
ATOM 2697 O O . TYR B 1 27 ? -1.282 10.134 31.541 1 63.88 27 TYR B O 1
ATOM 2705 N N . GLY B 1 28 ? 0.533 8.907 31.207 1 64.19 28 GLY B N 1
ATOM 2706 C CA . GLY B 1 28 ? 1.122 9.254 32.491 1 64.19 28 GLY B CA 1
ATOM 2707 C C . GLY B 1 28 ? 0.644 8.368 33.626 1 64.19 28 GLY B C 1
ATOM 2708 O O . GLY B 1 28 ? -0.331 7.629 33.475 1 64.19 28 GLY B O 1
ATOM 2709 N N . SER B 1 29 ? 1.33 8.373 34.616 1 73.92 29 SER B N 1
ATOM 2710 C CA . SER B 1 29 ? 0.935 7.662 35.828 1 73.92 29 SER B CA 1
ATOM 2711 C C . SER B 1 29 ? -0.343 8.245 36.42 1 73.92 29 SER B C 1
ATOM 2713 O O . SER B 1 29 ? -0.678 9.405 36.167 1 73.92 29 SER B O 1
ATOM 2715 N N . PRO B 1 30 ? -1.094 7.442 37.117 1 77.68 30 PRO B N 1
ATOM 2716 C CA . PRO B 1 30 ? -2.298 7.958 37.773 1 77.68 30 PRO B CA 1
ATOM 2717 C C . PRO B 1 30 ? -2.032 9.228 38.578 1 77.68 30 PRO B C 1
ATOM 2719 O O . PRO B 1 30 ? -2.877 10.126 38.619 1 77.68 30 PRO B O 1
ATOM 2722 N N . ALA B 1 31 ? -0.877 9.369 39.203 1 80.02 31 ALA B N 1
ATOM 2723 C CA . ALA B 1 31 ? -0.506 10.526 40.014 1 80.02 31 ALA B CA 1
ATOM 2724 C C . ALA B 1 31 ? -0.381 11.781 39.156 1 80.02 31 ALA B C 1
ATOM 2726 O O . ALA B 1 31 ? -0.869 12.849 39.532 1 80.02 31 ALA B O 1
ATOM 2727 N N . ILE B 1 32 ? 0.115 11.616 37.933 1 78.31 32 ILE B N 1
ATOM 2728 C CA . ILE B 1 32 ? 0.33 12.747 37.036 1 78.31 32 ILE B CA 1
ATOM 2729 C C . ILE B 1 32 ? -1.003 13.191 36.438 1 78.31 32 ILE B C 1
ATOM 2731 O O . ILE B 1 32 ? -1.278 14.39 36.34 1 78.31 32 ILE B O 1
ATOM 2735 N N . ARG B 1 33 ? -1.829 12.356 36.179 1 80.7 33 ARG B N 1
ATOM 2736 C CA . ARG B 1 33 ? -3.146 12.647 35.621 1 80.7 33 ARG B CA 1
ATOM 2737 C C . ARG B 1 33 ? -3.997 13.437 36.61 1 80.7 33 ARG B C 1
ATOM 2739 O O . ARG B 1 33 ? -4.675 14.393 36.228 1 80.7 33 ARG B O 1
ATOM 2746 N N . GLN B 1 34 ? -3.935 12.98 37.805 1 81.2 34 GLN B N 1
ATOM 2747 C CA . GLN B 1 34 ? -4.714 13.629 38.855 1 81.2 34 GLN B CA 1
ATOM 2748 C C . GLN B 1 34 ? -4.241 15.062 39.085 1 81.2 34 GLN B C 1
ATOM 2750 O O . GLN B 1 34 ? -5.055 15.965 39.287 1 81.2 34 GLN B O 1
ATOM 2755 N N . LYS B 1 35 ? -2.943 15.298 39.038 1 82.86 35 LYS B N 1
ATOM 2756 C CA . LYS B 1 35 ? -2.377 16.63 39.229 1 82.86 35 LYS B CA 1
ATOM 2757 C C . LYS B 1 35 ? -2.822 17.58 38.121 1 82.86 35 LYS B C 1
ATOM 2759 O O . LYS B 1 35 ? -3.19 18.726 38.39 1 82.86 35 LYS B O 1
ATOM 2764 N N . VAL B 1 36 ? -2.856 17.039 36.924 1 80.63 36 VAL B N 1
ATOM 2765 C CA . VAL B 1 36 ? -3.208 17.855 35.767 1 80.63 36 VAL B CA 1
ATOM 2766 C C . VAL B 1 36 ? -4.703 18.163 35.788 1 80.63 36 VAL B C 1
ATOM 2768 O O . VAL B 1 36 ? -5.112 19.304 35.558 1 80.63 36 VAL B O 1
ATOM 2771 N N . GLN B 1 37 ? -5.462 17.225 36.09 1 79.94 37 GLN B N 1
ATOM 2772 C CA . GLN B 1 37 ? -6.906 17.425 36.143 1 79.94 37 GLN B CA 1
ATOM 2773 C C . GLN B 1 37 ? -7.283 18.427 37.231 1 79.94 37 GLN B C 1
ATOM 2775 O O . GLN B 1 37 ? -8.168 19.262 37.033 1 79.94 37 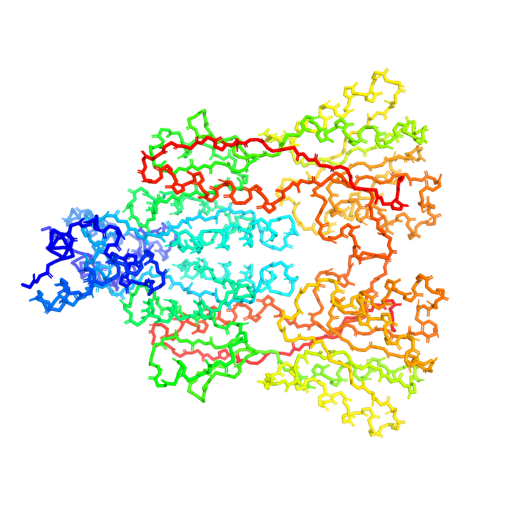GLN B O 1
ATOM 2780 N N . ALA B 1 38 ? -6.718 18.365 38.405 1 81.67 38 ALA B N 1
ATOM 2781 C CA . ALA B 1 38 ? -6.971 19.277 39.517 1 81.67 38 ALA B CA 1
ATOM 2782 C C . ALA B 1 38 ? -6.613 20.713 39.141 1 81.67 38 ALA B C 1
ATOM 2784 O O . ALA B 1 38 ? -7.335 21.65 39.489 1 81.67 38 ALA B O 1
ATOM 2785 N N . ALA B 1 39 ? -5.545 20.888 38.348 1 81.92 39 ALA B N 1
ATOM 2786 C CA . ALA B 1 39 ? -5.107 22.212 37.911 1 81.92 39 ALA B CA 1
ATOM 2787 C C . ALA B 1 39 ? -6.075 22.8 36.889 1 81.92 39 ALA B C 1
ATOM 2789 O O . ALA B 1 39 ? -6.38 23.995 36.93 1 81.92 39 ALA B O 1
ATOM 2790 N N . VAL B 1 40 ? -6.614 21.975 36.037 1 75.68 40 VAL B N 1
ATOM 2791 C CA . VAL B 1 40 ? -7.574 22.375 35.014 1 75.68 40 VAL B CA 1
ATOM 2792 C C . VAL B 1 40 ? -8.858 22.871 35.675 1 75.68 40 VAL B C 1
ATOM 2794 O O . VAL B 1 40 ? -9.408 23.902 35.282 1 75.68 40 VAL B O 1
ATOM 2797 N N . GLU B 1 41 ? -9.278 22.175 36.542 1 76.22 41 GLU B N 1
ATOM 2798 C CA . GLU B 1 41 ? -10.492 22.531 37.27 1 76.22 41 GLU B CA 1
ATOM 2799 C C . GLU B 1 41 ? -10.305 23.826 38.055 1 76.22 41 GLU B C 1
ATOM 2801 O O . GLU B 1 41 ? -11.176 24.699 38.04 1 76.22 41 GLU B O 1
ATOM 2806 N N . LYS B 1 42 ? -9.204 23.948 38.707 1 79.29 42 LYS B N 1
ATOM 2807 C CA . LYS B 1 42 ? -8.922 25.107 39.548 1 79.29 42 LYS B CA 1
ATOM 2808 C C . LYS B 1 42 ? -8.831 26.382 38.715 1 79.29 42 LYS B C 1
ATOM 2810 O O . LYS B 1 42 ? -9.352 27.427 39.11 1 79.29 42 LYS B O 1
ATOM 2815 N N . LEU B 1 43 ? -8.25 26.223 37.484 1 79.58 43 LEU B N 1
ATOM 2816 C CA . LEU B 1 43 ? -7.997 27.406 36.669 1 79.58 43 LEU B CA 1
ATOM 2817 C C . LEU B 1 43 ? -9.108 27.608 35.644 1 79.58 43 LEU B C 1
ATOM 2819 O O . LEU B 1 43 ? -9.069 28.558 34.859 1 79.58 43 LEU B O 1
ATOM 2823 N N . GLN B 1 44 ? -10.121 26.715 35.639 1 72.9 44 GLN B N 1
ATOM 2824 C CA . GLN B 1 44 ? -11.191 26.716 34.646 1 72.9 44 GLN B CA 1
ATOM 2825 C C . GLN B 1 44 ? -10.628 26.818 33.231 1 72.9 44 GLN B C 1
ATOM 2827 O O . GLN B 1 44 ? -11.102 27.621 32.425 1 72.9 44 GLN B O 1
ATOM 2832 N N . TYR B 1 45 ? -9.581 26.159 33.156 1 64.66 45 TYR B N 1
ATOM 2833 C CA . TYR B 1 45 ? -8.874 26.154 31.88 1 64.66 45 TYR B CA 1
ATOM 2834 C C . TYR B 1 45 ? -9.64 25.353 30.835 1 64.66 45 TYR B C 1
ATOM 2836 O O . TYR B 1 45 ? -10.065 24.225 31.096 1 64.66 45 TYR B O 1
ATOM 2844 N N . VAL B 1 46 ? -10.092 26.043 29.702 1 55.6 46 VAL B N 1
ATOM 2845 C CA . VAL B 1 46 ? -10.67 25.375 28.54 1 55.6 46 VAL B CA 1
ATOM 2846 C C . VAL B 1 46 ? -9.611 25.2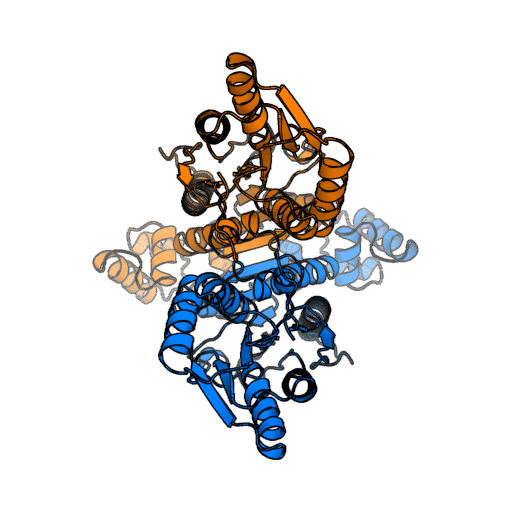23 27.451 1 55.6 46 VAL B C 1
ATOM 2848 O O . VAL B 1 46 ? -9.052 26.215 26.977 1 55.6 46 VAL B O 1
ATOM 2851 N N . PRO B 1 47 ? -9.018 23.998 27.232 1 48 47 PRO B N 1
ATOM 2852 C CA . PRO B 1 47 ? -7.921 23.79 26.284 1 48 47 PRO B CA 1
ATOM 2853 C C . PRO B 1 47 ? -8.244 24.309 24.885 1 48 47 PRO B C 1
ATOM 2855 O O . PRO B 1 47 ? -9.325 24.038 24.356 1 48 47 PRO B O 1
ATOM 2858 N N . SER B 1 48 ? -7.964 25.454 24.494 1 43.4 48 SER B N 1
ATOM 2859 C CA . SER B 1 48 ? -8.177 25.879 23.115 1 43.4 48 SER B CA 1
ATOM 2860 C C . SER B 1 48 ? -7.343 25.047 22.146 1 43.4 48 SER B C 1
ATOM 2862 O O . SER B 1 48 ? -6.144 24.856 22.357 1 43.4 48 SER B O 1
ATOM 2864 N N . GLU B 1 49 ? -7.752 24.077 21.48 1 41.95 49 GLU B N 1
ATOM 2865 C CA . GLU B 1 49 ? -6.903 23.284 20.596 1 41.95 49 GLU B CA 1
ATOM 2866 C C . GLU B 1 49 ? -6.038 24.178 19.713 1 41.95 49 GLU B C 1
ATOM 2868 O O . GLU B 1 49 ? -4.874 23.864 19.453 1 41.95 49 GLU B O 1
ATOM 2873 N N . MET B 1 50 ? -6.546 25.197 19.011 1 37.42 50 MET B N 1
ATOM 2874 C CA . MET B 1 50 ? -5.821 26.145 18.17 1 37.42 50 MET B CA 1
ATOM 2875 C C . MET B 1 50 ? -4.84 26.968 18.998 1 37.42 50 MET B C 1
ATOM 2877 O O . MET B 1 50 ? -3.72 27.233 18.558 1 37.42 50 MET B O 1
ATOM 2881 N N . ALA B 1 51 ? -5.206 27.509 20.057 1 39.34 51 ALA B N 1
ATOM 2882 C CA . ALA B 1 51 ? -4.405 28.361 20.932 1 39.34 51 ALA B CA 1
ATOM 2883 C C . ALA B 1 51 ? -3.293 27.563 21.607 1 39.34 51 ALA B C 1
ATOM 2885 O O . ALA B 1 51 ? -2.228 28.105 21.912 1 39.34 51 ALA B O 1
ATOM 2886 N N . ARG B 1 52 ? -3.639 26.345 21.995 1 38.64 52 ARG B N 1
ATOM 2887 C CA . ARG B 1 52 ? -2.59 25.507 22.568 1 38.64 52 ARG B CA 1
ATOM 2888 C C . ARG B 1 52 ? -1.428 25.343 21.594 1 38.64 52 ARG B C 1
ATOM 2890 O O . ARG B 1 52 ? -0.265 25.335 22.004 1 38.64 52 ARG B O 1
ATOM 2897 N N . ASN B 1 53 ? -1.706 25.002 20.238 1 40.2 53 ASN B N 1
ATOM 2898 C CA . ASN B 1 53 ? -0.685 24.976 19.196 1 40.2 53 ASN B CA 1
ATOM 2899 C C . ASN B 1 53 ? -0.026 26.341 19.023 1 40.2 53 ASN B C 1
ATOM 2901 O O . ASN B 1 53 ? 1.061 26.442 18.452 1 40.2 53 ASN B O 1
ATOM 2905 N N . LEU B 1 54 ? -0.631 27.414 19.348 1 36.73 54 LEU B N 1
ATOM 2906 C CA . LEU B 1 54 ? -0.038 28.74 19.217 1 36.73 54 LEU B CA 1
ATOM 2907 C C . LEU B 1 54 ? 1.187 28.879 20.115 1 36.73 54 LEU B C 1
ATOM 2909 O O . LEU B 1 54 ? 2.18 29.498 19.726 1 36.73 54 LEU B O 1
ATOM 2913 N N . SER B 1 55 ? 1.008 28.545 21.411 1 37.69 55 SER B N 1
ATOM 2914 C CA . SER B 1 55 ? 2.172 28.824 22.245 1 37.69 55 SER B CA 1
ATOM 2915 C C . SER B 1 55 ? 3.311 27.855 21.947 1 37.69 55 SER B C 1
ATOM 2917 O O . SER B 1 55 ? 4.485 28.203 22.096 1 37.69 55 SER B O 1
ATOM 2919 N N . LEU B 1 56 ? 3.104 26.549 21.947 1 44.34 56 LEU B N 1
ATOM 2920 C CA . LEU B 1 56 ? 4.226 25.626 21.818 1 44.34 56 LEU B CA 1
ATOM 2921 C C . LEU B 1 56 ? 4.724 25.572 20.378 1 44.34 56 LEU B C 1
ATOM 2923 O O . LEU B 1 56 ? 5.783 25.005 20.103 1 44.34 56 LEU B O 1
ATOM 2927 N N . LYS B 1 57 ? 4.385 26.421 19.506 1 57.95 57 LYS B N 1
ATOM 2928 C CA . LYS B 1 57 ? 4.867 26.552 18.134 1 57.95 57 LYS B CA 1
ATOM 2929 C C . LYS B 1 57 ? 4.949 25.191 17.448 1 57.95 57 LYS B C 1
ATOM 2931 O O . LYS B 1 57 ? 5.915 24.905 16.738 1 57.95 57 LYS B O 1
ATOM 2936 N N . ARG B 1 58 ? 4.126 24.028 17.989 1 80.3 58 ARG B N 1
ATOM 2937 C CA . ARG B 1 58 ? 4.212 22.718 17.352 1 80.3 58 ARG B CA 1
ATOM 2938 C C . ARG B 1 58 ? 2.871 22.314 16.749 1 80.3 58 ARG B C 1
ATOM 2940 O O . ARG B 1 58 ? 1.817 22.572 17.335 1 80.3 58 ARG B O 1
ATOM 2947 N N . THR B 1 59 ? 2.855 21.716 15.629 1 86.42 59 THR B N 1
ATOM 2948 C CA . THR B 1 59 ? 1.668 21.254 14.918 1 86.42 59 THR B CA 1
ATOM 2949 C C . THR B 1 59 ? 1.411 19.776 15.197 1 86.42 59 THR B C 1
ATOM 2951 O O . THR B 1 59 ? 0.331 19.262 14.9 1 86.42 59 THR B O 1
ATOM 2954 N N . MET B 1 60 ? 2.348 19.049 15.814 1 92.96 60 MET B N 1
ATOM 2955 C CA . MET B 1 60 ? 2.327 17.605 16.034 1 92.96 60 MET B CA 1
ATOM 2956 C C . MET B 1 60 ? 2.048 16.861 14.732 1 92.96 60 MET B C 1
ATOM 2958 O O . MET B 1 60 ? 1.287 15.892 14.717 1 92.96 60 MET B O 1
ATOM 2962 N N . THR B 1 61 ? 2.584 17.395 13.687 1 94.92 61 THR B N 1
ATOM 2963 C CA . THR B 1 61 ? 2.431 16.821 12.355 1 94.92 61 THR B CA 1
ATOM 2964 C C . THR B 1 61 ? 3.793 16.547 11.724 1 94.92 61 THR B C 1
ATOM 2966 O O . THR B 1 61 ? 4.696 17.383 11.795 1 94.92 61 THR B O 1
ATOM 2969 N N . VAL B 1 62 ? 3.938 15.358 11.235 1 97.53 62 VAL B N 1
ATOM 2970 C CA . VAL B 1 62 ? 5.141 14.988 10.497 1 97.53 62 VAL B CA 1
ATOM 2971 C C . VAL B 1 62 ? 4.777 14.639 9.056 1 97.53 62 VAL B C 1
ATOM 2973 O O . VAL B 1 62 ? 3.826 13.892 8.813 1 97.53 62 VAL B O 1
ATOM 2976 N N . GLY B 1 63 ? 5.467 15.253 8.105 1 97.49 63 GLY B N 1
ATOM 2977 C CA . GLY B 1 63 ? 5.308 14.912 6.7 1 97.49 63 GLY B CA 1
ATOM 2978 C C . GLY B 1 63 ? 6.073 13.666 6.298 1 97.49 63 GLY B C 1
ATOM 2979 O O . GLY B 1 63 ? 7.232 13.492 6.682 1 97.49 63 GLY B O 1
ATOM 2980 N N . VAL B 1 64 ? 5.408 12.799 5.625 1 97.89 64 VAL B N 1
ATOM 2981 C CA . VAL B 1 64 ? 6.022 11.604 5.055 1 97.89 64 VAL B CA 1
ATOM 2982 C C . VAL B 1 64 ? 5.95 11.662 3.531 1 97.89 64 VAL B C 1
ATOM 2984 O O . VAL B 1 64 ? 4.859 11.707 2.957 1 97.89 64 VAL B O 1
ATOM 2987 N N . ILE B 1 65 ? 7.1 11.66 2.893 1 96.16 65 ILE B N 1
ATOM 2988 C CA . ILE B 1 65 ? 7.198 11.782 1.443 1 96.16 65 ILE B CA 1
ATOM 2989 C C . ILE B 1 65 ? 7.749 10.486 0.852 1 96.16 65 ILE B C 1
ATOM 2991 O O . ILE B 1 65 ? 8.856 10.062 1.193 1 96.16 65 ILE B O 1
ATOM 2995 N N . VAL B 1 66 ? 6.984 9.845 0.023 1 95.54 66 VAL B N 1
ATOM 2996 C CA . VAL B 1 66 ? 7.381 8.613 -0.651 1 95.54 66 VAL B CA 1
ATOM 2997 C C . VAL B 1 66 ? 6.984 8.68 -2.124 1 95.54 66 VAL B C 1
ATOM 2999 O O . VAL B 1 66 ? 6.168 9.517 -2.517 1 95.54 66 VAL B O 1
ATOM 3002 N N . PRO B 1 67 ? 7.519 7.823 -2.94 1 93.12 67 PRO B N 1
ATOM 3003 C CA . PRO B 1 67 ? 7.105 7.843 -4.345 1 93.12 67 PRO B CA 1
ATOM 3004 C C . PRO B 1 67 ? 5.645 7.44 -4.536 1 93.12 67 PRO B C 1
ATOM 3006 O O . PRO B 1 67 ? 4.929 8.056 -5.328 1 93.12 67 PRO B O 1
ATOM 3009 N N . THR B 1 68 ? 5.275 6.401 -3.856 1 93.87 68 THR B N 1
ATOM 3010 C CA . THR B 1 68 ? 3.929 5.849 -3.967 1 93.87 68 THR B CA 1
ATOM 3011 C C . THR B 1 68 ? 3.623 4.93 -2.788 1 93.87 68 THR B C 1
ATOM 3013 O O . THR B 1 68 ? 4.521 4.274 -2.256 1 93.87 68 THR B O 1
ATOM 3016 N N . VAL B 1 69 ? 2.377 4.824 -2.422 1 94.86 69 VAL B N 1
ATOM 3017 C CA . VAL B 1 69 ? 1.995 3.867 -1.388 1 94.86 69 VAL B CA 1
ATOM 3018 C C . VAL B 1 69 ? 1.415 2.612 -2.035 1 94.86 69 VAL B C 1
ATOM 3020 O O . VAL B 1 69 ? 1.049 1.66 -1.34 1 94.86 69 VAL B O 1
ATOM 3023 N N . ALA B 1 70 ? 1.406 2.598 -3.354 1 92.7 70 ALA B N 1
ATOM 3024 C CA . ALA B 1 70 ? 0.89 1.433 -4.068 1 92.7 70 ALA B CA 1
ATOM 3025 C C . ALA B 1 70 ? 1.961 0.354 -4.204 1 92.7 70 ALA B C 1
ATOM 3027 O O . ALA B 1 70 ? 1.656 -0.793 -4.54 1 92.7 70 ALA B O 1
ATOM 3028 N N . HIS B 1 71 ? 3.155 0.753 -4.038 1 92.87 71 HIS B N 1
ATOM 3029 C CA . HIS B 1 71 ? 4.248 -0.212 -4.01 1 92.87 71 HIS B CA 1
ATOM 3030 C C . HIS B 1 71 ? 4.361 -0.877 -2.642 1 92.87 71 HIS B C 1
ATOM 3032 O O . HIS B 1 71 ? 4.358 -0.196 -1.614 1 92.87 71 HIS B O 1
ATOM 3038 N N . PRO B 1 72 ? 4.509 -2.184 -2.639 1 93.25 72 PRO B N 1
ATOM 3039 C CA . PRO B 1 72 ? 4.444 -2.922 -1.375 1 93.25 72 PRO B CA 1
ATOM 3040 C C . PRO B 1 72 ? 5.478 -2.442 -0.359 1 93.25 72 PRO B C 1
ATOM 3042 O O . PRO B 1 72 ? 5.189 -2.38 0.839 1 93.25 72 PRO B O 1
ATOM 3045 N N . PHE B 1 73 ? 6.666 -2.108 -0.785 1 94.82 73 PHE B N 1
ATOM 3046 C CA . PHE B 1 73 ? 7.7 -1.655 0.138 1 94.82 73 PHE B CA 1
ATOM 3047 C C . PHE B 1 73 ? 7.283 -0.358 0.823 1 94.82 73 PHE B C 1
ATOM 3049 O O . PHE B 1 73 ? 7.338 -0.253 2.05 1 94.82 73 PHE B O 1
ATOM 3056 N N . PHE B 1 74 ? 6.827 0.516 0.088 1 96.07 74 PHE B N 1
ATOM 3057 C CA . PHE B 1 74 ? 6.471 1.821 0.632 1 96.07 74 PHE B CA 1
ATOM 3058 C C . PHE B 1 74 ? 5.159 1.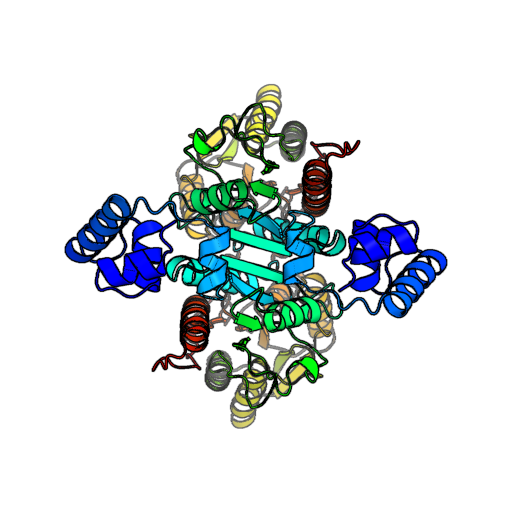747 1.403 1 96.07 74 PHE B C 1
ATOM 3060 O O . PHE B 1 74 ? 4.97 2.463 2.388 1 96.07 74 PHE B O 1
ATOM 3067 N N . ALA B 1 75 ? 4.299 0.897 0.981 1 95.64 75 ALA B N 1
ATOM 3068 C CA . ALA B 1 75 ? 3.062 0.691 1.73 1 95.64 75 ALA B CA 1
ATOM 3069 C C . ALA B 1 75 ? 3.355 0.233 3.156 1 95.64 75 ALA B C 1
ATOM 3071 O O . ALA B 1 75 ? 2.829 0.799 4.117 1 95.64 75 ALA B O 1
ATOM 3072 N N . GLU B 1 76 ? 4.21 -0.751 3.265 1 95.59 76 GLU B N 1
ATOM 3073 C CA . GLU B 1 76 ? 4.598 -1.258 4.578 1 95.59 76 GLU B CA 1
ATOM 3074 C C . GLU B 1 76 ? 5.315 -0.187 5.394 1 95.59 76 GLU B C 1
ATOM 3076 O O . GLU B 1 76 ? 5.07 -0.044 6.593 1 95.59 76 GLU B O 1
ATOM 3081 N N . LEU B 1 77 ? 6.16 0.531 4.71 1 97.45 77 LEU B N 1
ATOM 3082 C CA . LEU B 1 77 ? 6.914 1.586 5.379 1 97.45 77 LEU B CA 1
ATOM 3083 C C . LEU B 1 77 ? 5.978 2.658 5.928 1 97.45 77 LEU B C 1
ATOM 3085 O O . LEU B 1 77 ? 6.06 3.016 7.105 1 97.45 77 LEU B O 1
ATOM 3089 N N . VAL B 1 78 ? 5.084 3.129 5.094 1 98.02 78 VAL B N 1
ATOM 3090 C CA . VAL B 1 78 ? 4.193 4.219 5.478 1 98.02 78 VAL B CA 1
ATOM 3091 C C . VAL B 1 78 ? 3.244 3.749 6.577 1 98.02 78 VAL B C 1
ATOM 3093 O O . VAL B 1 78 ? 2.941 4.499 7.507 1 98.02 78 VAL B O 1
ATOM 3096 N N . GLU B 1 79 ? 2.798 2.556 6.496 1 96.48 79 GLU B N 1
ATOM 3097 C CA . GLU B 1 79 ? 1.966 2.004 7.56 1 96.48 79 GLU B CA 1
ATOM 3098 C C . GLU B 1 79 ? 2.7 2.018 8.898 1 96.48 79 GLU B C 1
ATOM 3100 O O . GLU B 1 79 ? 2.152 2.463 9.909 1 96.48 79 GLU B O 1
ATOM 3105 N N . GLY B 1 80 ? 3.902 1.491 8.897 1 97.17 80 GLY B N 1
ATOM 3106 C CA . GLY B 1 80 ? 4.71 1.477 10.107 1 97.17 80 GLY B CA 1
ATOM 3107 C C . GLY B 1 80 ? 4.997 2.864 10.649 1 97.17 80 GLY B C 1
ATOM 3108 O O . GLY B 1 80 ? 4.952 3.085 11.861 1 97.17 80 GLY B O 1
ATOM 3109 N N . LEU B 1 81 ? 5.295 3.785 9.724 1 98.18 81 LEU B N 1
ATOM 3110 C CA . LEU B 1 81 ? 5.561 5.163 10.124 1 98.18 81 LEU B CA 1
ATOM 3111 C C . LEU B 1 81 ? 4.323 5.795 10.752 1 98.18 81 LEU B C 1
ATOM 3113 O O . LEU B 1 81 ? 4.412 6.431 11.804 1 98.18 81 LEU B O 1
ATOM 3117 N N . GLU B 1 82 ? 3.193 5.623 10.059 1 97.67 82 GLU B N 1
ATOM 3118 C CA . GLU B 1 82 ? 1.947 6.194 10.56 1 97.67 82 GLU B CA 1
ATOM 3119 C C . GLU B 1 82 ? 1.613 5.658 11.949 1 97.67 82 GLU B C 1
ATOM 3121 O O . GLU B 1 82 ? 1.259 6.424 12.847 1 97.67 82 GLU B O 1
ATOM 3126 N N . GLU B 1 83 ? 1.762 4.392 12.141 1 95.73 83 GLU B N 1
ATOM 3127 C CA . GLU B 1 83 ? 1.478 3.771 13.432 1 95.73 83 GLU B CA 1
ATOM 3128 C C . GLU B 1 83 ? 2.426 4.286 14.512 1 95.73 83 GLU B C 1
ATOM 3130 O O . GLU B 1 83 ? 1.989 4.652 15.605 1 95.73 83 GLU B O 1
ATOM 3135 N N . SER B 1 84 ? 3.67 4.323 14.231 1 97.07 84 SER B N 1
ATOM 3136 C CA . SER B 1 84 ? 4.676 4.745 15.2 1 97.07 84 SER B CA 1
ATOM 3137 C C . SER B 1 84 ? 4.5 6.211 15.578 1 97.07 84 SER B C 1
ATOM 3139 O O . SER B 1 84 ? 4.567 6.567 16.756 1 97.07 84 SER B O 1
ATOM 3141 N N . LEU B 1 85 ? 4.288 7.046 14.567 1 96.81 85 LEU B N 1
ATOM 3142 C CA . LEU B 1 85 ? 4.081 8.468 14.821 1 96.81 85 LEU B CA 1
ATOM 3143 C C . LEU B 1 85 ? 2.82 8.695 15.648 1 96.81 85 LEU B C 1
ATOM 3145 O O . LEU B 1 85 ? 2.808 9.534 16.551 1 96.81 85 LEU B O 1
ATOM 3149 N N . TYR B 1 86 ? 1.791 7.912 15.323 1 94.24 86 TYR B N 1
ATOM 3150 C CA . TYR B 1 86 ? 0.551 7.991 16.088 1 94.24 86 TYR B CA 1
ATOM 3151 C C . TYR B 1 86 ? 0.806 7.731 17.568 1 94.24 86 TYR B C 1
ATOM 3153 O O . TYR B 1 86 ? 0.353 8.492 18.426 1 94.24 86 TYR B O 1
ATOM 3161 N N . HIS B 1 87 ? 1.562 6.724 17.858 1 94.01 87 HIS B N 1
ATOM 3162 C CA . HIS B 1 87 ? 1.827 6.336 19.239 1 94.01 87 HIS B CA 1
ATOM 3163 C C . HIS B 1 87 ? 2.725 7.353 19.934 1 94.01 87 HIS B C 1
ATOM 3165 O O . HIS B 1 87 ? 2.766 7.413 21.166 1 94.01 87 HIS B O 1
ATOM 3171 N N . LEU B 1 88 ? 3.401 8.17 19.151 1 94.11 88 LEU B N 1
ATOM 3172 C CA . LEU B 1 88 ? 4.245 9.221 19.707 1 94.11 88 LEU B CA 1
ATOM 3173 C C . LEU B 1 88 ? 3.487 10.542 19.788 1 94.11 88 LEU B C 1
ATOM 3175 O O . LEU B 1 88 ? 4.059 11.57 20.158 1 94.11 88 LEU B O 1
ATOM 3179 N N . GLY B 1 89 ? 2.197 10.493 19.36 1 92.28 89 GLY B N 1
ATOM 3180 C CA . GLY B 1 89 ? 1.338 11.659 19.491 1 92.28 89 GLY B CA 1
ATOM 3181 C C . GLY B 1 89 ? 1.352 12.552 18.264 1 92.28 89 GLY B C 1
ATOM 3182 O O . GLY B 1 89 ? 0.908 13.7 18.32 1 92.28 89 GLY B O 1
ATOM 3183 N N . TYR B 1 90 ? 1.901 12.072 17.155 1 94.48 90 TYR B N 1
ATOM 3184 C CA . TYR B 1 90 ? 2.01 12.87 15.938 1 94.48 90 TYR B CA 1
ATOM 3185 C C . TYR B 1 90 ? 1.047 12.368 14.869 1 94.48 90 TYR B C 1
ATOM 3187 O O . TYR B 1 90 ? 0.721 11.179 14.826 1 94.48 90 TYR B O 1
ATOM 3195 N N . LYS B 1 91 ? 0.646 13.29 13.986 1 95.02 91 LYS B N 1
ATOM 3196 C CA . LYS B 1 91 ? -0.134 12.965 12.796 1 95.02 91 LYS B CA 1
ATOM 3197 C C . LYS B 1 91 ? 0.758 12.876 11.561 1 95.02 91 LYS B C 1
ATOM 3199 O O . LYS B 1 91 ? 1.804 13.526 11.496 1 95.02 91 LYS B O 1
ATOM 3204 N N . THR B 1 92 ? 0.28 12.102 10.671 1 97.47 92 THR B N 1
ATOM 3205 C CA . THR B 1 92 ? 1.055 11.881 9.455 1 97.47 92 THR B CA 1
ATOM 3206 C C . THR B 1 92 ? 0.422 12.607 8.271 1 97.47 92 THR B C 1
ATOM 3208 O O . THR B 1 92 ? -0.742 12.372 7.942 1 97.47 92 THR B O 1
ATOM 3211 N N . MET B 1 93 ? 1.151 13.47 7.675 1 97.59 93 MET B N 1
ATOM 3212 C CA . MET B 1 93 ? 0.767 14.059 6.395 1 97.59 93 MET B CA 1
ATOM 3213 C C . MET B 1 93 ? 1.514 13.393 5.244 1 97.59 93 MET B C 1
ATOM 3215 O O . MET B 1 93 ? 2.746 13.374 5.226 1 97.59 93 MET B O 1
ATOM 3219 N N . LEU B 1 94 ? 0.776 12.876 4.285 1 97.68 94 LEU B N 1
ATOM 3220 C CA . LEU B 1 94 ? 1.337 12.023 3.243 1 97.68 94 LEU B CA 1
ATOM 3221 C C . LEU B 1 94 ? 1.527 12.802 1.946 1 97.68 94 LEU B C 1
ATOM 3223 O O . LEU B 1 94 ? 0.651 13.573 1.546 1 97.68 94 LEU B O 1
ATOM 3227 N N . CYS B 1 95 ? 2.663 12.584 1.312 1 95.22 95 CYS B N 1
ATOM 3228 C CA . CYS B 1 95 ? 2.945 13.098 -0.024 1 95.22 95 CYS B CA 1
ATOM 3229 C C . CYS B 1 95 ? 3.537 12.012 -0.913 1 95.22 95 CYS B C 1
ATOM 3231 O O . CYS B 1 95 ? 4.61 11.481 -0.621 1 95.22 95 CYS B O 1
ATOM 3233 N N . CYS B 1 96 ? 2.843 11.694 -1.96 1 93.44 96 CYS B N 1
ATOM 3234 C CA . CYS B 1 96 ? 3.357 10.79 -2.983 1 93.44 96 CYS B CA 1
ATOM 3235 C C . CYS B 1 96 ? 3.912 11.57 -4.17 1 93.44 96 CYS B C 1
ATOM 3237 O O . CYS B 1 96 ? 3.214 12.402 -4.752 1 93.44 96 CYS B O 1
ATOM 3239 N N . THR B 1 97 ? 5.134 11.208 -4.65 1 89.95 97 THR B N 1
ATOM 3240 C CA . THR B 1 97 ? 5.817 12.102 -5.578 1 89.95 97 THR B CA 1
ATOM 3241 C C . THR B 1 97 ? 5.835 11.51 -6.985 1 89.95 97 THR B C 1
ATOM 3243 O O . THR B 1 97 ? 6.156 12.204 -7.952 1 89.95 97 THR B O 1
ATOM 3246 N N . GLN B 1 98 ? 5.579 10.243 -7.129 1 82.3 98 GLN B N 1
ATOM 3247 C CA . GLN B 1 98 ? 5.793 9.545 -8.392 1 82.3 98 GLN B CA 1
ATOM 3248 C C . GLN B 1 98 ? 5.141 10.293 -9.551 1 82.3 98 GLN B C 1
ATOM 3250 O O . GLN B 1 98 ? 5.724 10.405 -10.631 1 82.3 98 GLN B O 1
ATOM 3255 N N . GLN B 1 99 ? 3.976 10.905 -9.41 1 73.11 99 GLN B N 1
ATOM 3256 C CA . GLN B 1 99 ? 3.283 11.542 -10.525 1 73.11 99 GLN B CA 1
ATOM 3257 C C . GLN B 1 99 ? 3.298 13.062 -10.384 1 73.11 99 GLN B C 1
ATOM 3259 O O . GLN B 1 99 ? 2.474 13.754 -10.987 1 73.11 99 GLN B O 1
ATOM 3264 N N . LYS B 1 100 ? 4.235 13.506 -9.569 1 77.08 100 LYS B N 1
ATOM 3265 C CA . LYS B 1 100 ? 4.255 14.936 -9.275 1 77.08 100 LYS B CA 1
ATOM 3266 C C . LYS B 1 100 ? 5.67 15.498 -9.379 1 77.08 100 LYS B C 1
ATOM 3268 O O . LYS B 1 100 ? 6.613 14.926 -8.829 1 77.08 100 LYS B O 1
ATOM 3273 N N . GLU B 1 101 ? 5.68 16.516 -10.091 1 72.74 101 GLU B N 1
ATOM 3274 C CA . GLU B 1 101 ? 6.963 17.212 -10.112 1 72.74 101 GLU B CA 1
ATOM 3275 C C . GLU B 1 101 ? 7.113 18.128 -8.901 1 72.74 101 GLU B C 1
ATOM 3277 O O . GLU B 1 101 ? 6.2 18.889 -8.575 1 72.74 101 GLU B O 1
ATOM 3282 N N . ASN B 1 102 ? 8.071 18.038 -8.172 1 70.01 102 ASN B N 1
ATOM 3283 C CA . ASN B 1 102 ? 8.488 18.957 -7.118 1 70.01 102 ASN B CA 1
ATOM 3284 C C . ASN B 1 102 ? 7.487 18.981 -5.967 1 70.01 102 ASN B C 1
ATOM 3286 O O . ASN B 1 102 ? 7.303 20.014 -5.32 1 70.01 102 ASN B O 1
ATOM 3290 N N . ALA B 1 103 ? 6.724 17.959 -5.785 1 78.95 103 ALA B N 1
ATOM 3291 C CA . ALA B 1 103 ? 5.735 17.912 -4.71 1 78.95 103 ALA B CA 1
ATOM 3292 C C . ALA B 1 103 ? 6.399 18.088 -3.347 1 78.95 103 ALA B C 1
ATOM 3294 O O . ALA B 1 103 ? 5.79 18.625 -2.418 1 78.95 103 ALA B O 1
ATOM 3295 N N . GLU B 1 104 ? 7.619 17.773 -3.284 1 85.49 104 GLU B N 1
ATOM 3296 C CA . GLU B 1 104 ? 8.348 17.875 -2.023 1 85.49 104 GLU B CA 1
ATOM 3297 C C . GLU B 1 104 ? 8.541 19.333 -1.614 1 85.49 104 GLU B C 1
ATOM 3299 O O . GLU B 1 104 ? 8.645 19.641 -0.425 1 85.49 104 GLU B O 1
ATOM 3304 N N . HIS B 1 105 ? 8.5 20.203 -2.57 1 84.34 105 HIS B N 1
ATOM 3305 C CA . HIS B 1 105 ? 8.713 21.621 -2.3 1 84.34 105 HIS B CA 1
ATOM 3306 C C . HIS B 1 105 ? 7.634 22.174 -1.375 1 84.34 105 HIS B C 1
ATOM 3308 O O . HIS B 1 105 ? 7.93 22.949 -0.463 1 84.34 105 HIS B O 1
ATOM 3314 N N . VAL B 1 106 ? 6.5 21.75 -1.63 1 84.36 106 VAL B N 1
ATOM 3315 C CA . VAL B 1 106 ? 5.371 22.234 -0.841 1 84.36 106 VAL B CA 1
ATOM 3316 C C . VAL B 1 106 ? 5.547 21.823 0.619 1 84.36 106 VAL B C 1
ATOM 3318 O O . VAL B 1 106 ? 5.286 22.614 1.529 1 84.36 106 VAL B O 1
ATOM 3321 N N . PHE B 1 107 ? 6.024 20.689 0.845 1 89.2 107 PHE B N 1
ATOM 3322 C CA . PHE B 1 107 ? 6.209 20.192 2.203 1 89.2 107 PHE B CA 1
ATOM 3323 C C . PHE B 1 107 ? 7.37 20.905 2.887 1 89.2 107 PHE B C 1
ATOM 3325 O O . PHE B 1 107 ? 7.299 21.217 4.077 1 89.2 107 PHE B O 1
ATOM 3332 N N . ILE B 1 108 ? 8.376 21.159 2.13 1 88.08 108 ILE B N 1
ATOM 3333 C CA . ILE B 1 108 ? 9.527 21.873 2.67 1 88.08 108 ILE B CA 1
ATOM 3334 C C . ILE B 1 108 ? 9.117 23.291 3.062 1 88.08 108 ILE B C 1
ATOM 3336 O O . ILE B 1 108 ? 9.506 23.785 4.123 1 88.08 108 ILE B O 1
ATOM 3340 N N . GLU B 1 109 ? 8.343 23.841 2.233 1 85.3 109 GLU B N 1
ATOM 3341 C CA . GLU B 1 109 ? 7.841 25.177 2.54 1 85.3 109 GLU B CA 1
ATOM 3342 C C . GLU B 1 109 ? 6.99 25.169 3.807 1 85.3 109 GLU B C 1
ATOM 3344 O O . GLU B 1 109 ? 7.114 26.06 4.65 1 85.3 109 GLU B O 1
ATOM 3349 N N . MET B 1 110 ? 6.174 24.207 3.924 1 87.13 110 MET B N 1
ATOM 3350 C CA . MET B 1 110 ? 5.342 24.076 5.117 1 87.13 110 MET B CA 1
ATOM 3351 C C . MET B 1 110 ? 6.202 23.909 6.365 1 87.13 110 MET B C 1
ATOM 3353 O O . MET B 1 110 ? 5.887 24.462 7.42 1 87.13 110 MET B O 1
ATOM 3357 N N . LEU B 1 111 ? 7.19 23.173 6.215 1 89.14 111 LEU B N 1
ATOM 3358 C CA . LEU B 1 111 ? 8.113 22.964 7.325 1 89.14 111 LEU B CA 1
ATOM 3359 C C . LEU B 1 111 ? 8.792 24.271 7.72 1 89.14 111 LEU B C 1
ATOM 3361 O O . LEU B 1 111 ? 8.883 24.594 8.907 1 89.14 111 LEU B O 1
ATOM 3365 N N . GLN B 1 112 ? 9.167 24.988 6.769 1 85.64 112 GLN B N 1
ATOM 3366 C CA . GLN B 1 112 ? 9.843 26.26 7 1 85.64 112 GLN B CA 1
ATOM 3367 C C . GLN B 1 112 ? 8.905 27.271 7.651 1 85.64 112 GLN B C 1
ATOM 3369 O O . GLN B 1 112 ? 9.336 28.096 8.459 1 85.64 112 GLN B O 1
ATOM 3374 N N . ARG B 1 113 ? 7.68 27.117 7.3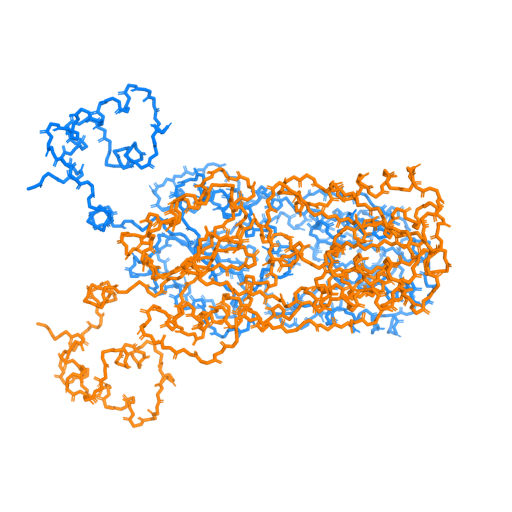6 1 82.41 113 ARG B N 1
ATOM 3375 C CA . ARG B 1 113 ? 6.675 28.033 7.891 1 82.41 113 ARG B CA 1
ATOM 3376 C C . ARG B 1 113 ? 6.119 27.526 9.217 1 82.41 113 ARG B C 1
ATOM 3378 O O . ARG B 1 113 ? 5.167 28.094 9.755 1 82.41 113 ARG B O 1
ATOM 3385 N N . GLN B 1 114 ? 6.597 26.377 9.632 1 83.8 114 GLN B N 1
ATOM 3386 C CA . GLN B 1 114 ? 6.25 25.781 10.918 1 83.8 114 GLN B CA 1
ATOM 3387 C C . GLN B 1 114 ? 4.802 25.298 10.928 1 83.8 114 GLN B C 1
ATOM 3389 O O . GLN B 1 114 ? 4.125 25.373 11.956 1 83.8 114 GLN B O 1
ATOM 3394 N N . ASN B 1 115 ? 4.348 24.987 9.73 1 84.74 115 ASN B N 1
ATOM 3395 C CA . ASN B 1 115 ? 3.056 24.321 9.602 1 84.74 115 ASN B CA 1
ATOM 3396 C C . ASN B 1 115 ? 3.186 22.809 9.77 1 84.74 115 ASN B C 1
ATOM 3398 O O . ASN B 1 115 ? 2.197 22.082 9.666 1 84.74 115 ASN B O 1
ATOM 3402 N N . MET B 1 116 ? 4.364 22.403 10.006 1 91.47 116 MET B N 1
ATOM 3403 C CA . MET B 1 116 ? 4.757 21.017 10.246 1 91.47 116 MET B CA 1
ATOM 3404 C C . MET B 1 116 ? 6.004 20.949 11.121 1 91.47 116 MET B C 1
ATOM 3406 O O . MET B 1 116 ? 6.826 21.868 11.11 1 91.47 116 MET B O 1
ATOM 3410 N N . ASP B 1 117 ? 6.077 19.85 11.811 1 94.71 117 ASP B N 1
ATOM 3411 C CA . ASP B 1 117 ? 7.153 19.823 12.797 1 94.71 117 ASP B CA 1
ATOM 3412 C C . ASP B 1 117 ? 8.379 19.094 12.252 1 94.71 117 ASP B C 1
ATOM 3414 O O . ASP B 1 117 ? 9.488 19.269 12.76 1 94.71 117 ASP B O 1
ATOM 3418 N N . GLY B 1 118 ? 8.194 18.25 11.289 1 96.65 118 GLY B N 1
ATOM 3419 C CA . GLY B 1 118 ? 9.288 17.481 10.718 1 96.65 118 GLY B CA 1
ATOM 3420 C C . GLY B 1 118 ? 8.903 16.747 9.447 1 96.65 118 GLY B C 1
ATOM 3421 O O . GLY B 1 118 ? 7.727 16.708 9.08 1 96.65 118 GLY B O 1
ATOM 3422 N N . ILE B 1 119 ? 9.929 16.24 8.719 1 96.83 119 ILE B N 1
ATOM 3423 C CA . ILE B 1 119 ? 9.707 15.508 7.477 1 96.83 119 ILE B CA 1
ATOM 3424 C C . ILE B 1 119 ? 10.563 14.243 7.463 1 96.83 119 ILE B C 1
ATOM 3426 O O . ILE B 1 119 ? 11.731 14.273 7.855 1 96.83 119 ILE B O 1
ATOM 3430 N N . ILE B 1 120 ? 9.941 13.184 7.139 1 97.6 120 ILE B N 1
ATOM 3431 C CA . ILE B 1 120 ? 10.658 11.983 6.723 1 97.6 120 ILE B CA 1
ATOM 3432 C C . ILE B 1 120 ? 10.602 11.85 5.203 1 97.6 120 ILE B C 1
ATOM 3434 O O . ILE B 1 120 ? 9.526 11.662 4.629 1 97.6 120 ILE B O 1
ATOM 3438 N N . MET B 1 121 ? 11.75 11.897 4.554 1 94.23 121 MET B N 1
ATOM 3439 C CA . MET B 1 121 ? 11.839 11.949 3.097 1 94.23 121 MET B CA 1
ATOM 3440 C C . MET B 1 121 ? 12.364 10.632 2.536 1 94.23 121 MET B C 1
ATOM 3442 O O . MET B 1 121 ? 13.552 10.329 2.66 1 94.23 121 MET B O 1
ATOM 3446 N N . GLY B 1 122 ? 11.41 9.913 1.891 1 90.16 122 GLY B N 1
ATOM 3447 C CA . GLY B 1 122 ? 11.793 8.65 1.28 1 90.16 122 GLY B CA 1
ATOM 3448 C C . GLY B 1 122 ? 11.664 8.655 -0.231 1 90.16 122 GLY B C 1
ATOM 3449 O O . GLY B 1 122 ? 11.595 7.595 -0.857 1 90.16 122 GLY B O 1
ATOM 3450 N N . ALA B 1 123 ? 11.524 9.83 -0.89 1 76.69 123 ALA B N 1
ATOM 3451 C CA . ALA B 1 123 ? 11.374 9.89 -2.342 1 76.69 123 ALA B CA 1
ATOM 3452 C C . ALA B 1 123 ? 12.664 10.361 -3.007 1 76.69 123 ALA B C 1
ATOM 3454 O O . ALA B 1 123 ? 13.508 10.99 -2.365 1 76.69 123 ALA B O 1
ATOM 3455 N N . HIS B 1 124 ? 12.713 9.95 -4.211 1 68.87 124 HIS B N 1
ATOM 3456 C CA . HIS B 1 124 ? 13.927 10.28 -4.95 1 68.87 124 HIS B CA 1
ATOM 3457 C C . HIS B 1 124 ? 13.791 11.621 -5.664 1 68.87 124 HIS B C 1
ATOM 3459 O O . HIS B 1 124 ? 12.969 11.765 -6.571 1 68.87 124 HIS B O 1
ATOM 3465 N N . SER B 1 125 ? 14.29 12.543 -5.041 1 66.59 125 SER B N 1
ATOM 3466 C CA . SER B 1 125 ? 14.347 13.849 -5.69 1 66.59 125 SER B CA 1
ATOM 3467 C C . SER B 1 125 ? 15.629 14.008 -6.501 1 66.59 125 SER B C 1
ATOM 3469 O O . SER B 1 125 ? 16.702 13.586 -6.065 1 66.59 125 SER B O 1
ATOM 3471 N N . LEU B 1 126 ? 15.35 14.48 -7.611 1 65.74 126 LEU B N 1
ATOM 3472 C CA . LEU B 1 126 ? 16.536 14.711 -8.429 1 65.74 126 LEU B CA 1
ATOM 3473 C C . LEU B 1 126 ? 17.264 15.976 -7.985 1 65.74 126 LEU B C 1
ATOM 3475 O O . LEU B 1 126 ? 18.495 16.031 -8.014 1 65.74 126 LEU B O 1
ATOM 3479 N N . ASP B 1 127 ? 16.496 16.848 -7.475 1 73.86 127 ASP B N 1
ATOM 3480 C CA . ASP B 1 127 ? 17.1 18.104 -7.042 1 73.86 127 ASP B CA 1
ATOM 3481 C C . ASP B 1 127 ? 17.236 18.153 -5.521 1 73.86 127 ASP B C 1
ATOM 3483 O O . ASP B 1 127 ? 16.269 18.449 -4.816 1 73.86 127 ASP B O 1
ATOM 3487 N N . THR B 1 128 ? 18.463 17.916 -5.07 1 79.46 128 THR B N 1
ATOM 3488 C CA . THR B 1 128 ? 18.706 17.878 -3.632 1 79.46 128 THR B CA 1
ATOM 3489 C C . THR B 1 128 ? 19.119 19.254 -3.118 1 79.46 128 THR B C 1
ATOM 3491 O O . THR B 1 128 ? 19.347 19.432 -1.919 1 79.46 128 THR B O 1
ATOM 3494 N N . SER B 1 129 ? 19.151 20.192 -4.039 1 80.45 129 SER B N 1
ATOM 3495 C CA . SER B 1 129 ? 19.563 21.533 -3.638 1 80.45 129 SER B CA 1
ATOM 3496 C C . SER B 1 129 ? 18.551 22.16 -2.684 1 80.45 129 SER B C 1
ATOM 3498 O O . SER B 1 129 ? 18.906 23.012 -1.867 1 80.45 129 SER B O 1
ATOM 3500 N N . LEU B 1 130 ? 17.383 21.697 -2.77 1 79.86 130 LEU B N 1
ATOM 3501 C CA . LEU B 1 130 ? 16.308 22.226 -1.937 1 79.86 130 LEU B CA 1
ATOM 3502 C C . LEU B 1 130 ? 16.564 21.926 -0.464 1 79.86 130 LEU B C 1
ATOM 3504 O O . LEU B 1 130 ? 16.007 22.588 0.415 1 79.86 130 LEU B O 1
ATOM 3508 N N . TYR B 1 131 ? 17.419 21.008 -0.22 1 85.68 131 TYR B N 1
ATOM 3509 C CA . TYR B 1 131 ? 17.61 20.539 1.148 1 85.68 131 TYR B CA 1
ATOM 3510 C C . TYR B 1 131 ? 18.872 21.136 1.759 1 85.68 131 TYR B C 1
ATOM 3512 O O . TYR B 1 131 ? 19.137 20.959 2.95 1 85.68 131 TYR B O 1
ATOM 3520 N N . GLN B 1 132 ? 19.569 21.783 0.974 1 84.44 132 GLN B N 1
ATOM 3521 C CA . GLN B 1 132 ? 20.832 22.338 1.449 1 84.44 132 GLN B CA 1
ATOM 3522 C C . GLN B 1 132 ? 20.596 23.473 2.441 1 84.44 132 GLN B C 1
ATOM 3524 O O . GLN B 1 132 ? 19.816 24.388 2.171 1 84.44 132 GLN B O 1
ATOM 3529 N N . GLY B 1 133 ? 21.169 23.357 3.512 1 81.48 133 GLY B N 1
ATOM 3530 C CA . GLY B 1 133 ? 21.166 24.435 4.488 1 81.48 133 GLY B CA 1
ATOM 3531 C C . GLY B 1 133 ? 19.904 24.474 5.329 1 81.48 133 GLY B C 1
ATOM 3532 O O . GLY B 1 133 ? 19.712 25.395 6.126 1 81.48 133 GLY B O 1
ATOM 3533 N N . LEU B 1 134 ? 19.069 23.506 5.101 1 84.47 134 LEU B N 1
ATOM 3534 C CA . LEU B 1 134 ? 17.851 23.467 5.903 1 84.47 134 LEU B CA 1
ATOM 3535 C C . LEU B 1 134 ? 18.159 23.062 7.34 1 84.47 134 LEU B C 1
ATOM 3537 O O . LEU B 1 134 ? 18.944 22.14 7.575 1 84.47 134 LEU B O 1
ATOM 3541 N N . LYS B 1 135 ? 17.653 23.793 8.29 1 84.56 135 LYS B N 1
ATOM 3542 C CA . LYS B 1 135 ? 17.889 23.531 9.707 1 84.56 135 LYS B CA 1
ATOM 3543 C C . LYS B 1 135 ? 16.679 22.861 10.351 1 84.56 135 LYS B C 1
ATOM 3545 O O . LYS B 1 135 ? 16.741 22.433 11.506 1 84.56 135 LYS B O 1
ATOM 3550 N N . GLN B 1 136 ? 15.679 22.726 9.624 1 89.3 136 GLN B N 1
ATOM 3551 C CA . GLN B 1 136 ? 14.447 22.122 10.12 1 89.3 136 GLN B CA 1
ATOM 3552 C C . GLN B 1 136 ? 14.61 20.616 10.306 1 89.3 136 GLN B C 1
ATOM 3554 O O . GLN B 1 136 ? 15.548 20.017 9.776 1 89.3 136 GLN B O 1
ATOM 3559 N N . PRO B 1 137 ? 13.814 20.022 11.148 1 95.14 137 PRO B N 1
ATOM 3560 C CA . PRO B 1 137 ? 13.891 18.578 11.38 1 95.14 137 PRO B CA 1
ATOM 3561 C C . PRO B 1 137 ? 13.519 17.761 10.144 1 95.14 137 PRO B C 1
ATOM 3563 O O . PRO B 1 137 ? 12.344 17.693 9.775 1 95.14 137 PRO B O 1
ATOM 3566 N N . ILE B 1 138 ? 14.503 17.206 9.481 1 95.57 138 ILE B N 1
ATOM 3567 C CA . ILE B 1 138 ? 14.342 16.338 8.32 1 95.57 138 ILE B CA 1
ATOM 3568 C C . ILE B 1 138 ? 15.233 15.107 8.468 1 95.57 138 ILE B C 1
ATOM 3570 O O . ILE B 1 138 ? 16.396 15.219 8.862 1 95.57 138 ILE B O 1
ATOM 3574 N N . ILE B 1 139 ? 14.666 13.996 8.239 1 96.13 139 ILE B N 1
ATOM 3575 C CA . ILE B 1 139 ? 15.514 12.823 8.058 1 96.13 139 ILE B CA 1
ATOM 3576 C C . ILE B 1 139 ? 15.241 12.194 6.693 1 96.13 139 ILE B C 1
ATOM 3578 O O . ILE B 1 139 ? 14.137 12.314 6.157 1 96.13 139 ILE B O 1
ATOM 3582 N N . ALA B 1 140 ? 16.234 11.639 6.147 1 95.14 140 ALA B N 1
ATOM 3583 C CA . ALA B 1 140 ? 16.127 10.91 4.886 1 95.14 140 ALA B CA 1
ATOM 3584 C C . ALA B 1 140 ? 15.939 9.415 5.131 1 95.14 140 ALA B C 1
ATOM 3586 O O . ALA B 1 140 ? 16.501 8.859 6.078 1 95.14 140 ALA B O 1
ATOM 3587 N N . PHE B 1 141 ? 15.118 8.849 4.336 1 95.61 141 PHE B N 1
ATOM 3588 C CA . PHE B 1 141 ? 14.992 7.397 4.322 1 95.61 141 PHE B CA 1
ATOM 3589 C C . PHE B 1 141 ? 15.599 6.812 3.052 1 95.61 141 PHE B C 1
ATOM 3591 O O . PHE B 1 141 ? 15.039 6.963 1.964 1 95.61 141 PHE B O 1
ATOM 3598 N N . ASP B 1 142 ? 16.68 6.229 3.197 1 93.51 142 ASP B N 1
ATOM 3599 C CA . ASP B 1 142 ? 17.354 5.479 2.142 1 93.51 142 ASP B CA 1
ATOM 3600 C C . ASP B 1 142 ? 17.688 6.38 0.955 1 93.51 142 ASP B C 1
ATOM 3602 O O . ASP B 1 142 ? 17.523 5.981 -0.2 1 93.51 142 ASP B O 1
ATOM 3606 N N . ARG B 1 143 ? 18.044 7.598 1.251 1 90.58 143 ARG B N 1
ATOM 3607 C CA . ARG B 1 143 ? 18.376 8.593 0.236 1 90.58 143 ARG B CA 1
ATOM 3608 C C . ARG B 1 143 ? 19.423 9.574 0.754 1 90.58 143 ARG B C 1
ATOM 3610 O O . ARG B 1 143 ? 19.377 9.983 1.916 1 90.58 143 ARG B O 1
ATOM 3617 N N . TYR B 1 144 ? 20.296 9.909 -0.179 1 89.61 144 TYR B N 1
ATOM 3618 C CA . TYR B 1 144 ? 21.233 10.983 0.131 1 89.61 144 TYR B CA 1
ATOM 3619 C C . TYR B 1 144 ? 20.649 12.34 -0.24 1 89.61 144 TYR B C 1
ATOM 3621 O O . TYR B 1 144 ? 20.409 12.619 -1.417 1 89.61 144 TYR B O 1
ATOM 3629 N N . LEU B 1 145 ? 20.39 13.15 0.717 1 88.79 145 LEU B N 1
ATOM 3630 C CA . LEU B 1 145 ? 19.828 14.469 0.446 1 88.79 145 LEU B CA 1
ATOM 3631 C C . LEU B 1 145 ? 20.876 15.559 0.65 1 88.79 145 LEU B C 1
ATOM 3633 O O . LEU B 1 145 ? 21.043 16.432 -0.205 1 88.79 145 LEU B O 1
ATOM 3637 N N . SER B 1 146 ? 21.533 15.532 1.753 1 88.98 146 SER B N 1
ATOM 3638 C CA . SER B 1 146 ? 22.589 16.447 2.174 1 88.98 146 SER B CA 1
ATOM 3639 C C . SER B 1 146 ? 23.446 15.832 3.275 1 88.98 146 SER B C 1
ATOM 3641 O O . SER B 1 146 ? 23 14.929 3.986 1 88.98 146 SER B O 1
ATOM 3643 N N . PRO B 1 147 ? 24.648 16.28 3.353 1 87.8 147 PRO B N 1
ATOM 3644 C CA . PRO B 1 147 ? 25.513 15.743 4.406 1 87.8 147 PRO B CA 1
ATOM 3645 C C . PRO B 1 147 ? 24.968 16.008 5.808 1 87.8 147 PRO B C 1
ATOM 3647 O O . PRO B 1 147 ? 25.318 15.298 6.754 1 87.8 147 PRO B O 1
ATOM 3650 N N . ASP B 1 148 ? 24.108 16.975 5.926 1 90.01 148 ASP B N 1
ATOM 3651 C CA . ASP B 1 148 ? 23.638 17.395 7.243 1 90.01 148 ASP B CA 1
ATOM 3652 C C . ASP B 1 148 ? 22.339 16.683 7.615 1 90.01 148 ASP B C 1
ATOM 3654 O O . ASP B 1 148 ? 21.866 16.796 8.748 1 90.01 148 ASP B O 1
ATOM 3658 N N . ILE B 1 149 ? 21.791 15.974 6.677 1 93.13 149 ILE B N 1
ATOM 3659 C CA . ILE B 1 149 ? 20.533 15.279 6.925 1 93.13 149 ILE B CA 1
ATOM 3660 C C . ILE B 1 149 ? 20.803 13.797 7.179 1 93.13 149 ILE B C 1
ATOM 3662 O O . ILE B 1 149 ? 21.293 13.089 6.296 1 93.13 149 ILE B O 1
ATOM 3666 N N . PRO B 1 150 ? 20.521 13.333 8.404 1 94.58 150 PRO B N 1
ATOM 3667 C CA . PRO B 1 150 ? 20.779 11.922 8.701 1 94.58 150 PRO B CA 1
ATOM 3668 C C . PRO B 1 150 ? 19.883 10.977 7.903 1 94.58 150 PRO B C 1
ATOM 3670 O O . PRO B 1 150 ? 18.801 11.373 7.462 1 94.58 150 PRO B O 1
ATOM 3673 N N . ILE B 1 151 ? 20.374 9.764 7.768 1 95.89 151 ILE B N 1
ATOM 3674 C CA . ILE B 1 151 ? 19.7 8.799 6.906 1 95.89 151 ILE B CA 1
ATOM 3675 C C . ILE B 1 151 ? 19.409 7.521 7.691 1 95.89 151 ILE B C 1
ATOM 3677 O O . ILE B 1 151 ? 20.303 6.961 8.33 1 95.89 151 ILE B O 1
ATOM 3681 N N . VAL B 1 152 ? 18.158 7.108 7.713 1 97.68 152 VAL B N 1
ATOM 3682 C CA . VAL B 1 152 ? 17.764 5.787 8.191 1 97.68 152 VAL B CA 1
ATOM 3683 C C . VAL B 1 152 ? 17.683 4.814 7.017 1 97.68 152 VAL B C 1
ATOM 3685 O O . VAL B 1 152 ? 17.057 5.113 5.997 1 97.68 152 VAL B O 1
ATOM 3688 N N . HIS B 1 153 ? 18.373 3.724 7.094 1 97.47 153 HIS B N 1
ATOM 3689 C CA . HIS B 1 153 ? 18.291 2.744 6.018 1 97.47 153 HIS B CA 1
ATOM 3690 C C . HIS B 1 153 ? 18.768 1.372 6.484 1 97.47 153 HIS B C 1
ATOM 3692 O O . HIS B 1 153 ? 19.282 1.234 7.597 1 97.47 153 HIS B O 1
ATOM 3698 N N . THR B 1 154 ? 18.553 0.409 5.749 1 98.1 154 THR B N 1
ATOM 3699 C CA . THR B 1 154 ? 19.052 -0.945 5.962 1 98.1 154 THR B CA 1
ATOM 3700 C C . THR B 1 154 ? 20.539 -1.032 5.628 1 98.1 154 THR B C 1
ATOM 3702 O O . THR B 1 154 ? 21.036 -0.283 4.784 1 98.1 154 THR B O 1
ATOM 3705 N N . ASP B 1 155 ? 21.253 -1.896 6.307 1 98.26 155 ASP B N 1
ATOM 3706 C CA . ASP B 1 155 ? 22.627 -2.196 5.916 1 98.26 155 ASP B CA 1
ATOM 3707 C C . ASP B 1 155 ? 22.667 -2.959 4.594 1 98.26 155 ASP B C 1
ATOM 3709 O O . ASP B 1 155 ? 22.728 -4.19 4.583 1 98.26 155 ASP B O 1
ATOM 3713 N N . HIS B 1 156 ? 22.713 -2.208 3.587 1 97.8 156 HIS B N 1
ATOM 3714 C CA . HIS B 1 156 ? 22.602 -2.784 2.252 1 97.8 156 HIS B CA 1
ATOM 3715 C C . HIS B 1 156 ? 23.861 -3.559 1.88 1 97.8 156 HIS B C 1
ATOM 3717 O O . HIS B 1 156 ? 23.814 -4.467 1.046 1 97.8 156 HIS B O 1
ATOM 3723 N N . MET B 1 157 ? 24.984 -3.226 2.473 1 97.87 157 MET B N 1
ATOM 3724 C CA . MET B 1 157 ? 26.196 -4.006 2.239 1 97.87 157 MET B CA 1
ATOM 3725 C C . MET B 1 157 ? 26.028 -5.436 2.743 1 97.87 157 MET B C 1
ATOM 3727 O O . MET B 1 157 ? 26.35 -6.39 2.033 1 97.87 157 MET B O 1
ATOM 3731 N N . VAL B 1 158 ? 25.438 -5.502 3.914 1 98.45 158 VAL B N 1
ATOM 3732 C CA . VAL B 1 158 ? 25.14 -6.822 4.461 1 98.45 158 VAL B CA 1
ATOM 3733 C C . VAL B 1 158 ? 24.089 -7.515 3.596 1 98.45 158 VAL B C 1
ATOM 3735 O O . VAL B 1 158 ? 24.191 -8.713 3.325 1 98.45 158 VAL B O 1
ATOM 3738 N N . GLY B 1 159 ? 23.122 -6.769 3.136 1 98.58 159 GLY B N 1
ATOM 3739 C CA . GLY B 1 159 ? 22.077 -7.323 2.289 1 98.58 159 GLY B CA 1
ATOM 3740 C C . GLY B 1 159 ? 22.607 -7.906 0.993 1 98.58 159 GLY B C 1
ATOM 3741 O O . GLY B 1 159 ? 22.174 -8.979 0.566 1 98.58 159 GLY B O 1
ATOM 3742 N N . GLY B 1 160 ? 23.525 -7.142 0.369 1 98.3 160 GLY B N 1
ATOM 3743 C CA . GLY B 1 160 ? 24.134 -7.639 -0.855 1 98.3 160 GLY B CA 1
ATOM 3744 C C . GLY B 1 160 ? 24.908 -8.928 -0.656 1 98.3 160 GLY B C 1
ATOM 3745 O O . GLY B 1 160 ? 24.855 -9.827 -1.498 1 98.3 160 GLY B O 1
ATOM 3746 N N . ARG B 1 161 ? 25.582 -9.05 0.476 1 98.28 161 ARG B N 1
ATOM 3747 C CA . ARG B 1 161 ? 26.344 -10.253 0.796 1 98.28 161 ARG B CA 1
ATOM 3748 C C . ARG B 1 161 ? 25.417 -11.441 1.032 1 98.28 161 ARG B C 1
ATOM 3750 O O . ARG B 1 161 ? 25.704 -12.556 0.591 1 98.28 161 ARG B O 1
ATOM 3757 N N . LEU B 1 162 ? 24.326 -11.21 1.734 1 98.29 162 LEU B N 1
ATOM 3758 C CA . LEU B 1 162 ? 23.344 -12.26 1.98 1 98.29 162 LEU B CA 1
ATOM 3759 C C . LEU B 1 162 ? 22.769 -12.785 0.669 1 98.29 162 LEU B C 1
ATOM 3761 O O . LEU B 1 162 ? 22.606 -13.995 0.499 1 98.29 162 LEU B O 1
ATOM 3765 N N . ALA B 1 163 ? 22.515 -11.82 -0.241 1 98.11 163 ALA B N 1
ATOM 3766 C CA . ALA B 1 163 ? 22 -12.224 -1.547 1 98.11 163 ALA B CA 1
ATOM 3767 C C . ALA B 1 163 ? 23.01 -13.093 -2.29 1 98.11 163 ALA B C 1
ATOM 3769 O O . ALA B 1 163 ? 22.647 -14.113 -2.879 1 98.11 163 ALA B O 1
ATOM 3770 N N . ALA B 1 164 ? 24.251 -12.69 -2.26 1 97.73 164 ALA B N 1
ATOM 3771 C CA . ALA B 1 164 ? 25.312 -13.441 -2.925 1 97.73 164 ALA B CA 1
ATOM 3772 C C . ALA B 1 164 ? 25.433 -14.848 -2.346 1 97.73 164 ALA B C 1
ATOM 3774 O O . ALA B 1 164 ? 25.527 -15.827 -3.091 1 97.73 164 ALA B O 1
ATOM 3775 N N . GLU B 1 165 ? 25.38 -14.882 -1.065 1 95.83 165 GLU B N 1
ATOM 3776 C CA . GLU B 1 165 ? 25.497 -16.169 -0.385 1 95.83 165 GLU B CA 1
ATOM 3777 C C . GLU B 1 165 ? 24.368 -17.112 -0.79 1 95.83 165 GLU B C 1
ATOM 3779 O O . GLU B 1 165 ? 24.58 -18.318 -0.932 1 95.83 165 GLU B O 1
ATOM 3784 N N . ALA B 1 166 ? 23.229 -16.589 -0.969 1 96.46 166 ALA B N 1
ATOM 3785 C CA . ALA B 1 166 ? 22.086 -17.398 -1.382 1 96.46 166 ALA B CA 1
ATOM 3786 C C . ALA B 1 166 ? 22.338 -18.053 -2.737 1 96.46 166 ALA B C 1
ATOM 3788 O O . ALA B 1 166 ? 22.017 -19.227 -2.935 1 96.46 166 ALA B O 1
ATOM 3789 N N . PHE B 1 167 ? 22.935 -17.346 -3.679 1 96.96 167 PHE B N 1
ATOM 3790 C CA . PHE B 1 167 ? 23.203 -17.865 -5.015 1 96.96 167 PHE B CA 1
ATOM 3791 C C . PHE B 1 167 ? 24.363 -18.852 -4.989 1 96.96 167 PHE B C 1
ATOM 3793 O O . PHE B 1 167 ? 24.341 -19.863 -5.695 1 96.96 167 PHE B O 1
ATOM 3800 N N . LEU B 1 168 ? 25.355 -18.587 -4.206 1 94.63 168 LEU B N 1
ATOM 3801 C CA . LEU B 1 168 ? 26.579 -19.381 -4.182 1 94.63 168 LEU B CA 1
ATOM 3802 C C . LEU B 1 168 ? 26.313 -20.774 -3.622 1 94.63 168 LEU B C 1
ATOM 3804 O O . LEU B 1 168 ? 27.06 -21.714 -3.903 1 94.63 168 LEU B O 1
ATOM 3808 N N . GLN B 1 169 ? 25.256 -20.861 -2.851 1 93.19 169 GLN B N 1
ATOM 3809 C CA . GLN B 1 169 ? 24.875 -22.17 -2.33 1 93.19 169 GLN B CA 1
ATOM 3810 C C . GLN B 1 169 ? 24.375 -23.082 -3.446 1 93.19 169 GLN B C 1
ATOM 3812 O O . GLN B 1 169 ? 24.279 -24.298 -3.265 1 93.19 169 GLN B O 1
ATOM 3817 N N . HIS B 1 170 ? 24.084 -22.562 -4.692 1 89.95 170 HIS B N 1
ATOM 3818 C CA . HIS B 1 170 ? 23.421 -23.342 -5.731 1 89.95 170 HIS B CA 1
ATOM 3819 C C . HIS B 1 170 ? 24.212 -23.308 -7.034 1 89.95 170 HIS B C 1
ATOM 3821 O O . HIS B 1 170 ? 23.689 -23.668 -8.092 1 89.95 170 HIS B O 1
ATOM 3827 N N . ASP B 1 171 ? 25.513 -23.036 -7.107 1 85.56 171 ASP B N 1
ATOM 3828 C CA . ASP B 1 171 ? 26.445 -23.107 -8.227 1 85.56 171 ASP B CA 1
ATOM 3829 C C . ASP B 1 171 ? 25.947 -22.28 -9.41 1 85.56 171 ASP B C 1
ATOM 3831 O O . ASP B 1 171 ? 25.927 -22.76 -10.546 1 85.56 171 ASP B O 1
ATOM 3835 N N . CYS B 1 172 ? 25.275 -21.157 -9.295 1 93.21 172 CYS B N 1
ATOM 3836 C CA . CYS B 1 172 ? 24.93 -20.234 -10.371 1 93.21 172 CYS B CA 1
ATOM 3837 C C . CYS B 1 172 ? 26.181 -19.733 -11.082 1 93.21 172 CYS B C 1
ATOM 3839 O O . CYS B 1 172 ? 27.216 -19.519 -10.449 1 93.21 172 CYS B O 1
ATOM 3841 N N . HIS B 1 173 ? 26.058 -19.526 -12.396 1 94.86 173 HIS B N 1
ATOM 3842 C CA . HIS B 1 173 ? 27.229 -19.135 -13.174 1 94.86 173 HIS B CA 1
ATOM 3843 C C . HIS B 1 173 ? 27.035 -17.761 -13.806 1 94.86 173 HIS B C 1
ATOM 3845 O O . HIS B 1 173 ? 28.01 -17.058 -14.085 1 94.86 173 HIS B O 1
ATOM 3851 N N . HIS B 1 174 ? 25.781 -17.381 -14.114 1 97.93 174 HIS B N 1
ATOM 3852 C CA . HIS B 1 174 ? 25.478 -16.098 -14.739 1 97.93 174 HIS B CA 1
ATOM 3853 C C . HIS B 1 174 ? 24.243 -15.459 -14.113 1 97.93 174 HIS B C 1
ATOM 3855 O O . HIS B 1 174 ? 23.12 -15.91 -14.347 1 97.93 174 HIS B O 1
ATOM 3861 N N . ILE B 1 175 ? 24.49 -14.355 -13.422 1 98.25 175 ILE B N 1
ATOM 3862 C CA . ILE B 1 175 ? 23.402 -13.714 -12.692 1 98.25 175 ILE B CA 1
ATOM 3863 C C . ILE B 1 175 ? 23.128 -12.333 -13.285 1 98.25 175 ILE B C 1
ATOM 3865 O O . ILE B 1 175 ? 24.057 -11.56 -13.53 1 98.25 175 ILE B O 1
ATOM 3869 N N . VAL B 1 176 ? 21.838 -12.049 -13.54 1 98.52 176 VAL B N 1
ATOM 3870 C CA . VAL B 1 176 ? 21.417 -10.715 -13.955 1 98.52 176 VAL B CA 1
ATOM 3871 C C . VAL B 1 176 ? 20.804 -9.974 -12.769 1 98.52 176 VAL B C 1
ATOM 3873 O O . VAL B 1 176 ? 19.926 -10.505 -12.085 1 98.52 176 VAL B O 1
ATOM 3876 N N . GLU B 1 177 ? 21.316 -8.82 -12.52 1 97.81 177 GLU B N 1
ATOM 3877 C CA . GLU B 1 177 ? 20.787 -7.932 -11.49 1 97.81 177 GLU B CA 1
ATOM 3878 C C . GLU B 1 177 ? 19.881 -6.863 -12.094 1 97.81 177 GLU B C 1
ATOM 3880 O O . GLU B 1 177 ? 20.26 -6.193 -13.058 1 97.81 177 GLU B O 1
ATOM 3885 N N . ILE B 1 178 ? 18.727 -6.765 -11.496 1 96.82 178 ILE B N 1
ATOM 3886 C CA . ILE B 1 178 ? 17.822 -5.69 -11.888 1 96.82 178 ILE B CA 1
ATOM 3887 C C . ILE B 1 178 ? 17.952 -4.524 -10.911 1 96.82 178 ILE B C 1
ATOM 3889 O O . ILE B 1 178 ? 17.654 -4.665 -9.722 1 96.82 178 ILE B O 1
ATOM 3893 N N . SER B 1 179 ? 18.378 -3.42 -11.386 1 92.69 179 SER B N 1
ATOM 3894 C CA . SER B 1 179 ? 18.604 -2.258 -10.533 1 92.69 179 SER B CA 1
ATOM 3895 C C . SER B 1 179 ? 17.661 -1.116 -10.894 1 92.69 179 SER B C 1
ATOM 3897 O O . SER B 1 179 ? 17.031 -1.134 -11.954 1 92.69 179 SER B O 1
ATOM 3899 N N . GLY B 1 180 ? 17.469 -0.216 -9.901 1 86.49 180 GLY B N 1
ATOM 3900 C CA . GLY B 1 180 ? 16.836 1.045 -10.253 1 86.49 180 GLY B CA 1
ATOM 3901 C C . GLY B 1 180 ? 17.715 1.934 -11.112 1 86.49 180 GLY B C 1
ATOM 3902 O O . GLY B 1 180 ? 18.847 1.571 -11.436 1 86.49 180 GLY B O 1
ATOM 3903 N N . SER B 1 181 ? 17.172 3.096 -11.356 1 78.88 181 SER B N 1
ATOM 3904 C CA . SER B 1 181 ? 17.934 4.032 -12.176 1 78.88 181 SER B CA 1
ATOM 3905 C C . SER B 1 181 ? 19.299 4.322 -11.56 1 78.88 181 SER B C 1
ATOM 3907 O O . SER B 1 181 ? 19.415 4.485 -10.344 1 78.88 181 SER B O 1
ATOM 3909 N N . GLN B 1 182 ? 20.294 4.37 -12.337 1 73.93 182 GLN B N 1
ATOM 3910 C CA . GLN B 1 182 ? 21.668 4.57 -11.886 1 73.93 182 GLN B CA 1
ATOM 3911 C C . GLN B 1 182 ? 22.039 6.05 -11.891 1 73.93 182 GLN B C 1
ATOM 3913 O O . GLN B 1 182 ? 23.161 6.415 -11.533 1 73.93 182 GLN B O 1
ATOM 3918 N N . MET B 1 183 ? 21.055 6.831 -12.212 1 71.91 183 MET B N 1
ATOM 3919 C CA . MET B 1 183 ? 21.333 8.262 -12.305 1 71.91 183 MET B CA 1
ATOM 3920 C C . MET B 1 183 ? 21.471 8.88 -10.918 1 71.91 183 MET B C 1
ATOM 3922 O O . MET B 1 183 ? 22.098 9.929 -10.762 1 71.91 183 MET B O 1
ATOM 3926 N N . VAL B 1 184 ? 20.935 8.204 -9.983 1 72.99 184 VAL B N 1
ATOM 3927 C CA . VAL B 1 184 ? 20.958 8.74 -8.626 1 72.99 184 VAL B CA 1
ATOM 3928 C C . VAL B 1 184 ? 21.551 7.706 -7.671 1 72.99 184 VAL B C 1
ATOM 3930 O O . VAL B 1 184 ? 21.179 6.531 -7.71 1 72.99 184 VAL B O 1
ATOM 3933 N N . LYS B 1 185 ? 22.53 8.151 -6.963 1 79.2 185 LYS B N 1
ATOM 3934 C CA . LYS B 1 185 ? 23.12 7.27 -5.96 1 79.2 185 LYS B CA 1
ATOM 3935 C C . LYS B 1 185 ? 22.282 7.249 -4.685 1 79.2 185 LYS B C 1
ATOM 3937 O O . LYS B 1 185 ? 21.921 8.303 -4.156 1 79.2 185 LYS B O 1
ATOM 3942 N N . THR B 1 186 ? 21.862 6.086 -4.282 1 87.42 186 THR B N 1
ATOM 3943 C CA . THR B 1 186 ? 21.133 5.871 -3.037 1 87.42 186 THR B CA 1
ATOM 3944 C C . THR B 1 186 ? 21.791 4.771 -2.209 1 87.42 186 THR B C 1
ATOM 3946 O O . THR B 1 186 ? 22.518 3.933 -2.746 1 87.42 186 THR B O 1
ATOM 3949 N N . PRO B 1 187 ? 21.59 4.768 -0.929 1 91.12 187 PRO B N 1
ATOM 3950 C CA . PRO B 1 187 ? 22.094 3.648 -0.13 1 91.12 187 PRO B CA 1
ATOM 3951 C C . PRO B 1 187 ? 21.645 2.291 -0.668 1 91.12 187 PRO B C 1
ATOM 3953 O O . PRO B 1 187 ? 22.421 1.332 -0.658 1 91.12 187 PRO B O 1
ATOM 3956 N N . ALA B 1 188 ? 20.498 2.228 -1.172 1 88.63 188 ALA B N 1
ATOM 3957 C CA . ALA B 1 188 ? 19.941 0.969 -1.658 1 88.63 188 ALA B CA 1
ATOM 3958 C C . ALA B 1 188 ? 20.78 0.401 -2.799 1 88.63 188 ALA B C 1
ATOM 3960 O O . ALA B 1 188 ? 20.85 -0.816 -2.981 1 88.63 188 ALA B O 1
ATOM 3961 N N . GLY B 1 189 ? 21.343 1.257 -3.507 1 88.55 189 GLY B N 1
ATOM 3962 C CA . GLY B 1 189 ? 22.174 0.802 -4.611 1 88.55 189 GLY B CA 1
ATOM 3963 C C . GLY B 1 189 ? 23.423 0.071 -4.155 1 88.55 189 GLY B C 1
ATOM 3964 O O . GLY B 1 189 ? 24.051 -0.643 -4.94 1 88.55 189 GLY B O 1
ATOM 3965 N N . GLU B 1 190 ? 23.762 0.174 -2.918 1 92.31 190 GLU B N 1
ATOM 3966 C CA . GLU B 1 190 ? 24.998 -0.386 -2.38 1 92.31 190 GLU B CA 1
ATOM 3967 C C . GLU B 1 190 ? 24.931 -1.909 -2.311 1 92.31 190 GLU B C 1
ATOM 3969 O O . GLU B 1 190 ? 25.964 -2.58 -2.268 1 92.31 190 GLU B O 1
ATOM 3974 N N . TYR B 1 191 ? 23.697 -2.425 -2.236 1 95.19 191 TYR B N 1
ATOM 3975 C CA . TYR B 1 191 ? 23.638 -3.88 -2.15 1 95.19 191 TYR B CA 1
ATOM 3976 C C . TYR B 1 191 ? 24.126 -4.523 -3.443 1 95.19 191 TYR B C 1
ATOM 3978 O O . TYR B 1 191 ? 24.649 -5.64 -3.429 1 95.19 191 TYR B O 1
ATOM 3986 N N . HIS B 1 192 ? 24.044 -3.805 -4.577 1 95.03 192 HIS B N 1
ATOM 3987 C CA . HIS B 1 192 ? 24.579 -4.305 -5.838 1 95.03 192 HIS B CA 1
ATOM 3988 C C . HIS B 1 192 ? 26.102 -4.383 -5.799 1 95.03 192 HIS B C 1
ATOM 3990 O O . HIS B 1 192 ? 26.693 -5.33 -6.323 1 95.03 192 HIS B O 1
ATOM 3996 N N . GLN B 1 193 ? 26.703 -3.38 -5.221 1 94.32 193 GLN B N 1
ATOM 3997 C CA . GLN B 1 193 ? 28.158 -3.357 -5.104 1 94.32 193 GLN B CA 1
ATOM 3998 C C . GLN B 1 193 ? 28.662 -4.539 -4.282 1 94.32 193 GLN B C 1
ATOM 4000 O O . GLN B 1 193 ? 29.557 -5.267 -4.716 1 94.32 193 GLN B O 1
ATOM 4005 N N . ALA B 1 194 ? 28.064 -4.687 -3.11 1 97.45 194 ALA B N 1
ATOM 4006 C CA . ALA B 1 194 ? 28.465 -5.783 -2.232 1 97.45 194 ALA B CA 1
ATOM 4007 C C . ALA B 1 194 ? 28.224 -7.135 -2.898 1 97.45 194 ALA B C 1
ATOM 4009 O O . ALA B 1 194 ? 29.061 -8.036 -2.81 1 97.45 194 ALA B O 1
ATOM 4010 N N . PHE B 1 195 ? 27.133 -7.243 -3.563 1 98.13 195 PHE B N 1
ATOM 4011 C CA . PHE B 1 195 ? 26.781 -8.462 -4.282 1 98.13 195 PHE B CA 1
ATOM 4012 C C . PHE B 1 195 ? 27.821 -8.781 -5.349 1 98.13 195 PHE B C 1
ATOM 4014 O O . PHE B 1 195 ? 28.333 -9.901 -5.409 1 98.13 195 PHE B O 1
ATOM 4021 N N . ASN B 1 196 ? 28.136 -7.849 -6.139 1 97.28 196 ASN B N 1
ATOM 4022 C CA . ASN B 1 196 ? 29.077 -8.033 -7.239 1 97.28 196 ASN B CA 1
ATOM 4023 C C . ASN B 1 196 ? 30.472 -8.385 -6.73 1 97.28 196 ASN B C 1
ATOM 4025 O O . ASN B 1 196 ? 31.16 -9.219 -7.32 1 97.28 196 ASN B O 1
ATOM 4029 N N . GLU B 1 197 ? 30.864 -7.745 -5.691 1 97.3 197 GLU B N 1
ATOM 4030 C CA . GLU B 1 197 ? 32.17 -8.034 -5.106 1 97.3 197 GLU B CA 1
ATOM 4031 C C . GLU B 1 197 ? 32.284 -9.504 -4.712 1 97.3 197 GLU B C 1
ATOM 4033 O O . GLU B 1 197 ? 33.276 -10.162 -5.032 1 97.3 197 GLU B O 1
ATOM 4038 N N . VAL B 1 198 ? 31.255 -10.003 -4.048 1 97.39 198 VAL B N 1
ATOM 4039 C CA . VAL B 1 198 ? 31.256 -11.389 -3.591 1 97.39 198 VAL B CA 1
ATOM 4040 C C . VAL B 1 198 ? 31.196 -12.329 -4.792 1 97.39 198 VAL B C 1
ATOM 4042 O O . VAL B 1 198 ? 31.951 -13.302 -4.866 1 97.39 198 VAL B O 1
ATOM 4045 N N . MET B 1 199 ? 30.385 -12.024 -5.748 1 97.29 199 MET B N 1
ATOM 4046 C CA . MET B 1 199 ? 30.204 -12.896 -6.904 1 97.29 199 MET B CA 1
ATOM 4047 C C . MET B 1 199 ? 31.478 -12.963 -7.74 1 97.29 199 MET B C 1
ATOM 4049 O O . MET B 1 199 ? 31.893 -14.044 -8.162 1 97.29 199 MET B O 1
ATOM 4053 N N . HIS B 1 200 ? 32.06 -11.821 -7.962 1 96.36 200 HIS B N 1
ATOM 4054 C CA . HIS B 1 200 ? 33.298 -11.76 -8.73 1 96.36 200 HIS B CA 1
ATOM 4055 C C . HIS B 1 200 ? 34.408 -12.553 -8.048 1 96.36 200 HIS B C 1
ATOM 4057 O O . HIS B 1 200 ? 35.191 -13.234 -8.715 1 96.36 200 HIS B O 1
ATOM 4063 N N . ALA B 1 201 ? 34.439 -12.472 -6.769 1 96.64 201 ALA B N 1
ATOM 4064 C CA . ALA B 1 201 ? 35.448 -13.199 -6.004 1 96.64 201 ALA B CA 1
ATOM 4065 C C . ALA B 1 201 ? 35.288 -14.707 -6.178 1 96.64 201 ALA B C 1
ATOM 4067 O O . ALA B 1 201 ? 36.248 -15.463 -6.016 1 96.64 201 ALA B O 1
ATOM 4068 N N . HIS B 1 202 ? 34.184 -15.156 -6.527 1 96.05 202 HIS B N 1
ATOM 4069 C CA . HIS B 1 202 ? 33.922 -16.583 -6.677 1 96.05 202 HIS B CA 1
ATOM 4070 C C . HIS B 1 202 ? 33.831 -16.976 -8.148 1 96.05 202 HIS B C 1
ATOM 4072 O O . HIS B 1 202 ? 33.393 -18.081 -8.474 1 96.05 202 HIS B O 1
ATOM 4078 N N . GLY B 1 203 ? 34.039 -16.035 -9.043 1 96.09 203 GLY B N 1
ATOM 4079 C CA . GLY B 1 203 ? 34.143 -16.315 -10.467 1 96.09 203 GLY B CA 1
ATOM 4080 C C . GLY B 1 203 ? 32.796 -16.392 -11.16 1 96.09 203 GLY B C 1
ATOM 4081 O O . GLY B 1 203 ? 32.669 -17.018 -12.214 1 96.09 203 GLY B O 1
ATOM 4082 N N . VAL B 1 204 ? 31.786 -15.77 -10.554 1 97.05 204 VAL B N 1
ATOM 4083 C CA . VAL B 1 204 ? 30.448 -15.778 -11.137 1 97.05 204 VAL B CA 1
ATOM 4084 C C . VAL B 1 204 ? 30.249 -14.529 -11.991 1 97.05 204 VAL B C 1
ATOM 4086 O O . VAL B 1 204 ? 30.584 -13.42 -11.569 1 97.05 204 VAL B O 1
ATOM 4089 N N . GLN B 1 205 ? 29.751 -14.675 -13.177 1 97.35 205 GLN B N 1
ATOM 4090 C CA . GLN B 1 205 ? 29.453 -13.557 -14.066 1 97.35 205 GLN B CA 1
ATOM 4091 C C . GLN B 1 205 ? 28.194 -12.82 -13.62 1 97.35 205 GLN B C 1
ATOM 4093 O O . GLN B 1 205 ? 27.194 -13.447 -13.262 1 97.35 205 GLN B O 1
ATOM 4098 N N . THR B 1 206 ? 28.298 -11.48 -13.633 1 97.85 206 THR B N 1
ATOM 4099 C CA . THR B 1 206 ? 27.127 -10.677 -13.302 1 97.85 206 THR B CA 1
ATOM 4100 C C . THR B 1 206 ? 26.906 -9.586 -14.346 1 97.85 206 THR B C 1
ATOM 4102 O O . THR B 1 206 ? 27.867 -9.01 -14.863 1 97.85 206 THR B O 1
ATOM 4105 N N . ASP B 1 207 ? 25.663 -9.374 -14.761 1 97.56 207 ASP B N 1
ATOM 4106 C CA . ASP B 1 207 ? 25.232 -8.255 -15.594 1 97.56 207 ASP B CA 1
ATOM 4107 C C . ASP B 1 207 ? 24.162 -7.425 -14.89 1 97.56 207 ASP B C 1
ATOM 4109 O O . ASP B 1 207 ? 23.425 -7.94 -14.046 1 97.56 207 ASP B O 1
ATOM 4113 N N . ILE B 1 208 ? 24.127 -6.171 -15.23 1 95.41 208 ILE B N 1
ATOM 4114 C CA . ILE B 1 208 ? 23.16 -5.272 -14.61 1 95.41 208 ILE B CA 1
ATOM 4115 C C . ILE B 1 208 ? 22.23 -4.699 -15.676 1 95.41 208 ILE B C 1
ATOM 4117 O O . ILE B 1 208 ? 22.687 -4.226 -16.719 1 95.41 208 ILE B O 1
ATOM 4121 N N . VAL B 1 209 ? 20.935 -4.856 -15.396 1 95.66 209 VAL B N 1
ATOM 4122 C CA . VAL B 1 209 ? 19.908 -4.182 -16.184 1 95.66 209 VAL B CA 1
ATOM 4123 C C . VAL B 1 209 ? 19.138 -3.203 -15.301 1 95.66 209 VAL B C 1
ATOM 4125 O O . VAL B 1 209 ? 18.869 -3.491 -14.132 1 95.66 209 VAL B O 1
ATOM 4128 N N . SER B 1 210 ? 18.799 -2.07 -15.873 1 92.21 210 SER B N 1
ATOM 4129 C CA . SER B 1 210 ? 18.222 -1.02 -15.041 1 92.21 210 SER B CA 1
ATOM 4130 C C . SER B 1 210 ? 16.787 -0.711 -15.456 1 92.21 210 SER B C 1
ATOM 4132 O O . SER B 1 210 ? 16.469 -0.699 -16.647 1 92.21 210 SER B O 1
ATOM 4134 N N . LEU B 1 211 ? 15.962 -0.516 -14.462 1 91.31 211 LEU B N 1
ATOM 4135 C CA . LEU B 1 211 ? 14.636 0.052 -14.682 1 91.31 211 LEU B CA 1
ATOM 4136 C C . LEU B 1 211 ? 14.718 1.563 -14.873 1 91.31 211 LEU B C 1
ATOM 4138 O O . LEU B 1 211 ? 15.672 2.2 -14.42 1 91.31 211 LEU B O 1
ATOM 4142 N N . PRO B 1 212 ? 13.695 2.093 -15.54 1 84.54 212 PRO B N 1
ATOM 4143 C CA . PRO B 1 212 ? 13.665 3.553 -15.652 1 84.54 212 PRO B CA 1
ATOM 4144 C C . PRO B 1 212 ? 13.515 4.247 -14.3 1 84.54 212 PRO B C 1
ATOM 4146 O O . PRO B 1 212 ? 13.102 3.618 -13.322 1 84.54 212 PRO B O 1
ATOM 4149 N N . TRP B 1 213 ? 13.851 5.471 -14.373 1 79.06 213 TRP B N 1
ATOM 4150 C CA . TRP B 1 213 ? 13.736 6.275 -13.161 1 79.06 213 TRP B CA 1
ATOM 4151 C C . TRP B 1 213 ? 12.29 6.327 -12.677 1 79.06 213 TRP B C 1
ATOM 4153 O O . TRP B 1 213 ? 11.364 6.444 -13.483 1 79.06 213 TRP B O 1
ATOM 4163 N N . ASN B 1 214 ? 12.118 6.18 -11.342 1 77.39 214 ASN B N 1
ATOM 4164 C CA . ASN B 1 214 ? 10.817 6.307 -10.694 1 77.39 214 ASN B CA 1
ATOM 4165 C C . ASN B 1 214 ? 9.828 5.268 -11.214 1 77.39 214 ASN B C 1
ATOM 4167 O O . ASN B 1 214 ? 8.648 5.568 -11.405 1 77.39 214 ASN B O 1
ATOM 4171 N N . SER B 1 215 ? 10.358 4.092 -11.609 1 82.77 215 SER B N 1
ATOM 4172 C CA . SER B 1 215 ? 9.509 2.989 -12.047 1 82.77 215 SER B CA 1
ATOM 4173 C C . SER B 1 215 ? 9.107 2.102 -10.873 1 82.77 215 SER B C 1
ATOM 4175 O O . SER B 1 215 ? 9.855 1.202 -10.484 1 82.77 215 SER B O 1
ATOM 4177 N N . PHE B 1 216 ? 7.929 2.303 -10.345 1 83.89 216 PHE B N 1
ATOM 4178 C CA . PHE B 1 216 ? 7.462 1.549 -9.188 1 83.89 216 PHE B CA 1
ATOM 4179 C C . PHE B 1 216 ? 6.201 0.763 -9.527 1 83.89 216 PHE B C 1
ATOM 4181 O O . PHE B 1 216 ? 5.558 0.197 -8.64 1 83.89 216 PHE B O 1
ATOM 4188 N N . GLY B 1 217 ? 5.939 0.746 -10.808 1 84.39 217 GLY B N 1
ATOM 4189 C CA . GLY B 1 217 ? 4.777 -0.01 -11.249 1 84.39 217 GLY B CA 1
ATOM 4190 C C . GLY B 1 217 ? 5.098 -1.455 -11.584 1 84.39 217 GLY B C 1
ATOM 4191 O O . GLY B 1 217 ? 6.191 -1.939 -11.285 1 84.39 217 GLY B O 1
ATOM 4192 N N . PHE B 1 218 ? 4.161 -2.134 -12.172 1 87.06 218 PHE B N 1
ATOM 4193 C CA . PHE B 1 218 ? 4.296 -3.56 -12.442 1 87.06 218 PHE B CA 1
ATOM 4194 C C . PHE B 1 218 ? 4.511 -3.811 -13.93 1 87.06 218 PHE B C 1
ATOM 4196 O O . PHE B 1 218 ? 4.943 -4.896 -14.325 1 87.06 218 PHE B O 1
ATOM 4203 N N . GLU B 1 219 ? 4.261 -2.814 -14.7 1 87.8 219 GLU B N 1
ATOM 4204 C CA . GLU B 1 219 ? 4.378 -2.983 -16.145 1 87.8 219 GLU B CA 1
ATOM 4205 C C . GLU B 1 219 ? 5.839 -2.996 -16.583 1 87.8 219 GLU B C 1
ATOM 4207 O O . GLU B 1 219 ? 6.251 -3.856 -17.365 1 87.8 219 GLU B O 1
ATOM 4212 N N . GLU B 1 220 ? 6.589 -2.134 -16.076 1 91.72 220 GLU B N 1
ATOM 4213 C CA . GLU B 1 220 ? 7.985 -2 -16.481 1 91.72 220 GLU B CA 1
ATOM 4214 C C . GLU B 1 220 ? 8.795 -3.233 -16.088 1 91.72 220 GLU B C 1
ATOM 4216 O O . GLU B 1 220 ? 9.571 -3.754 -16.891 1 91.72 220 GLU B O 1
ATOM 4221 N N . PRO B 1 221 ? 8.578 -3.756 -14.925 1 93.66 221 PRO B N 1
ATOM 4222 C CA . PRO B 1 221 ? 9.3 -4.974 -14.551 1 93.66 221 PRO B CA 1
ATOM 4223 C C . PRO B 1 221 ? 8.959 -6.161 -15.449 1 93.66 221 PRO B C 1
ATOM 4225 O O . PRO B 1 221 ? 9.829 -6.983 -15.749 1 93.66 221 PRO B O 1
ATOM 4228 N N . LEU B 1 222 ? 7.744 -6.216 -15.869 1 93.14 222 LEU B N 1
ATOM 4229 C CA . LEU B 1 222 ? 7.341 -7.312 -16.743 1 93.14 222 LEU B CA 1
ATOM 4230 C C . LEU B 1 222 ? 8.034 -7.211 -18.098 1 93.14 222 LEU B C 1
ATOM 4232 O O . LEU B 1 222 ? 8.548 -8.207 -18.613 1 93.14 222 LEU B O 1
ATOM 4236 N N . LEU B 1 223 ? 8.032 -6.053 -18.644 1 94.74 223 LEU B N 1
ATOM 4237 C CA . LEU B 1 223 ? 8.695 -5.824 -19.924 1 94.74 223 LEU B CA 1
ATOM 4238 C C . LEU B 1 223 ? 10.19 -6.107 -19.819 1 94.74 223 LEU B C 1
ATOM 4240 O O . LEU B 1 223 ? 10.776 -6.71 -20.721 1 94.74 223 LEU B O 1
ATOM 4244 N N . LEU B 1 224 ? 10.72 -5.723 -18.747 1 96.21 224 LEU B N 1
ATOM 4245 C CA . LEU B 1 224 ? 12.145 -5.947 -18.53 1 96.21 224 LEU B CA 1
ATOM 4246 C C . LEU B 1 224 ? 12.446 -7.435 -18.387 1 96.21 224 LEU B C 1
ATOM 4248 O O . LEU B 1 224 ? 13.47 -7.916 -18.878 1 96.21 224 LEU B O 1
ATOM 4252 N N . ALA B 1 225 ? 11.637 -8.143 -17.686 1 96.67 225 ALA B N 1
ATOM 4253 C CA . ALA B 1 225 ? 11.801 -9.585 -17.529 1 96.67 225 ALA B CA 1
ATOM 4254 C C . ALA B 1 225 ? 11.833 -10.285 -18.885 1 96.67 225 ALA B C 1
ATOM 4256 O O . ALA B 1 225 ? 12.695 -11.131 -19.134 1 96.67 225 ALA B O 1
ATOM 4257 N N . GLU B 1 226 ? 10.913 -9.855 -19.742 1 96.91 226 GLU B N 1
ATOM 4258 C CA . GLU B 1 226 ? 10.892 -10.417 -21.089 1 96.91 226 GLU B CA 1
ATOM 4259 C C . GLU B 1 226 ? 12.214 -10.173 -21.81 1 96.91 226 GLU B C 1
ATOM 4261 O O . GLU B 1 226 ? 12.777 -11.089 -22.413 1 96.91 226 GLU B O 1
ATOM 4266 N N . LYS B 1 227 ? 12.668 -9.014 -21.683 1 97.56 227 LYS B N 1
ATOM 4267 C CA . LYS B 1 227 ? 13.914 -8.625 -22.338 1 97.56 227 LYS B CA 1
ATOM 4268 C C . LYS B 1 227 ? 15.096 -9.416 -21.785 1 97.56 227 LYS B C 1
ATOM 4270 O O . LYS B 1 227 ? 15.985 -9.82 -22.538 1 97.56 227 LYS B O 1
ATOM 4275 N N . ILE B 1 228 ? 15.138 -9.647 -20.519 1 98.06 228 ILE B N 1
ATOM 4276 C CA . ILE B 1 228 ? 16.223 -10.38 -19.877 1 98.06 228 ILE B CA 1
ATOM 4277 C C . ILE B 1 228 ? 16.306 -11.791 -20.456 1 98.06 228 ILE B C 1
ATOM 4279 O O . ILE B 1 228 ? 17.387 -12.252 -20.829 1 98.06 228 ILE B O 1
ATOM 4283 N N . PHE B 1 229 ? 15.208 -12.467 -20.584 1 97.69 229 PHE B N 1
ATOM 4284 C CA . PHE B 1 229 ? 15.198 -13.845 -21.06 1 97.69 229 PHE B CA 1
ATOM 4285 C C . PHE B 1 229 ? 15.51 -13.905 -22.551 1 97.69 229 PHE B C 1
ATOM 4287 O O . PHE B 1 229 ? 16.031 -14.909 -23.041 1 97.69 229 PHE B O 1
ATOM 4294 N N . ASP B 1 230 ? 15.229 -12.784 -23.234 1 97.53 230 ASP B N 1
ATOM 4295 C CA . ASP B 1 230 ? 15.57 -12.71 -24.652 1 97.53 230 ASP B CA 1
ATOM 4296 C C . ASP B 1 230 ? 17.06 -12.441 -24.845 1 97.53 230 ASP B C 1
ATOM 4298 O O . ASP B 1 230 ? 17.683 -12.991 -25.756 1 97.53 230 ASP B O 1
ATOM 4302 N N . ASP B 1 231 ? 17.604 -11.643 -23.995 1 97.63 231 ASP B N 1
ATOM 4303 C CA . ASP B 1 231 ? 18.953 -11.123 -24.198 1 97.63 231 ASP B CA 1
ATOM 4304 C C . ASP B 1 231 ? 19.996 -12.042 -23.565 1 97.63 231 ASP B C 1
ATOM 4306 O O . ASP B 1 231 ? 21.154 -12.058 -23.988 1 97.63 231 ASP B O 1
ATOM 4310 N N . PHE B 1 232 ? 19.596 -12.762 -22.528 1 97.58 232 PHE B N 1
ATOM 4311 C CA . PHE B 1 232 ? 20.53 -13.601 -21.787 1 97.58 232 PHE B CA 1
ATOM 4312 C C . PHE B 1 232 ? 20.062 -15.051 -21.773 1 97.58 232 PHE B C 1
ATOM 4314 O O . PHE B 1 232 ? 19.442 -15.5 -20.807 1 97.58 232 PHE B O 1
ATOM 4321 N N . SER B 1 233 ? 20.48 -15.825 -22.672 1 94.39 233 SER B N 1
ATOM 4322 C CA . SER B 1 233 ? 19.996 -17.192 -22.84 1 94.39 233 SER B CA 1
ATOM 4323 C C . SER B 1 233 ? 20.602 -18.124 -21.796 1 94.39 233 SER B C 1
ATOM 4325 O O . SER B 1 233 ? 20.049 -19.188 -21.511 1 94.39 233 SER B O 1
ATOM 4327 N N . ASP B 1 234 ? 21.705 -17.711 -21.196 1 96.28 234 ASP B N 1
ATOM 4328 C CA . ASP B 1 234 ? 22.409 -18.6 -20.276 1 96.28 234 ASP B CA 1
ATOM 4329 C C . ASP B 1 234 ? 22.22 -18.153 -18.828 1 96.28 234 ASP B C 1
ATOM 4331 O O . ASP B 1 234 ? 22.912 -18.636 -17.929 1 96.28 234 ASP B O 1
ATOM 4335 N N . VAL B 1 235 ? 21.299 -17.226 -18.61 1 97.79 235 VAL B N 1
ATOM 4336 C CA . VAL B 1 235 ? 21.069 -16.727 -17.258 1 97.79 235 VAL B CA 1
ATOM 4337 C C . VAL B 1 235 ? 20.522 -17.849 -16.379 1 97.79 235 VAL B C 1
ATOM 4339 O O . VAL B 1 235 ? 19.619 -18.583 -16.789 1 97.79 235 VAL B O 1
ATOM 4342 N N . ASP B 1 236 ? 21.092 -17.983 -15.242 1 97.95 236 ASP B N 1
ATOM 4343 C CA . ASP B 1 236 ? 20.587 -19.015 -14.341 1 97.95 236 ASP B CA 1
ATOM 4344 C C . ASP B 1 236 ? 20.325 -18.447 -12.948 1 97.95 236 ASP B C 1
ATOM 4346 O O . ASP B 1 236 ? 20.044 -19.195 -12.01 1 97.95 236 ASP B O 1
ATOM 4350 N N . GLY B 1 237 ? 20.407 -17.075 -12.761 1 98.33 237 GLY B N 1
ATOM 4351 C CA . GLY B 1 237 ? 20.052 -16.36 -11.546 1 98.33 237 GLY B CA 1
ATOM 4352 C C . GLY B 1 237 ? 19.596 -14.936 -11.803 1 98.33 237 GLY B C 1
ATOM 4353 O O . GLY B 1 237 ? 20.114 -14.265 -12.699 1 98.33 237 GLY B O 1
ATOM 4354 N N . ILE B 1 238 ? 18.657 -14.471 -11.07 1 98.7 238 ILE B N 1
ATOM 4355 C CA . ILE B 1 238 ? 18.211 -13.086 -11.171 1 98.7 238 ILE B CA 1
ATOM 4356 C C . ILE B 1 238 ? 18.043 -12.495 -9.773 1 98.7 238 ILE B C 1
ATOM 4358 O O . ILE B 1 238 ? 17.439 -13.118 -8.897 1 98.7 238 ILE B O 1
ATOM 4362 N N . LEU B 1 239 ? 18.648 -11.375 -9.569 1 98.51 239 LEU B N 1
ATOM 4363 C CA . LEU B 1 239 ? 18.51 -10.578 -8.356 1 98.51 239 LEU B CA 1
ATOM 4364 C C . LEU B 1 239 ? 17.792 -9.264 -8.647 1 98.51 239 LEU B C 1
ATOM 4366 O O . LEU B 1 239 ? 18.115 -8.577 -9.618 1 98.51 239 LEU B O 1
ATOM 4370 N N . GLY B 1 240 ? 16.808 -8.922 -7.841 1 97.14 240 GLY B N 1
ATOM 4371 C CA . GLY B 1 240 ? 16.102 -7.662 -8.007 1 97.14 240 GLY B CA 1
ATOM 4372 C C . GLY B 1 240 ? 15.106 -7.386 -6.896 1 97.14 240 GLY B C 1
ATOM 4373 O O . GLY B 1 240 ? 15.048 -8.123 -5.91 1 97.14 240 GLY B O 1
ATOM 4374 N N . SER B 1 241 ? 14.427 -6.329 -6.964 1 95.71 241 SER B N 1
ATOM 4375 C CA . SER B 1 241 ? 13.359 -6.034 -6.013 1 95.71 241 SER B CA 1
ATOM 4376 C C . SER B 1 241 ? 12.269 -7.1 -6.058 1 95.71 241 SER B C 1
ATOM 4378 O O . SER B 1 241 ? 12.214 -7.9 -6.994 1 95.71 241 SER B O 1
ATOM 4380 N N . ASP B 1 242 ? 11.409 -7.097 -5.086 1 95.5 242 ASP B N 1
ATOM 4381 C CA . ASP B 1 242 ? 10.337 -8.084 -5.001 1 95.5 242 ASP B CA 1
ATOM 4382 C C . ASP B 1 242 ? 9.486 -8.082 -6.269 1 95.5 242 ASP B C 1
ATOM 4384 O O . ASP B 1 242 ? 9.209 -9.14 -6.839 1 95.5 242 ASP B O 1
ATOM 4388 N N . VAL B 1 243 ? 9.148 -6.912 -6.736 1 93.99 243 VAL B N 1
ATOM 4389 C CA . VAL B 1 243 ? 8.257 -6.773 -7.884 1 93.99 243 VAL B CA 1
ATOM 4390 C C . VAL B 1 243 ? 8.971 -7.236 -9.151 1 93.99 243 VAL B C 1
ATOM 4392 O O . VAL B 1 243 ? 8.378 -7.916 -9.992 1 93.99 243 VAL B O 1
ATOM 4395 N N . SER B 1 244 ? 10.216 -6.931 -9.274 1 95.62 244 SER B N 1
ATOM 4396 C CA . SER B 1 244 ? 10.996 -7.328 -10.442 1 95.62 244 SER B CA 1
ATOM 4397 C C . SER B 1 244 ? 11.166 -8.842 -10.505 1 95.62 244 SER B C 1
ATOM 4399 O O . SER B 1 244 ? 11.003 -9.447 -11.566 1 95.62 244 SER B O 1
ATOM 4401 N N . VAL B 1 245 ? 11.487 -9.419 -9.379 1 96.67 245 VAL B N 1
ATOM 4402 C CA . VAL B 1 245 ? 11.72 -10.859 -9.327 1 96.67 245 VAL B CA 1
ATOM 4403 C C . VAL B 1 245 ? 10.408 -11.603 -9.564 1 96.67 245 VAL B C 1
ATOM 4405 O O . VAL B 1 245 ? 10.387 -12.64 -10.23 1 96.67 245 VAL B O 1
ATOM 4408 N N . MET B 1 246 ? 9.329 -11.051 -9.02 1 94.13 246 MET B N 1
ATOM 4409 C CA . MET B 1 246 ? 8.02 -11.649 -9.268 1 94.13 246 MET B CA 1
ATOM 4410 C C . MET B 1 246 ? 7.689 -11.634 -10.756 1 94.13 246 MET B C 1
ATOM 4412 O O . MET B 1 246 ? 7.139 -12.603 -11.283 1 94.13 246 MET B O 1
ATOM 4416 N N . ALA B 1 247 ? 7.998 -10.539 -11.421 1 94.73 247 ALA B N 1
ATOM 4417 C CA . ALA B 1 247 ? 7.785 -10.446 -12.863 1 94.73 247 ALA B CA 1
ATOM 4418 C C . ALA B 1 247 ? 8.614 -11.489 -13.608 1 94.73 247 ALA B C 1
ATOM 4420 O O . ALA B 1 247 ? 8.125 -12.127 -14.543 1 94.73 247 ALA B O 1
ATOM 4421 N N . CYS B 1 248 ? 9.823 -11.68 -13.188 1 97.02 248 CYS B N 1
ATOM 4422 C CA . CYS B 1 248 ? 10.692 -12.679 -13.801 1 97.02 248 CYS B CA 1
ATOM 4423 C C . CYS B 1 248 ? 10.14 -14.084 -13.593 1 97.02 248 CYS B C 1
ATOM 4425 O O . CYS B 1 248 ? 10.194 -14.917 -14.499 1 97.02 248 CYS B O 1
ATOM 4427 N N . LEU B 1 249 ? 9.641 -14.334 -12.369 1 95.92 249 LEU B N 1
ATOM 4428 C CA . LEU B 1 249 ? 9.026 -15.628 -12.092 1 95.92 249 LEU B CA 1
ATOM 4429 C C . LEU B 1 249 ? 7.845 -15.879 -13.024 1 95.92 249 LEU B C 1
ATOM 4431 O O . LEU B 1 249 ? 7.702 -16.975 -13.57 1 95.92 249 LEU B O 1
ATOM 4435 N N . GLN B 1 250 ? 7.026 -14.868 -13.194 1 93.18 250 GLN B N 1
ATOM 4436 C CA . GLN B 1 250 ? 5.865 -14.971 -14.072 1 93.18 250 GLN B CA 1
ATOM 4437 C C . GLN B 1 250 ? 6.283 -15.318 -15.498 1 93.18 250 GLN B C 1
ATOM 4439 O O . GLN B 1 250 ? 5.734 -16.24 -16.105 1 93.18 250 GLN B O 1
ATOM 4444 N N . VAL B 1 251 ? 7.231 -14.615 -16.016 1 95.62 251 VAL B N 1
ATOM 4445 C CA . VAL B 1 251 ? 7.681 -14.812 -17.39 1 95.62 251 VAL B CA 1
ATOM 4446 C C . VAL B 1 251 ? 8.356 -16.175 -17.523 1 95.62 251 VAL B C 1
ATOM 4448 O O . VAL B 1 251 ? 8.142 -16.887 -18.507 1 95.62 251 VAL B O 1
ATOM 4451 N N . ALA B 1 252 ? 9.157 -16.571 -16.518 1 96.42 252 ALA B N 1
ATOM 4452 C CA . ALA B 1 252 ? 9.831 -17.867 -16.537 1 96.42 252 ALA B CA 1
ATOM 4453 C C . ALA B 1 252 ? 8.822 -19.008 -16.638 1 96.42 252 ALA B C 1
ATOM 4455 O O . ALA B 1 252 ? 8.968 -19.902 -17.475 1 96.42 252 ALA B O 1
ATOM 4456 N N . VAL B 1 253 ? 7.809 -18.927 -15.822 1 92.33 253 VAL B N 1
ATOM 4457 C CA . VAL B 1 253 ? 6.785 -19.966 -15.798 1 92.33 253 VAL B CA 1
ATOM 4458 C C . VAL B 1 253 ? 6.072 -20.021 -17.147 1 92.33 253 VAL B C 1
ATOM 4460 O O . VAL B 1 253 ? 5.859 -21.102 -17.7 1 92.33 253 VAL B O 1
ATOM 4463 N N . ARG B 1 254 ? 5.773 -18.889 -17.672 1 91.33 254 ARG B N 1
ATOM 4464 C CA . ARG B 1 254 ? 5.086 -18.814 -18.957 1 91.33 254 ARG B CA 1
ATOM 4465 C C . ARG B 1 254 ? 5.943 -19.404 -20.071 1 91.33 254 ARG B C 1
ATOM 4467 O O . ARG B 1 254 ? 5.418 -19.985 -21.024 1 91.33 254 ARG B O 1
ATOM 4474 N N . ARG B 1 255 ? 7.219 -19.314 -19.92 1 95.19 255 ARG B N 1
ATOM 4475 C CA . ARG B 1 255 ? 8.145 -19.782 -20.946 1 95.19 255 ARG B CA 1
ATOM 4476 C C . ARG B 1 255 ? 8.574 -21.221 -20.681 1 95.19 255 ARG B C 1
ATOM 4478 O O . ARG B 1 255 ? 9.383 -21.781 -21.423 1 95.19 255 ARG B O 1
ATOM 4485 N N . GLY B 1 256 ? 8.158 -21.744 -19.6 1 94.89 256 GLY B N 1
ATOM 4486 C CA . GLY B 1 256 ? 8.458 -23.131 -19.282 1 94.89 256 GLY B CA 1
ATOM 4487 C C . GLY B 1 256 ? 9.808 -23.311 -18.613 1 94.89 256 GLY B C 1
ATOM 4488 O O . GLY B 1 256 ? 10.352 -24.417 -18.59 1 94.89 256 GLY B O 1
ATOM 4489 N N . ILE B 1 257 ? 10.367 -22.23 -18.119 1 96.53 257 ILE B N 1
ATOM 4490 C CA . ILE B 1 257 ? 11.626 -22.291 -17.386 1 96.53 257 ILE B CA 1
ATOM 4491 C C . ILE B 1 257 ? 11.366 -22.737 -15.949 1 96.53 257 ILE B C 1
ATOM 4493 O O . ILE B 1 257 ? 10.589 -22.107 -15.228 1 96.53 257 ILE B O 1
ATOM 4497 N N . LYS B 1 258 ? 11.986 -23.795 -15.523 1 95.65 258 LYS B N 1
ATOM 4498 C CA . LYS B 1 258 ? 11.738 -24.359 -14.199 1 95.65 258 LYS B CA 1
ATOM 4499 C C . LYS B 1 258 ? 12.463 -23.563 -13.118 1 95.65 258 LYS B C 1
ATOM 4501 O O . LYS B 1 258 ? 13.665 -23.311 -13.226 1 95.65 258 LYS B O 1
ATOM 4506 N N . VAL B 1 259 ? 11.828 -23.216 -12.134 1 95.52 259 VAL B N 1
ATOM 4507 C CA . VAL B 1 259 ? 12.361 -22.561 -10.944 1 95.52 259 VAL B CA 1
ATOM 4508 C C . VAL B 1 259 ? 12.146 -23.452 -9.723 1 95.52 259 VAL B C 1
ATOM 4510 O O . VAL B 1 259 ? 11.021 -23.872 -9.443 1 95.52 259 VAL B O 1
ATOM 4513 N N . PRO B 1 260 ? 13.195 -23.76 -9.073 1 95.6 260 PRO B N 1
ATOM 4514 C CA . PRO B 1 260 ? 14.553 -23.209 -9.09 1 95.6 260 PRO B CA 1
ATOM 4515 C C . PRO B 1 260 ? 15.527 -24.064 -9.897 1 95.6 260 PRO B C 1
ATOM 4517 O O . PRO B 1 260 ? 16.73 -23.791 -9.909 1 95.6 260 PRO B O 1
ATOM 4520 N N . GLU B 1 261 ? 15.099 -25.079 -10.513 1 95.9 261 GLU B N 1
ATOM 4521 C CA . GLU B 1 261 ? 15.991 -26.066 -11.115 1 95.9 261 GLU B CA 1
ATOM 4522 C C . GLU B 1 261 ? 16.873 -25.432 -12.186 1 95.9 261 GLU B C 1
ATOM 4524 O O . GLU B 1 261 ? 18.07 -25.719 -12.262 1 95.9 261 GLU B O 1
ATOM 4529 N N . GLN B 1 262 ? 16.325 -24.544 -13.018 1 96.51 262 GLN B N 1
ATOM 4530 C CA . GLN B 1 262 ? 17.044 -23.951 -14.14 1 96.51 262 GLN B CA 1
ATOM 4531 C C . GLN B 1 262 ? 17.366 -22.483 -13.874 1 96.51 262 GLN B C 1
ATOM 4533 O O . GLN B 1 262 ? 18.303 -21.932 -14.456 1 96.51 262 GLN B O 1
ATOM 4538 N N . LEU B 1 263 ? 16.572 -21.88 -13.009 1 97.78 263 LEU B N 1
ATOM 4539 C CA . LEU B 1 263 ? 16.699 -20.456 -12.718 1 97.78 263 LEU B CA 1
ATOM 4540 C C . LEU B 1 263 ? 16.476 -20.182 -11.234 1 97.78 263 LEU B C 1
ATOM 4542 O O . LEU B 1 263 ? 15.47 -20.612 -10.664 1 97.78 263 LEU B O 1
ATOM 4546 N N . LYS B 1 264 ? 17.43 -19.572 -10.638 1 98.35 264 LYS B N 1
ATOM 4547 C CA . LYS B 1 264 ? 17.3 -19.149 -9.246 1 98.35 264 LYS B CA 1
ATOM 4548 C C . LYS B 1 264 ? 16.916 -17.675 -9.153 1 98.35 264 LYS B C 1
ATOM 4550 O O . LYS B 1 264 ? 17.403 -16.851 -9.93 1 98.35 264 LYS B O 1
ATOM 4555 N N . LEU B 1 265 ? 15.999 -17.388 -8.27 1 98.09 265 LEU B N 1
ATOM 4556 C CA . LEU B 1 265 ? 15.503 -16.029 -8.081 1 98.09 265 LEU B CA 1
ATOM 4557 C C . LEU B 1 265 ? 15.673 -15.585 -6.632 1 98.09 265 LEU B C 1
ATOM 4559 O O . LEU B 1 265 ? 15.288 -16.305 -5.708 1 98.09 265 LEU B O 1
ATOM 4563 N N . VAL B 1 266 ? 16.261 -14.445 -6.425 1 98.47 266 VAL B N 1
ATOM 4564 C CA . VAL B 1 266 ? 16.383 -13.848 -5.099 1 98.47 266 VAL B CA 1
ATOM 4565 C C . VAL B 1 266 ? 15.826 -12.427 -5.119 1 98.47 266 VAL B C 1
ATOM 4567 O O . VAL B 1 266 ? 16.283 -11.585 -5.896 1 98.47 266 VAL B O 1
ATOM 4570 N N . ALA B 1 267 ? 14.852 -12.211 -4.301 1 98.09 267 ALA B N 1
ATOM 4571 C CA . ALA B 1 267 ? 14.242 -10.889 -4.183 1 98.09 267 ALA B CA 1
ATOM 4572 C C . ALA B 1 267 ? 14.941 -10.056 -3.112 1 98.09 267 ALA B C 1
ATOM 4574 O O . ALA B 1 267 ? 15.573 -10.603 -2.206 1 98.09 267 ALA B O 1
ATOM 4575 N N . TYR B 1 268 ? 14.856 -8.747 -3.298 1 97.73 268 TYR B N 1
ATOM 4576 C CA . TYR B 1 268 ? 15.423 -7.806 -2.339 1 97.73 268 TYR B CA 1
ATOM 4577 C C . TYR B 1 268 ? 14.36 -6.837 -1.832 1 97.73 268 TYR B C 1
ATOM 4579 O O . TYR B 1 268 ? 13.838 -6.023 -2.597 1 97.73 268 TYR B O 1
ATOM 4587 N N . ASP B 1 269 ? 13.959 -6.791 -0.593 1 96.67 269 ASP B N 1
ATOM 4588 C CA . ASP B 1 269 ? 13.038 -6.021 0.238 1 96.67 269 ASP B CA 1
ATOM 4589 C C . ASP B 1 269 ? 12.298 -6.926 1.22 1 96.67 269 ASP B C 1
ATOM 4591 O O . ASP B 1 269 ? 12.053 -6.54 2.365 1 96.67 269 ASP B O 1
ATOM 4595 N N . GLY B 1 270 ? 11.887 -8.155 0.626 1 96.67 270 GLY B N 1
ATOM 4596 C CA . GLY B 1 270 ? 11.266 -9.159 1.474 1 96.67 270 GLY B CA 1
ATOM 4597 C C . GLY B 1 270 ? 9.909 -8.736 2.005 1 96.67 270 GLY B C 1
ATOM 4598 O O . GLY B 1 270 ? 9.599 -8.958 3.177 1 96.67 270 GLY B O 1
ATOM 4599 N N . THR B 1 271 ? 9.135 -8.12 1.128 1 94.55 271 THR B N 1
ATOM 4600 C CA . THR B 1 271 ? 7.797 -7.706 1.534 1 94.55 271 THR B CA 1
ATOM 4601 C C . THR B 1 271 ? 6.85 -8.902 1.575 1 94.55 271 THR B C 1
ATOM 4603 O O . THR B 1 271 ? 7.262 -10.036 1.323 1 94.55 271 THR B O 1
ATOM 4606 N N . ILE B 1 272 ? 5.653 -8.644 1.878 1 85.44 272 ILE B N 1
ATOM 4607 C CA . ILE B 1 272 ? 4.642 -9.687 2.012 1 85.44 272 ILE B CA 1
ATOM 4608 C C . ILE B 1 272 ? 4.442 -10.388 0.671 1 85.44 272 ILE B C 1
ATOM 4610 O O . ILE B 1 272 ? 4.035 -11.552 0.626 1 85.44 272 ILE B O 1
ATOM 4614 N N . LEU B 1 273 ? 4.764 -9.745 -0.378 1 86.05 273 LEU B N 1
ATOM 4615 C CA . LEU B 1 273 ? 4.619 -10.293 -1.722 1 86.05 273 LEU B CA 1
ATOM 4616 C C . LEU B 1 273 ? 5.448 -11.564 -1.884 1 86.05 273 LEU B C 1
ATOM 4618 O O . LEU B 1 273 ? 5.072 -12.463 -2.64 1 86.05 273 LEU B O 1
ATOM 4622 N N . THR B 1 274 ? 6.518 -11.67 -1.174 1 92.3 274 THR B N 1
ATOM 4623 C CA . THR B 1 274 ? 7.462 -12.764 -1.375 1 92.3 274 THR B CA 1
ATOM 4624 C C . THR B 1 274 ? 6.975 -14.033 -0.683 1 92.3 274 THR B C 1
ATOM 4626 O O . THR B 1 274 ? 7.448 -15.131 -0.984 1 92.3 274 THR B O 1
ATOM 4629 N N . GLN B 1 275 ? 5.996 -13.874 0.185 1 86.59 275 GLN B N 1
ATOM 4630 C CA . GLN B 1 275 ? 5.578 -15.014 0.993 1 86.59 275 GLN B CA 1
ATOM 4631 C C . GLN B 1 275 ? 4.171 -15.47 0.615 1 86.59 275 GLN B C 1
ATOM 4633 O O . GLN B 1 275 ? 3.7 -16.506 1.088 1 86.59 275 GLN B O 1
ATOM 4638 N N . ASN B 1 276 ? 3.536 -14.795 -0.315 1 78.7 276 ASN B N 1
ATOM 4639 C CA . ASN B 1 276 ? 2.108 -15.033 -0.493 1 78.7 276 ASN B CA 1
ATOM 4640 C C . ASN B 1 276 ? 1.781 -15.432 -1.929 1 78.7 276 ASN B C 1
ATOM 4642 O O . ASN B 1 276 ? 0.609 -15.524 -2.301 1 78.7 276 ASN B O 1
ATOM 4646 N N . GLY B 1 277 ? 2.655 -15.703 -2.689 1 81.34 277 GLY B N 1
ATOM 4647 C CA . GLY B 1 277 ? 2.417 -16.196 -4.036 1 81.34 277 GLY B CA 1
ATOM 4648 C C . GLY B 1 277 ? 2.346 -17.71 -4.114 1 81.34 277 GLY B C 1
ATOM 4649 O O . GLY B 1 277 ? 2.44 -18.394 -3.093 1 81.34 277 GLY B O 1
ATOM 4650 N N . ILE B 1 278 ? 2.071 -18.179 -5.291 1 84.71 278 ILE B N 1
ATOM 4651 C CA . ILE B 1 278 ? 2.023 -19.612 -5.557 1 84.71 278 ILE B CA 1
ATOM 4652 C C . ILE B 1 278 ? 3.35 -20.255 -5.159 1 84.71 278 ILE B C 1
ATOM 4654 O O . ILE B 1 278 ? 3.378 -21.394 -4.685 1 84.71 278 ILE B O 1
ATOM 4658 N N . ARG B 1 279 ? 4.378 -19.501 -5.352 1 89.47 279 ARG B N 1
ATOM 4659 C CA . ARG B 1 279 ? 5.72 -19.887 -4.928 1 89.47 279 ARG B CA 1
ATOM 4660 C C . ARG B 1 279 ? 6.336 -18.824 -4.025 1 89.47 279 ARG B C 1
ATOM 4662 O O . ARG B 1 279 ? 6.365 -17.643 -4.377 1 89.47 279 ARG B O 1
ATOM 4669 N N . LYS B 1 280 ? 6.777 -19.259 -2.903 1 91.86 280 LYS B N 1
ATOM 4670 C CA . LYS B 1 280 ? 7.456 -18.328 -2.007 1 91.86 280 LYS B CA 1
ATOM 4671 C C . LYS B 1 280 ? 8.843 -17.97 -2.534 1 91.86 280 LYS B C 1
ATOM 4673 O O . LYS B 1 280 ? 9.619 -18.854 -2.904 1 91.86 280 LYS B O 1
ATOM 4678 N N . LEU B 1 281 ? 9.159 -16.755 -2.523 1 95.86 281 LEU B N 1
ATOM 4679 C CA . LEU B 1 281 ? 10.44 -16.302 -3.054 1 95.86 281 LEU B CA 1
ATOM 4680 C C . LEU B 1 281 ? 11.507 -16.296 -1.964 1 95.86 281 LEU B C 1
ATOM 4682 O O . LEU B 1 281 ? 11.228 -15.938 -0.818 1 95.86 281 LEU B O 1
ATOM 4686 N N . THR B 1 282 ? 12.718 -16.72 -2.254 1 97.8 282 THR B N 1
ATOM 4687 C CA . THR B 1 282 ? 13.877 -16.377 -1.438 1 97.8 282 THR B CA 1
ATOM 4688 C C . THR B 1 282 ? 14.145 -14.875 -1.484 1 97.8 282 THR B C 1
ATOM 4690 O O . THR B 1 282 ? 14.113 -14.266 -2.556 1 97.8 282 THR B O 1
ATOM 4693 N N . ALA B 1 283 ? 14.333 -14.31 -0.305 1 98.43 283 ALA B N 1
ATOM 4694 C CA . ALA B 1 283 ? 14.417 -12.852 -0.317 1 98.43 283 ALA B CA 1
ATOM 4695 C C . ALA B 1 283 ? 15.31 -12.344 0.811 1 98.43 283 ALA B C 1
ATOM 4697 O O . ALA B 1 283 ? 15.323 -12.914 1.905 1 98.43 283 ALA B O 1
ATOM 4698 N N . VAL B 1 284 ? 16.101 -11.341 0.507 1 98.54 284 VAL B N 1
ATOM 4699 C CA . VAL B 1 284 ? 16.671 -10.507 1.56 1 98.54 284 VAL B CA 1
ATOM 4700 C C . VAL B 1 284 ? 15.602 -9.565 2.109 1 98.54 284 VAL B C 1
ATOM 4702 O O . VAL B 1 284 ? 15.043 -8.752 1.37 1 98.54 284 VAL B O 1
ATOM 4705 N N . ARG B 1 285 ? 15.314 -9.725 3.312 1 98.32 285 ARG B N 1
ATOM 4706 C CA . ARG B 1 285 ? 14.253 -8.928 3.92 1 98.32 285 ARG B CA 1
ATOM 4707 C C . ARG B 1 285 ? 14.83 -7.747 4.694 1 98.32 285 ARG B C 1
ATOM 4709 O O . ARG B 1 285 ? 15.657 -7.93 5.589 1 98.32 285 ARG B O 1
ATOM 4716 N N . GLN B 1 286 ? 14.454 -6.579 4.291 1 98.18 286 GLN B N 1
ATOM 4717 C CA . GLN B 1 286 ? 14.711 -5.396 5.105 1 98.18 286 GLN B CA 1
ATOM 4718 C C . GLN B 1 286 ? 13.796 -5.358 6.326 1 98.18 286 GLN B C 1
ATOM 4720 O O . GLN B 1 286 ? 12.64 -5.78 6.254 1 98.18 286 GLN B O 1
ATOM 4725 N N . PRO B 1 287 ? 14.276 -4.951 7.45 1 98.04 287 PRO B N 1
ATOM 4726 C CA . PRO B 1 287 ? 13.417 -4.823 8.629 1 98.04 287 PRO B CA 1
ATOM 4727 C C . PRO B 1 287 ? 12.525 -3.584 8.577 1 98.04 287 PRO B C 1
ATOM 4729 O O . PRO B 1 287 ? 12.676 -2.676 9.398 1 98.04 287 PRO B O 1
ATOM 4732 N N . ILE B 1 288 ? 11.586 -3.565 7.741 1 97.47 288 ILE B N 1
ATOM 4733 C CA . ILE B 1 288 ? 10.801 -2.4 7.348 1 97.47 288 ILE B CA 1
ATOM 4734 C C . ILE B 1 288 ? 10.073 -1.833 8.565 1 97.47 288 ILE B C 1
ATOM 4736 O O . ILE B 1 288 ? 10.089 -0.622 8.797 1 97.47 288 ILE B O 1
ATOM 4740 N N . ASP B 1 289 ? 9.447 -2.714 9.358 1 96.16 289 ASP B N 1
ATOM 4741 C CA . ASP B 1 289 ? 8.726 -2.271 10.547 1 96.16 289 ASP B CA 1
ATOM 4742 C C . ASP B 1 289 ? 9.664 -1.57 11.528 1 96.16 289 ASP B C 1
ATOM 4744 O O . ASP B 1 289 ? 9.328 -0.514 12.068 1 96.16 289 ASP B O 1
ATOM 4748 N N . GLU B 1 290 ? 10.768 -2.184 11.725 1 98.03 290 GLU B N 1
ATOM 4749 C CA . GLU B 1 290 ? 11.745 -1.604 12.642 1 98.03 290 GLU B CA 1
ATOM 4750 C C . GLU B 1 290 ? 12.326 -0.308 12.083 1 98.03 290 GLU B C 1
ATOM 4752 O O . GLU B 1 290 ? 12.571 0.641 12.83 1 98.03 290 GLU B O 1
ATOM 4757 N N . LEU B 1 291 ? 12.592 -0.282 10.817 1 98.26 291 LEU B N 1
ATOM 4758 C CA . LEU B 1 291 ? 13.07 0.935 10.17 1 98.26 291 LEU B CA 1
ATOM 4759 C C . LEU B 1 291 ? 12.076 2.076 10.355 1 98.26 291 LEU B C 1
ATOM 4761 O O . LEU B 1 291 ? 12.469 3.203 10.666 1 98.26 291 LEU B O 1
ATOM 4765 N N . ALA B 1 292 ? 10.842 1.751 10.184 1 98.08 292 ALA B N 1
ATOM 4766 C CA . ALA B 1 292 ? 9.794 2.753 10.362 1 98.08 292 ALA B CA 1
ATOM 4767 C C . ALA B 1 292 ? 9.763 3.264 11.799 1 98.08 292 ALA B C 1
ATOM 4769 O O . ALA B 1 292 ? 9.672 4.472 12.033 1 98.08 292 ALA B O 1
ATOM 4770 N N . LYS B 1 293 ? 9.81 2.357 12.726 1 97.76 293 LYS B N 1
ATOM 4771 C CA . LYS B 1 293 ? 9.805 2.712 14.142 1 97.76 293 LYS B CA 1
ATOM 4772 C C . LYS B 1 293 ? 10.981 3.621 14.485 1 97.76 293 LYS B C 1
ATOM 4774 O O . LYS B 1 293 ? 10.807 4.649 15.143 1 97.76 293 LYS B O 1
ATOM 4779 N N . VAL B 1 294 ? 12.146 3.258 14.017 1 98.09 294 VAL B N 1
ATOM 4780 C CA . VAL B 1 294 ? 13.361 4.02 14.288 1 98.09 294 VAL B CA 1
ATOM 4781 C C . VAL B 1 294 ? 13.258 5.402 13.646 1 98.09 294 VAL B C 1
ATOM 4783 O O . VAL B 1 294 ? 13.585 6.411 14.274 1 98.09 294 VAL B O 1
ATOM 4786 N N . ALA B 1 295 ? 12.782 5.462 12.424 1 98.17 295 ALA B N 1
ATOM 4787 C CA . ALA B 1 295 ? 12.646 6.741 11.732 1 98.17 295 ALA B CA 1
ATOM 4788 C C . ALA B 1 295 ? 11.689 7.668 12.476 1 98.17 295 ALA B C 1
ATOM 4790 O O . ALA B 1 295 ? 11.969 8.858 12.64 1 98.17 295 ALA B O 1
ATOM 4791 N N . ALA B 1 296 ? 10.594 7.117 12.921 1 97.91 296 ALA B N 1
ATOM 4792 C CA . ALA B 1 296 ? 9.608 7.896 13.665 1 97.91 296 ALA B CA 1
ATOM 4793 C C . ALA B 1 296 ? 10.197 8.424 14.97 1 97.91 296 ALA B C 1
ATOM 4795 O O . ALA B 1 296 ? 10.053 9.606 15.291 1 97.91 296 ALA B O 1
ATOM 4796 N N . GLN B 1 297 ? 10.859 7.565 15.688 1 97.72 297 GLN B N 1
ATOM 4797 C CA . GLN B 1 297 ? 11.461 7.957 16.958 1 97.72 297 GLN B CA 1
ATOM 4798 C C . GLN B 1 297 ? 12.547 9.009 16.75 1 97.72 297 GLN B C 1
ATOM 4800 O O . GLN B 1 297 ? 12.635 9.976 17.509 1 97.72 297 GLN B O 1
ATOM 4805 N N . LYS B 1 298 ? 13.3 8.816 15.735 1 97.67 298 LYS B N 1
ATOM 4806 C CA . LYS B 1 298 ? 14.401 9.733 15.454 1 97.67 298 LYS B CA 1
ATOM 4807 C C . LYS B 1 298 ? 13.881 11.123 15.099 1 97.67 298 LYS B C 1
ATOM 4809 O O . LYS B 1 298 ? 14.375 12.127 15.616 1 97.67 298 LYS B O 1
ATOM 4814 N N . ILE B 1 299 ? 12.883 11.201 14.202 1 97.47 299 ILE B N 1
ATOM 4815 C CA . ILE B 1 299 ? 12.383 12.506 13.783 1 97.47 299 ILE B CA 1
ATOM 4816 C C . ILE B 1 299 ? 11.761 13.228 14.976 1 97.47 299 ILE B C 1
ATOM 4818 O O . ILE B 1 299 ? 11.926 14.441 15.13 1 97.47 299 ILE B O 1
ATOM 4822 N N . VAL B 1 300 ? 11.092 12.502 15.826 1 96.23 300 VAL B N 1
ATOM 4823 C CA . VAL B 1 300 ? 10.46 13.098 16.999 1 96.23 300 VAL B CA 1
ATOM 4824 C C . VAL B 1 300 ? 11.532 13.581 17.974 1 96.23 300 VAL B C 1
ATOM 4826 O O . VAL B 1 300 ? 11.398 14.65 18.574 1 96.23 300 VAL B O 1
ATOM 4829 N N . SER B 1 301 ? 12.583 12.774 18.122 1 96.06 301 SER B N 1
ATOM 4830 C CA . SER B 1 301 ? 13.697 13.19 18.967 1 96.06 301 SER B CA 1
ATOM 4831 C C . SER B 1 301 ? 14.317 14.49 18.464 1 96.06 301 SER B C 1
ATOM 4833 O O . SER B 1 301 ? 14.592 15.397 19.252 1 96.06 301 SER B O 1
ATOM 4835 N N . ILE B 1 302 ? 14.492 14.597 17.181 1 95.21 302 ILE B N 1
ATOM 4836 C CA . ILE B 1 302 ? 15.076 15.79 16.579 1 95.21 302 ILE B CA 1
ATOM 4837 C C . ILE B 1 302 ? 14.153 16.986 16.803 1 95.21 302 ILE B C 1
ATOM 4839 O O . ILE B 1 302 ? 14.607 18.066 17.187 1 95.21 302 ILE B O 1
ATOM 4843 N N . ILE B 1 303 ? 12.881 16.77 16.557 1 94.21 303 ILE B N 1
ATOM 4844 C CA . ILE B 1 303 ? 11.882 17.817 16.745 1 94.21 303 ILE B CA 1
ATOM 4845 C C . ILE B 1 303 ? 11.947 18.341 18.177 1 94.21 303 ILE B C 1
ATOM 4847 O O . ILE B 1 303 ? 11.843 19.548 18.408 1 94.21 303 ILE B O 1
ATOM 4851 N N . ASN B 1 304 ? 12.204 17.434 19.107 1 92.56 304 ASN B N 1
ATOM 4852 C CA . ASN B 1 304 ? 12.177 17.784 20.523 1 92.56 304 ASN B CA 1
ATOM 4853 C C . ASN B 1 304 ? 13.562 18.172 21.031 1 92.56 304 ASN B C 1
ATOM 4855 O O . ASN B 1 304 ? 13.749 18.397 22.228 1 92.56 304 ASN B O 1
ATOM 4859 N N . GLY B 1 305 ? 14.501 18.162 20.179 1 91.85 305 GLY B N 1
ATOM 4860 C CA . GLY B 1 305 ? 15.852 18.538 20.566 1 91.85 305 GLY B CA 1
ATOM 4861 C C . GLY B 1 305 ? 16.523 17.513 21.461 1 91.85 305 GLY B C 1
ATOM 4862 O O . GLY B 1 305 ? 17.316 17.87 22.335 1 91.85 305 GLY B O 1
ATOM 4863 N N . LYS B 1 306 ? 16.083 16.292 21.269 1 91.1 306 LYS B N 1
ATOM 4864 C CA . LYS B 1 306 ? 16.647 15.2 22.057 1 91.1 306 LYS B CA 1
ATOM 4865 C C . LYS B 1 306 ? 17.579 14.336 21.212 1 91.1 306 LYS B C 1
ATOM 4867 O O . LYS B 1 306 ? 17.505 14.354 19.981 1 91.1 306 LYS B O 1
ATOM 4872 N N . GLN B 1 307 ? 18.488 13.782 21.942 1 87.69 307 GLN B N 1
ATOM 4873 C CA . GLN B 1 307 ? 19.34 12.776 21.318 1 87.69 307 GLN B CA 1
ATOM 4874 C C . GLN B 1 307 ? 18.923 11.368 21.732 1 87.69 307 GLN B C 1
ATOM 4876 O O . GLN B 1 307 ? 18.417 11.164 22.837 1 87.69 307 GLN B O 1
ATOM 4881 N N . ASP B 1 308 ? 18.939 10.46 20.687 1 85.04 308 ASP B N 1
ATOM 4882 C CA . ASP B 1 308 ? 18.685 9.061 21.018 1 85.04 308 ASP B CA 1
ATOM 4883 C C . ASP B 1 308 ? 19.86 8.177 20.606 1 85.04 308 ASP B C 1
ATOM 4885 O O . ASP B 1 308 ? 20.775 8.633 19.917 1 85.04 308 ASP B O 1
ATOM 4889 N N . ASP B 1 309 ? 19.85 6.975 21.159 1 89.26 309 ASP B N 1
ATOM 4890 C CA . ASP B 1 309 ? 20.938 6.045 20.876 1 89.26 309 ASP B CA 1
ATOM 4891 C C . ASP B 1 309 ? 20.507 4.987 19.863 1 89.26 309 ASP B C 1
ATOM 4893 O O . ASP B 1 309 ? 21.132 3.93 19.757 1 89.26 309 ASP B O 1
ATOM 4897 N N . LEU B 1 310 ? 19.478 5.289 19.237 1 89.29 310 LEU B N 1
ATOM 4898 C CA . LEU B 1 310 ? 19.012 4.315 18.257 1 89.29 310 LEU B CA 1
ATOM 4899 C C . LEU B 1 310 ? 19.913 4.307 17.027 1 89.29 310 LEU B C 1
ATOM 4901 O O . LEU B 1 310 ? 20.425 5.353 16.621 1 89.29 310 LEU B O 1
ATOM 4905 N N . SER B 1 311 ? 20.023 3.137 16.483 1 92.55 311 SER B N 1
ATOM 4906 C CA . SER B 1 311 ? 20.847 3.018 15.284 1 92.55 311 SER B CA 1
ATOM 4907 C C . SER B 1 311 ? 20.146 3.62 14.07 1 92.55 311 SER B C 1
ATOM 4909 O O . SER B 1 311 ? 18.926 3.511 13.934 1 92.55 311 SER B O 1
ATOM 4911 N N . TRP B 1 312 ? 20.917 4.185 13.193 1 95.42 312 TRP B N 1
ATOM 4912 C CA . TRP B 1 312 ? 20.429 4.731 11.931 1 95.42 312 TRP B CA 1
ATOM 4913 C C . TRP B 1 312 ? 20.398 3.658 10.848 1 95.42 312 TRP B C 1
ATOM 4915 O O . TRP B 1 312 ? 19.766 3.838 9.805 1 95.42 312 TRP B O 1
ATOM 4925 N N . VAL B 1 313 ? 21.114 2.563 11.103 1 97.82 313 VAL B N 1
ATOM 4926 C CA . VAL B 1 313 ? 21.273 1.483 10.134 1 97.82 313 VAL B CA 1
ATOM 4927 C C . VAL B 1 313 ? 20.908 0.149 10.782 1 97.82 313 VAL B C 1
ATOM 4929 O O . VAL B 1 313 ? 21.39 -0.171 11.871 1 97.82 313 VAL B O 1
ATOM 4932 N N . LEU B 1 314 ? 19.991 -0.595 10.241 1 98.31 314 LEU B N 1
ATOM 4933 C CA . LEU B 1 314 ? 19.548 -1.879 10.773 1 98.31 314 LEU B CA 1
ATOM 4934 C C . LEU B 1 314 ? 19.898 -3.014 9.817 1 98.31 314 LEU B C 1
ATOM 4936 O O . LEU B 1 314 ? 19.847 -2.842 8.597 1 98.31 314 LEU B O 1
ATOM 4940 N N . PRO B 1 315 ? 20.176 -4.16 10.282 1 98.08 315 PRO B N 1
ATOM 4941 C CA . PRO B 1 315 ? 20.572 -5.281 9.427 1 98.08 315 PRO B CA 1
ATOM 4942 C C . PRO B 1 315 ? 19.378 -5.991 8.794 1 98.08 315 PRO B C 1
ATOM 4944 O O . PRO B 1 315 ? 18.334 -6.141 9.434 1 98.08 315 PRO B O 1
ATOM 4947 N N . PRO B 1 316 ? 19.563 -6.392 7.54 1 98.39 316 PRO B N 1
ATOM 4948 C CA . PRO B 1 316 ? 18.567 -7.258 6.905 1 98.39 316 PRO B CA 1
ATOM 4949 C C . PRO B 1 316 ? 18.76 -8.733 7.253 1 98.39 316 PRO B C 1
ATOM 4951 O O . PRO B 1 316 ? 19.72 -9.088 7.942 1 98.39 316 PRO B O 1
ATOM 4954 N N . THR B 1 317 ? 17.816 -9.53 6.905 1 98.4 317 THR B N 1
ATOM 4955 C CA . THR B 1 317 ? 17.89 -10.977 7.072 1 98.4 317 THR B CA 1
ATOM 4956 C C . THR B 1 317 ? 17.562 -11.691 5.764 1 98.4 317 THR B C 1
ATOM 4958 O O . THR B 1 317 ? 17 -11.089 4.847 1 98.4 317 THR B O 1
ATOM 4961 N N . LEU B 1 318 ? 18.002 -12.922 5.675 1 97.95 318 LEU B N 1
ATOM 4962 C CA . LEU B 1 318 ? 17.653 -13.754 4.529 1 97.95 318 LEU B CA 1
ATOM 4963 C C . LEU B 1 318 ? 16.487 -14.679 4.863 1 97.95 318 LEU B C 1
ATOM 4965 O O . LEU B 1 318 ? 16.525 -15.395 5.866 1 97.95 318 LEU B O 1
ATOM 4969 N N . ILE B 1 319 ? 15.473 -14.589 4.079 1 97.06 319 ILE B N 1
ATOM 4970 C CA . ILE B 1 319 ? 14.337 -15.496 4.199 1 97.06 319 ILE B CA 1
ATOM 4971 C C . ILE B 1 319 ? 14.407 -16.559 3.106 1 97.06 319 ILE B C 1
ATOM 4973 O O . ILE B 1 319 ? 14.392 -16.236 1.915 1 97.06 319 ILE B O 1
ATOM 4977 N N . SER B 1 320 ? 14.44 -17.768 3.527 1 95.22 320 SER B N 1
ATOM 4978 C CA . SER B 1 320 ? 14.49 -18.865 2.566 1 95.22 320 SER B CA 1
ATOM 4979 C C . SER B 1 320 ? 13.129 -19.096 1.919 1 95.22 320 SER B C 1
ATOM 4981 O O . SER B 1 320 ? 12.099 -19.049 2.594 1 95.22 320 SER B O 1
ATOM 4983 N N . GLY B 1 321 ? 13.185 -19.225 0.578 1 94.77 321 GLY B N 1
ATOM 4984 C CA . GLY B 1 321 ? 11.996 -19.567 -0.186 1 94.77 321 GLY B CA 1
ATOM 4985 C C . GLY B 1 321 ? 12.21 -20.731 -1.135 1 94.77 321 GLY B C 1
ATOM 4986 O O . GLY B 1 321 ? 13.092 -21.563 -0.915 1 94.77 321 GLY B O 1
ATOM 4987 N N . GLU B 1 322 ? 11.348 -20.754 -2.137 1 94.61 322 GLU B N 1
ATOM 4988 C CA . GLU B 1 322 ? 11.321 -21.905 -3.035 1 94.61 322 GLU B CA 1
ATOM 4989 C C . GLU B 1 322 ? 12.011 -21.589 -4.358 1 94.61 322 GLU B C 1
ATOM 4991 O O . GLU B 1 322 ? 11.986 -22.4 -5.287 1 94.61 322 GLU B O 1
ATOM 4996 N N . THR B 1 323 ? 12.638 -20.441 -4.386 1 96.26 323 THR B N 1
ATOM 4997 C CA . THR B 1 323 ? 13.142 -20.015 -5.687 1 96.26 323 THR B CA 1
ATOM 4998 C C . THR B 1 323 ? 14.667 -20.06 -5.718 1 96.26 323 THR B C 1
ATOM 5000 O O . THR B 1 323 ? 15.282 -19.722 -6.731 1 96.26 323 THR B O 1
ATOM 5003 N N . CYS B 1 324 ? 15.217 -20.364 -4.61 1 92.57 324 CYS B N 1
ATOM 5004 C CA . CYS B 1 324 ? 16.666 -20.508 -4.524 1 92.57 324 CYS B CA 1
ATOM 5005 C C . CYS B 1 324 ? 17.05 -21.532 -3.463 1 92.57 324 CYS B C 1
ATOM 5007 O O . CYS B 1 324 ? 16.32 -21.727 -2.49 1 92.57 324 CYS B O 1
#

Sequence (648 aa):
MAKIRDVAQEAGVSVGTVSMVLNHPDYGSPAIRQKVQAAVEKLQYVPSEMARNLSLKRTMTVGVIVPTVAHPFFAELVEGLEESLYHLGYKTMLCCTQQKENAEHVFIEMLQRQNMDGIIMGAHSLDTSLYQGLKQPIIAFDRYLSPDIPIVHTDHMVGGRLAAEAFLQHDCHHIVEISGSQMVKTPAGEYHQAFNEVMHAHGVQTDIVSLPWNSFGFEEPLLLAEKIFDDFSDVDGILGSDVSVMACLQVAVRRGIKVPEQLKLVAYDGTILTQNGIRKLTAVRQPIDELAKVAAQKIVSIINGKQDDLSWVLPPTLISGETCMAKIRDVAQEAGVSVGTVSMVLNHPDYGSPAIRQKVQAAVEKLQYVPSEMARNLSLKRTMTVGVIVPTVAHPFFAELVEGLEESLYHLGYKTMLCCTQQKENAEHVFIEMLQRQNMDGIIMGAHSLDTSLYQGLKQPIIAFDRYLSPDIPIVHTDHMVGGRLAAEAFLQHDCHHIVEISGSQMVKTPAGEYHQAFNEVMHAHGVQTDIVSLPWNSFGFEEPLLLAEKIFDDFSDVDGILGSDVSVMACLQVAVRRGIKVPEQLKLVAYDGTILTQNGIRKLTAVRQPIDELAKVAAQKIVSIINGKQDDLSWVLPPTLISGETC